Protein AF-A0A2G5V4D6-F1 (afdb_monomer_lite)

Secondary structure (DSSP, 8-state):
---SHHHHHHHHHS-HHHHHHHHHH-GGGHHHHTTSPEEEEEEEE-SSEEEETTEEEEEEEE--SSTT--EEEEEEEE-SS-------------HHHHHHHHHHHHHHTTT-SEEEEEEEEES-GGG----TT-EEEEEEEEE-SSPPPHHHHHHHHHHB-SSPPSEEEEESS-GGGGGSHHHHTSSEEEEE--S----GGG---SEEEEEEE-HHHHHHHHHHHHT-TT-TT-EEEEEE---SS-HHHHHHHHHHHHHHHHHHHHHTTTSS------S------TTT-TTTTTSPTT--HHHHHHHHHHHHHHHHHHHHHH-TT-HHHHHT-HHHHHHHHHHHHHHHTSTHHHHHHHH-HHHHHHHHHHHS---TT-HHHHHHHHHS-HHHHHHHHHTSSSTTHHHHHHHHHHHHHHHHHHHHHHTHHHHHHHHHHHHHHHHHHHHHHHH-HHHHHTTHHHHHHHHHHH-EEEEHHHHHHHHHHHHHHHHHHHHHHHHHHTTSS-HHHHHHHHHHHHHHHHHHHHTS--TTS-TTTHHHHHTT---SEEEETTEEEE-HHHHGGGGSGGGGGG-

Foldseek 3Di:
DPDDVVVLVVLLPDALVVNVVVCVVPVVCVVSNLAHEAEFAEWEDDLAWIDTHQKIWGWDFDDDPDPDDGDTDIDIDGDPDPDPPPDDDPDPDDPVSLVNRVVVCCVRNNPYQEYEYAEYEYADQPRDDDDQRAAYAYQEYEYDHDFDDPVSVVNNVSRYDPDQHCEYAGEPEDLVCLPPCNNQRHVEYEYEHHDDDDQLVSRPHQHYEYEAAAPVVVVVSLVSQLPDPPDWRHEYEYDYNDDDDDVPVVVVVLVVVLVVQVVSCVVSVNTRYHYPPPPDDPDDDPVPPPPVVPDRPPADSVRSLVVLVVVLVVLLVVVCVVCVVPPLSVCLDPVNLVLLLVLVLVCLVDPLVVVVLVQDLVLLLLLLVLQDDDDDPPPVVVVVLVPDRSVVSSVVLNPDPRRCPSVSVLSLLLSLLVSLLSLCVVLVVLVVLCVVCLVLVLVVVLVVCVVDVVCVVVVVSVVSNVLSVLAAEAESVLLSVLSVVLVVQLVVQLVVQCVSCPPVDPPSSSNSSSNSSSSSRSSVSQLPDDPLDDSVCSSVQSNLPDDWDCNDSRYTYHGSSVSVVSPDPVSVVSD

Radius of gyration: 33.27 Å; chains: 1; bounding box: 82×66×82 Å

Sequence (575 aa):
MVTTLSSICVLEYLSFERRQYIASQIPGFRKVVKSLPLHLDSLAISVDKIRIDQNEYYSTNRRSNNFYLCINELRKRLIQNPIIDGTVFLSAIFEKDRVELEKLMLDLIGNRSMIYTKELAFLDPWLYRFPEKLKIQAEIIEDRLFPLSLEDLDRIANILGPKPLKEFSTQLNNYQIFTHPIVRNSQKLVLWSGSEDFDHRRINHRNIHLKDYDRRILINHMNAWIANVNEVEKEFSGDIEVSGDNNLKLLEEEISIKEMMYLEKCKSGGKRVKANESIADFSVDPCDDFYAHVCPMGTTKQDFLSSIWETKRQIVRDYKFEHPENLLVKDFSVEKTRKVSEIVTQFLHSEESLTLCNFNKKIVSIFTRHLLEFNIGESDSLGNWKRSSCEQKMEMVRELPYPTQKFINSRMILSQAMDGSIANSLMKKLDKKLRQLFPKLKMGVLKELRRTPWAVENGALEMYEDALQKINFTTFSDIRKPIKHAQSVFIQAKNKCIDLIHGKYSMEIEDGICEVIAVGGAVRYINKPIESVYQGDLRDILTDQTAAFNSKDNHIYIGNDFTLLANTDYLSDLV

pLDDT: mean 71.86, std 18.58, range [25.89, 96.88]

Structure (mmCIF, N/CA/C/O backbone):
data_AF-A0A2G5V4D6-F1
#
_entry.id   AF-A0A2G5V4D6-F1
#
loop_
_atom_site.group_PDB
_atom_site.id
_atom_site.type_symbol
_atom_site.label_atom_id
_atom_site.label_alt_id
_atom_site.label_comp_id
_atom_site.label_asym_id
_atom_site.label_entity_id
_atom_site.label_seq_id
_atom_site.pdbx_PDB_ins_code
_atom_site.Cartn_x
_atom_site.Cartn_y
_atom_site.Cartn_z
_atom_site.occupancy
_atom_site.B_iso_or_equiv
_atom_site.auth_seq_id
_atom_site.auth_comp_id
_atom_site.auth_asym_id
_atom_site.auth_atom_id
_atom_site.pdbx_PDB_model_num
ATOM 1 N N . MET A 1 1 ? -8.614 -28.723 -12.033 1.00 25.89 1 MET A N 1
ATOM 2 C CA . MET A 1 1 ? -7.686 -28.528 -13.167 1.00 25.89 1 MET A CA 1
ATOM 3 C C . MET A 1 1 ? -7.433 -27.051 -13.496 1.00 25.89 1 MET A C 1
ATOM 5 O O . MET A 1 1 ? -6.916 -26.746 -14.555 1.00 25.89 1 MET A O 1
ATOM 9 N N . VAL A 1 2 ? -7.687 -26.121 -12.567 1.00 33.09 2 VAL A N 1
ATOM 10 C CA . VAL A 1 2 ? -6.758 -24.992 -12.364 1.00 33.09 2 VAL A CA 1
ATOM 11 C C . VAL A 1 2 ? -5.414 -25.630 -12.009 1.00 33.09 2 VAL A C 1
ATOM 13 O O . VAL A 1 2 ? -5.510 -26.602 -11.264 1.00 33.09 2 VAL A O 1
ATOM 16 N N . THR A 1 3 ? -4.249 -25.164 -12.496 1.00 37.47 3 THR A N 1
ATOM 17 C CA . THR A 1 3 ? -3.022 -25.011 -11.657 1.00 37.47 3 THR A CA 1
ATOM 18 C C . THR A 1 3 ? -1.654 -24.965 -12.356 1.00 37.47 3 THR A C 1
ATOM 20 O O . THR A 1 3 ? -0.706 -24.583 -11.683 1.00 37.47 3 THR A O 1
ATOM 23 N N . THR A 1 4 ? -1.453 -25.290 -13.639 1.00 32.69 4 THR A N 1
ATOM 24 C CA . THR A 1 4 ? -0.055 -25.364 -14.151 1.00 32.69 4 THR A CA 1
ATOM 25 C C . THR A 1 4 ? 0.457 -24.064 -14.783 1.00 32.69 4 THR A C 1
ATOM 27 O O . THR A 1 4 ? 1.540 -23.618 -14.421 1.00 32.69 4 THR A O 1
ATOM 30 N N . LEU A 1 5 ? -0.314 -23.404 -15.660 1.00 31.20 5 LEU A N 1
ATOM 31 C CA . LEU A 1 5 ? 0.139 -22.172 -16.334 1.00 31.20 5 LEU A CA 1
ATOM 32 C C . LEU A 1 5 ? 0.057 -20.919 -15.441 1.00 31.20 5 LEU A C 1
ATOM 34 O O . LEU A 1 5 ? 0.996 -20.130 -15.417 1.00 31.20 5 LEU A O 1
ATOM 38 N N . SER A 1 6 ? -1.020 -20.751 -14.657 1.00 44.47 6 SER A N 1
ATOM 39 C CA . SER A 1 6 ? -1.187 -19.546 -13.820 1.00 44.47 6 SER A CA 1
ATOM 40 C C . SER A 1 6 ? -0.155 -19.469 -12.695 1.00 44.47 6 SER A C 1
ATOM 42 O O . SER A 1 6 ? 0.369 -18.398 -12.405 1.00 44.47 6 SER A O 1
ATOM 44 N N . SER A 1 7 ? 0.202 -20.609 -12.098 1.00 39.97 7 SER A N 1
ATOM 45 C CA . SER A 1 7 ? 1.251 -20.667 -11.081 1.00 39.97 7 SER A CA 1
ATOM 46 C C . SER A 1 7 ? 2.642 -20.443 -11.674 1.00 39.97 7 SER A C 1
ATOM 48 O O . SER A 1 7 ? 3.473 -19.848 -11.001 1.00 39.97 7 SER A O 1
ATOM 50 N N . ILE A 1 8 ? 2.898 -20.854 -12.922 1.00 47.78 8 ILE A N 1
ATOM 51 C CA . ILE A 1 8 ? 4.167 -20.593 -13.617 1.00 47.78 8 ILE A CA 1
ATOM 52 C C . ILE A 1 8 ? 4.360 -19.093 -13.867 1.00 47.78 8 ILE A C 1
ATOM 54 O O . ILE A 1 8 ? 5.404 -18.565 -13.494 1.00 47.78 8 ILE A O 1
ATOM 58 N N . CYS A 1 9 ? 3.348 -18.398 -14.398 1.00 50.09 9 CYS A N 1
ATOM 59 C CA . CYS A 1 9 ? 3.426 -16.953 -14.623 1.00 50.09 9 CYS A CA 1
ATOM 60 C C . CYS A 1 9 ? 3.618 -16.190 -13.306 1.00 50.09 9 CYS A C 1
ATOM 62 O O . CYS A 1 9 ? 4.472 -15.318 -13.215 1.00 50.09 9 CYS A O 1
ATOM 64 N N . VAL A 1 10 ? 2.886 -16.555 -12.246 1.00 51.72 10 VAL A N 1
ATOM 65 C CA . VAL A 1 10 ? 3.074 -15.929 -10.926 1.00 51.72 10 VAL A CA 1
ATOM 66 C C . VAL A 1 10 ? 4.487 -16.185 -10.400 1.00 51.72 10 VAL A C 1
ATOM 68 O O . VAL A 1 10 ? 5.137 -15.258 -9.925 1.00 51.72 10 VAL A O 1
ATOM 71 N N . LEU A 1 11 ? 5.001 -17.414 -10.518 1.00 53.66 11 LEU A N 1
ATOM 72 C CA . LEU A 1 11 ? 6.368 -17.739 -10.113 1.00 53.66 11 LEU A CA 1
ATOM 73 C C . LEU A 1 11 ? 7.412 -16.963 -10.923 1.00 53.66 11 LEU A C 1
ATOM 75 O O . LEU A 1 11 ? 8.438 -16.628 -10.347 1.00 53.66 11 LEU A O 1
ATOM 79 N N . GLU A 1 12 ? 7.164 -16.655 -12.197 1.00 60.44 12 GLU A N 1
ATOM 80 C CA . GLU A 1 12 ? 8.059 -15.885 -13.075 1.00 60.44 12 GLU A CA 1
ATOM 81 C C . GLU A 1 12 ? 8.176 -14.398 -12.713 1.00 60.44 12 GLU A C 1
ATOM 83 O O . GLU A 1 12 ? 9.184 -13.780 -13.041 1.00 60.44 12 GLU A O 1
ATOM 88 N N . TYR A 1 13 ? 7.225 -13.829 -11.974 1.00 60.81 13 TYR A N 1
ATOM 89 C CA . TYR A 1 13 ? 7.287 -12.425 -11.538 1.00 60.81 13 TYR A CA 1
ATOM 90 C C . TYR A 1 13 ? 7.598 -12.255 -10.046 1.00 60.81 13 TYR A C 1
ATOM 92 O O . TYR A 1 13 ? 7.729 -11.137 -9.552 1.00 60.81 13 TYR A O 1
ATOM 100 N N . LEU A 1 14 ? 7.764 -13.350 -9.299 1.00 54.88 14 LEU A N 1
ATOM 101 C CA . LEU A 1 14 ? 8.252 -13.274 -7.922 1.00 54.88 14 LEU A CA 1
ATOM 102 C C . LEU A 1 14 ? 9.747 -12.953 -7.887 1.00 54.88 14 LEU A C 1
ATOM 104 O O . LEU A 1 14 ? 10.508 -13.410 -8.742 1.00 54.88 14 LEU A O 1
ATOM 108 N N . SER A 1 15 ? 10.187 -12.243 -6.846 1.00 69.25 15 SER A N 1
ATOM 109 C CA . SER A 1 15 ? 11.615 -12.012 -6.617 1.00 69.25 15 SER A CA 1
ATOM 110 C C . SER A 1 15 ? 12.381 -13.332 -6.512 1.00 69.25 15 SER A C 1
ATOM 112 O O . SER A 1 15 ? 11.830 -14.348 -6.061 1.00 69.25 15 SER A O 1
ATOM 114 N N . PHE A 1 16 ? 13.662 -13.312 -6.895 1.00 69.62 16 PHE A N 1
ATOM 115 C CA . PHE A 1 16 ? 14.546 -14.479 -6.819 1.00 69.62 16 PHE A CA 1
ATOM 116 C C . PHE A 1 16 ? 14.450 -15.176 -5.448 1.00 69.62 16 PHE A C 1
ATOM 118 O O . PHE A 1 16 ? 14.299 -16.397 -5.366 1.00 69.62 16 PHE A O 1
ATOM 125 N N . GLU A 1 17 ? 14.368 -14.388 -4.374 1.00 70.19 17 GLU A N 1
ATOM 126 C CA . GLU A 1 17 ? 14.336 -14.886 -2.995 1.00 70.19 17 GLU A CA 1
ATOM 127 C C . GLU A 1 17 ? 13.046 -15.589 -2.618 1.00 70.19 17 GLU A C 1
ATOM 129 O O . GLU A 1 17 ? 13.064 -16.649 -1.988 1.00 70.19 17 GLU A O 1
ATOM 134 N N . ARG A 1 18 ? 11.911 -15.038 -3.052 1.00 63.09 18 ARG A N 1
ATOM 135 C CA . ARG A 1 18 ? 10.614 -15.676 -2.833 1.00 63.09 18 ARG A CA 1
ATOM 136 C C . ARG A 1 18 ? 10.535 -16.999 -3.585 1.00 63.09 18 ARG A C 1
ATOM 138 O O . ARG A 1 18 ? 10.003 -17.966 -3.045 1.00 63.09 18 ARG A O 1
ATOM 145 N N . ARG A 1 19 ? 11.120 -17.086 -4.783 1.00 68.44 19 ARG A N 1
ATOM 146 C CA . ARG A 1 19 ? 11.168 -18.343 -5.544 1.00 68.44 19 ARG A CA 1
ATOM 147 C C . ARG A 1 19 ? 12.048 -19.396 -4.884 1.00 68.44 19 ARG A C 1
ATOM 149 O O . ARG A 1 19 ? 11.618 -20.543 -4.786 1.00 68.44 19 ARG A O 1
ATOM 156 N N . GLN A 1 20 ? 13.243 -19.025 -4.416 1.00 67.19 20 GLN A N 1
ATOM 157 C CA . GLN A 1 20 ? 14.130 -19.941 -3.687 1.00 67.19 20 GLN A CA 1
ATOM 158 C C . GLN A 1 20 ? 13.457 -20.457 -2.411 1.00 67.19 20 GLN A C 1
ATOM 160 O O . GLN A 1 20 ? 13.463 -21.660 -2.146 1.00 67.19 20 GLN A O 1
ATOM 165 N N . TYR A 1 21 ? 12.788 -19.570 -1.669 1.00 63.12 21 TYR A N 1
ATOM 166 C CA . TYR A 1 21 ? 12.007 -19.948 -0.496 1.00 63.12 21 TYR A CA 1
ATOM 167 C C . TYR A 1 21 ? 10.898 -20.949 -0.851 1.00 63.12 21 TYR A C 1
ATOM 169 O O . TYR A 1 21 ? 10.861 -22.037 -0.279 1.00 63.12 21 TYR A O 1
ATOM 177 N N . ILE A 1 22 ? 10.060 -20.662 -1.850 1.00 53.62 22 ILE A N 1
ATOM 178 C CA . ILE A 1 22 ? 8.985 -21.573 -2.285 1.00 53.62 22 ILE A CA 1
ATOM 179 C C . ILE A 1 22 ? 9.549 -22.930 -2.735 1.00 53.62 22 ILE A C 1
ATOM 181 O O . ILE A 1 22 ? 9.045 -23.975 -2.329 1.00 53.62 22 ILE A O 1
ATOM 185 N N . ALA A 1 23 ? 10.629 -22.936 -3.518 1.00 61.00 23 ALA A N 1
ATOM 186 C CA . ALA A 1 23 ? 11.286 -24.154 -3.990 1.00 61.00 23 ALA A CA 1
ATOM 187 C C . ALA A 1 23 ? 11.943 -24.967 -2.852 1.00 61.00 23 ALA A C 1
ATOM 189 O O . ALA A 1 23 ? 12.085 -26.192 -2.958 1.00 61.00 23 ALA A O 1
ATOM 190 N N . SER A 1 24 ? 12.337 -24.310 -1.755 1.00 56.88 24 SER A N 1
ATOM 191 C CA . SER A 1 24 ? 12.827 -24.976 -0.542 1.00 56.88 24 SER A CA 1
ATOM 192 C C . SER A 1 24 ? 11.700 -25.699 0.199 1.00 56.88 24 SER A C 1
ATOM 194 O O . SER A 1 24 ? 11.888 -26.853 0.582 1.00 56.88 24 SER A O 1
ATOM 196 N N . GLN A 1 25 ? 10.529 -25.059 0.319 1.00 54.50 25 GLN A N 1
ATOM 197 C CA . GLN A 1 25 ? 9.362 -25.582 1.034 1.00 54.50 25 GLN A CA 1
ATOM 198 C C . GLN A 1 25 ? 8.613 -26.645 0.225 1.00 54.50 25 GLN A C 1
ATOM 200 O O . GLN A 1 25 ? 8.051 -27.578 0.791 1.00 54.50 25 GLN A O 1
ATOM 205 N N . ILE A 1 26 ? 8.619 -26.523 -1.106 1.00 53.97 26 ILE A N 1
ATOM 206 C CA . ILE A 1 26 ? 7.892 -27.416 -2.008 1.00 53.97 26 ILE A CA 1
ATOM 207 C C . ILE A 1 26 ? 8.858 -27.961 -3.074 1.00 53.97 26 ILE A C 1
ATOM 209 O O . ILE A 1 26 ? 8.957 -27.411 -4.176 1.00 53.97 26 ILE A O 1
ATOM 213 N N . PRO A 1 27 ? 9.569 -29.072 -2.793 1.00 55.62 27 PRO A N 1
ATOM 214 C CA . PRO A 1 27 ? 10.596 -29.612 -3.687 1.00 55.62 27 PRO A CA 1
ATOM 215 C C . PRO A 1 27 ? 10.104 -29.929 -5.106 1.00 55.62 27 PRO A C 1
ATOM 217 O O . PRO A 1 27 ? 10.879 -29.821 -6.057 1.00 55.62 27 PRO A O 1
ATOM 220 N N . GLY A 1 28 ? 8.815 -30.259 -5.265 1.00 51.72 28 GLY A N 1
ATOM 221 C CA . GLY A 1 28 ? 8.182 -30.511 -6.565 1.00 51.72 28 GLY A CA 1
ATOM 222 C C . GLY A 1 28 ? 8.237 -29.321 -7.533 1.00 51.72 28 GLY A C 1
ATOM 223 O O . GLY A 1 28 ? 8.249 -29.524 -8.743 1.00 51.72 28 GLY A O 1
ATOM 224 N N . PHE A 1 29 ? 8.368 -28.090 -7.024 1.00 58.66 29 PHE A N 1
ATOM 225 C CA . PHE A 1 29 ? 8.483 -26.879 -7.842 1.00 58.66 29 PHE A CA 1
ATOM 226 C C . PHE A 1 29 ? 9.921 -26.544 -8.247 1.00 58.66 29 PHE A C 1
ATOM 228 O O . PHE A 1 29 ? 10.112 -25.701 -9.118 1.00 58.66 29 PHE A O 1
ATOM 235 N N . ARG A 1 30 ? 10.949 -27.204 -7.688 1.00 64.81 30 ARG A N 1
ATOM 236 C CA . ARG A 1 30 ? 12.363 -26.868 -7.961 1.00 64.81 30 ARG A CA 1
ATOM 237 C C . ARG A 1 30 ? 12.712 -26.922 -9.444 1.00 64.81 30 ARG A C 1
ATOM 239 O O . ARG A 1 30 ? 13.374 -26.016 -9.939 1.00 64.81 30 ARG A O 1
ATOM 246 N N . LYS A 1 31 ? 12.260 -27.963 -10.153 1.00 68.75 31 LYS A N 1
ATOM 247 C CA . LYS A 1 31 ? 12.523 -28.119 -11.594 1.00 68.75 31 LYS A CA 1
ATOM 248 C C . LYS A 1 31 ? 11.867 -27.008 -12.413 1.00 68.75 31 LYS A C 1
ATOM 250 O O . LYS A 1 31 ? 12.518 -26.462 -13.291 1.00 68.75 31 LYS A O 1
ATOM 255 N N . VAL A 1 32 ? 10.627 -26.652 -12.073 1.00 69.44 32 VAL A N 1
ATOM 256 C CA . VAL A 1 32 ? 9.870 -25.584 -12.739 1.00 69.44 32 VAL A CA 1
ATOM 257 C C . VAL A 1 32 ? 10.509 -24.225 -12.449 1.00 69.44 32 VAL A C 1
ATOM 259 O O . VAL A 1 32 ? 10.858 -23.500 -13.365 1.00 69.44 32 VAL A O 1
ATOM 262 N N . VAL A 1 33 ? 10.785 -23.897 -11.186 1.00 67.19 33 VAL A N 1
ATOM 263 C CA . VAL A 1 33 ? 11.435 -22.630 -10.804 1.00 67.19 33 VAL A CA 1
ATOM 264 C C . VAL A 1 33 ? 12.802 -22.455 -11.478 1.00 67.19 33 VAL A C 1
ATOM 266 O O . VAL A 1 33 ? 13.150 -21.338 -11.863 1.00 67.19 33 VAL A O 1
ATOM 269 N N . LYS A 1 34 ? 13.572 -23.541 -11.638 1.00 72.50 34 LYS A N 1
ATOM 270 C CA . LYS A 1 34 ? 14.873 -23.547 -12.329 1.00 72.50 34 LYS A CA 1
ATOM 271 C C . LYS A 1 34 ? 14.782 -23.561 -13.860 1.00 72.50 34 LYS A C 1
ATOM 273 O O . LYS A 1 34 ? 15.826 -23.484 -14.496 1.00 72.50 34 LYS A O 1
ATOM 278 N N . SER A 1 35 ? 13.593 -23.653 -14.453 1.00 73.38 35 SER A N 1
ATOM 279 C CA . SER A 1 35 ? 13.403 -23.503 -15.902 1.00 73.38 35 SER A CA 1
ATOM 280 C C . SER A 1 35 ? 12.841 -22.138 -16.301 1.00 73.38 35 SER A C 1
ATOM 282 O O . SER A 1 35 ? 12.929 -21.784 -17.471 1.00 73.38 35 SER A O 1
ATOM 284 N N . LEU A 1 36 ? 12.266 -21.378 -15.360 1.00 75.62 36 LEU A N 1
ATOM 285 C CA . LEU A 1 36 ? 11.661 -20.072 -15.643 1.00 75.62 36 LEU A CA 1
ATOM 286 C C . LEU A 1 36 ? 12.694 -18.945 -15.741 1.00 75.62 36 LEU A C 1
ATOM 288 O O . LEU A 1 36 ? 13.685 -18.994 -15.002 1.00 75.62 36 LEU A O 1
ATOM 292 N N . PRO A 1 37 ? 12.436 -17.915 -16.570 1.00 82.00 37 PRO A N 1
ATOM 293 C CA . PRO A 1 37 ? 13.264 -16.718 -16.632 1.00 82.00 37 PRO A CA 1
ATOM 294 C C . PRO A 1 37 ? 13.414 -16.023 -15.278 1.00 82.00 37 PRO A C 1
ATOM 296 O O . PRO A 1 37 ? 12.527 -16.096 -14.422 1.00 82.00 37 PRO A O 1
ATOM 299 N N . LEU A 1 38 ? 14.543 -15.345 -15.073 1.00 82.50 38 LEU A N 1
ATOM 300 C CA . LEU A 1 38 ? 14.746 -14.458 -13.924 1.00 82.50 38 LEU A CA 1
ATOM 301 C C . LEU A 1 38 ? 14.625 -13.004 -14.356 1.00 82.50 38 LEU A C 1
ATOM 303 O O . LEU A 1 38 ? 15.102 -12.650 -15.425 1.00 82.50 38 LEU A O 1
ATOM 307 N N . HIS A 1 39 ? 14.028 -12.188 -13.493 1.00 82.50 39 HIS A N 1
ATOM 308 C CA . HIS A 1 39 ? 13.997 -10.736 -13.614 1.00 82.50 39 HIS A CA 1
ATOM 309 C C . HIS A 1 39 ? 14.721 -10.173 -12.402 1.00 82.50 39 HIS A C 1
ATOM 311 O O . HIS A 1 39 ? 14.260 -10.369 -11.275 1.00 82.50 39 HIS A O 1
ATOM 317 N N . LEU A 1 40 ? 15.882 -9.583 -12.648 1.00 82.94 40 LEU A N 1
ATOM 318 C CA . LEU A 1 40 ? 16.816 -9.110 -11.638 1.00 82.94 40 LEU A CA 1
ATOM 319 C C . LEU A 1 40 ? 17.040 -7.610 -11.826 1.00 82.94 40 LEU A C 1
ATOM 321 O O . LEU A 1 40 ? 17.016 -7.105 -12.949 1.00 82.94 40 LEU A O 1
ATOM 325 N N . ASP A 1 41 ? 17.296 -6.907 -10.732 1.00 81.25 41 ASP A N 1
ATOM 326 C CA . ASP A 1 41 ? 17.813 -5.545 -10.807 1.00 81.25 41 ASP A CA 1
ATOM 327 C C . ASP A 1 41 ? 19.315 -5.585 -11.120 1.00 81.25 41 ASP A C 1
ATOM 329 O O . ASP A 1 41 ? 19.798 -4.831 -11.961 1.00 81.25 41 ASP A O 1
ATOM 333 N N . SER A 1 42 ? 20.058 -6.502 -10.493 1.00 84.38 42 SER A N 1
ATOM 334 C CA . SER A 1 42 ? 21.506 -6.613 -10.692 1.00 84.38 42 SER A CA 1
ATOM 335 C C . SER A 1 42 ? 21.981 -8.061 -10.632 1.00 84.38 42 SER A C 1
ATOM 337 O O . SER A 1 42 ? 21.604 -8.827 -9.740 1.00 84.38 42 SER A O 1
ATOM 339 N N . LEU A 1 43 ? 22.853 -8.426 -11.569 1.00 88.38 43 LEU A N 1
ATOM 340 C CA . LEU A 1 43 ? 23.607 -9.672 -11.562 1.00 88.38 43 LEU A CA 1
ATOM 341 C C . LEU A 1 43 ? 25.093 -9.330 -11.643 1.00 88.38 43 LEU A C 1
ATOM 343 O O . LEU A 1 43 ? 25.550 -8.845 -12.674 1.00 88.38 43 LEU A O 1
ATOM 347 N N . ALA A 1 44 ? 25.849 -9.616 -10.583 1.00 85.50 44 ALA A N 1
ATOM 348 C CA . ALA A 1 44 ? 27.302 -9.468 -10.599 1.00 85.50 44 ALA A CA 1
ATOM 349 C C . ALA A 1 44 ? 27.9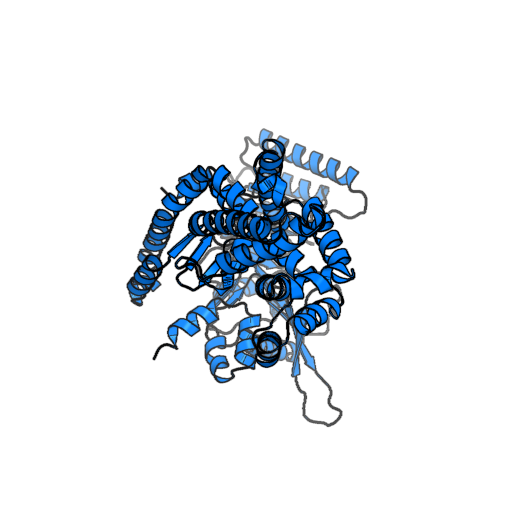91 -10.812 -10.387 1.00 85.50 44 ALA A C 1
ATOM 351 O O . ALA A 1 44 ? 27.567 -11.613 -9.550 1.00 85.50 44 ALA A O 1
ATOM 352 N N . ILE A 1 45 ? 29.067 -11.052 -11.127 1.00 79.88 45 ILE A N 1
ATOM 353 C CA . ILE A 1 45 ? 29.818 -12.306 -11.064 1.00 79.88 45 ILE A CA 1
ATOM 354 C C . ILE A 1 45 ? 31.285 -11.995 -10.737 1.00 79.88 45 ILE A C 1
ATOM 356 O O . ILE A 1 45 ? 31.877 -11.104 -11.345 1.00 79.88 45 ILE A O 1
ATOM 360 N N . SER A 1 46 ? 31.845 -12.708 -9.753 1.00 74.31 46 SER A N 1
ATOM 361 C CA . SER A 1 46 ? 33.252 -12.639 -9.311 1.00 74.31 46 SER A CA 1
ATOM 362 C C . SER A 1 46 ? 33.848 -14.054 -9.200 1.00 74.31 46 SER A C 1
ATOM 364 O O . SER A 1 46 ? 33.157 -15.024 -9.520 1.00 74.31 46 SER A O 1
ATOM 366 N N . VAL A 1 47 ? 35.128 -14.189 -8.837 1.00 68.44 47 VAL A N 1
ATOM 367 C CA . VAL A 1 47 ? 35.865 -15.470 -8.791 1.00 68.44 47 VAL A CA 1
ATOM 368 C C . VAL A 1 47 ? 35.131 -16.560 -8.000 1.00 68.44 47 VAL A C 1
ATOM 370 O O . VAL A 1 47 ? 35.022 -17.690 -8.468 1.00 68.44 47 VAL A O 1
ATOM 373 N N . ASP A 1 48 ? 34.623 -16.235 -6.812 1.00 66.88 48 ASP A N 1
ATOM 374 C CA . ASP A 1 48 ? 34.115 -17.203 -5.828 1.00 66.88 48 ASP A CA 1
ATOM 375 C C . ASP A 1 48 ? 32.656 -16.952 -5.407 1.00 66.88 48 ASP A C 1
ATOM 377 O O . ASP A 1 48 ? 32.094 -17.663 -4.562 1.00 66.88 48 ASP A O 1
ATOM 381 N N . LYS A 1 49 ? 32.025 -15.936 -6.001 1.00 75.81 49 LYS A N 1
ATOM 382 C CA . LYS A 1 49 ? 30.725 -15.429 -5.569 1.00 75.81 49 LYS A CA 1
ATOM 383 C C . LYS A 1 49 ? 29.885 -14.872 -6.711 1.00 75.81 49 LYS A C 1
ATOM 385 O O . LYS A 1 49 ? 30.390 -14.321 -7.689 1.00 75.81 49 LYS A O 1
ATOM 390 N N . ILE A 1 50 ? 28.572 -14.982 -6.541 1.00 80.56 50 ILE A N 1
ATOM 391 C CA . ILE A 1 50 ? 27.560 -14.387 -7.414 1.00 80.56 50 ILE A CA 1
ATOM 392 C C . ILE A 1 50 ? 26.708 -13.455 -6.565 1.00 80.56 50 ILE A C 1
ATOM 394 O O . ILE A 1 50 ? 26.175 -13.849 -5.525 1.00 80.56 50 ILE A O 1
ATOM 398 N N . ARG A 1 51 ? 26.540 -12.222 -7.026 1.00 82.56 51 ARG A N 1
ATOM 399 C CA . ARG A 1 51 ? 25.588 -11.274 -6.461 1.00 82.56 51 ARG A CA 1
ATOM 400 C C . ARG A 1 51 ? 24.319 -11.274 -7.299 1.00 82.56 51 ARG A C 1
ATOM 402 O O . ARG A 1 51 ? 24.377 -11.102 -8.512 1.00 82.56 51 ARG A O 1
ATOM 409 N N . ILE A 1 52 ? 23.187 -11.439 -6.627 1.00 81.38 52 ILE A N 1
ATOM 410 C CA . ILE A 1 52 ? 21.852 -11.300 -7.206 1.00 81.38 52 ILE A CA 1
ATOM 411 C C . ILE A 1 52 ? 21.131 -10.234 -6.387 1.00 81.38 52 ILE A C 1
ATOM 413 O O . ILE A 1 52 ? 20.936 -10.393 -5.178 1.00 81.38 52 ILE A O 1
ATOM 417 N N . ASP A 1 53 ? 20.785 -9.133 -7.041 1.00 82.31 53 ASP A N 1
ATOM 418 C CA . ASP A 1 53 ? 20.194 -7.938 -6.448 1.00 82.31 53 ASP A CA 1
ATOM 419 C C . ASP A 1 53 ? 21.024 -7.424 -5.247 1.00 82.31 53 ASP A C 1
ATOM 421 O O . ASP A 1 53 ? 22.152 -6.937 -5.393 1.00 82.31 53 ASP A O 1
ATOM 425 N N . GLN A 1 54 ? 20.480 -7.544 -4.033 1.00 77.88 54 GLN A N 1
ATOM 426 C CA . GLN A 1 54 ? 21.086 -7.081 -2.777 1.00 77.88 54 GLN A CA 1
ATOM 427 C C . GLN A 1 54 ? 21.846 -8.180 -2.017 1.00 77.88 54 GLN A C 1
ATOM 429 O O . GLN A 1 54 ? 22.395 -7.929 -0.941 1.00 77.88 54 GLN A O 1
ATOM 434 N N . ASN A 1 55 ? 21.843 -9.409 -2.540 1.00 73.12 55 ASN A N 1
ATOM 435 C CA . ASN A 1 55 ? 22.359 -10.580 -1.848 1.00 73.12 55 ASN A CA 1
ATOM 436 C C . ASN A 1 55 ? 23.599 -11.129 -2.540 1.00 73.12 55 ASN A C 1
ATOM 438 O O . ASN A 1 55 ? 23.625 -11.318 -3.755 1.00 73.12 55 ASN A O 1
ATOM 442 N N . GLU A 1 56 ? 24.609 -11.440 -1.737 1.00 78.88 56 GLU A N 1
ATOM 443 C CA . GLU A 1 56 ? 25.818 -12.107 -2.200 1.00 78.88 56 GLU A CA 1
ATOM 444 C C . GLU A 1 56 ? 25.786 -13.584 -1.797 1.00 78.88 56 GLU A C 1
ATOM 446 O O . GLU A 1 56 ? 25.508 -13.920 -0.638 1.00 78.88 56 GLU A O 1
ATOM 451 N N . TYR A 1 57 ? 26.065 -14.451 -2.768 1.00 76.06 57 TYR A N 1
ATOM 452 C CA . TYR A 1 57 ? 26.081 -15.900 -2.637 1.00 76.06 57 TYR A CA 1
ATOM 453 C C . TYR A 1 57 ? 27.485 -16.431 -2.886 1.00 76.06 57 TYR A C 1
ATOM 455 O O . TYR A 1 57 ? 28.091 -16.106 -3.903 1.00 76.06 57 TYR A O 1
ATOM 463 N N . TYR A 1 58 ? 27.981 -17.267 -1.979 1.00 75.25 58 TYR A N 1
ATOM 464 C CA . TYR A 1 58 ? 29.335 -17.814 -2.039 1.00 75.25 58 TYR A CA 1
ATOM 465 C C . TYR A 1 58 ? 29.389 -19.219 -1.431 1.00 75.25 58 TYR A C 1
ATOM 467 O O . TYR A 1 58 ? 28.551 -19.598 -0.601 1.00 75.25 58 TYR A O 1
ATOM 475 N N . SER A 1 59 ? 30.370 -20.007 -1.866 1.00 64.81 59 SER A N 1
ATOM 476 C CA . SER A 1 59 ? 30.643 -21.348 -1.343 1.00 64.81 59 SER A CA 1
ATOM 477 C C . SER A 1 59 ? 31.613 -21.253 -0.164 1.00 64.81 59 SER A C 1
ATOM 479 O O . SER A 1 59 ? 32.592 -20.516 -0.209 1.00 64.81 59 SER A O 1
ATOM 481 N N . THR A 1 60 ? 31.362 -22.000 0.915 1.00 59.56 60 THR A N 1
ATOM 482 C CA . THR A 1 60 ? 32.358 -22.189 1.984 1.00 59.56 60 THR A CA 1
ATOM 483 C C . THR A 1 60 ? 32.627 -23.666 2.218 1.00 59.56 60 THR A C 1
ATOM 485 O O . THR A 1 60 ? 31.703 -24.478 2.300 1.00 59.56 60 THR A O 1
ATOM 488 N N . ASN A 1 61 ? 33.906 -24.015 2.367 1.00 53.38 61 ASN A N 1
ATOM 489 C CA . ASN A 1 61 ? 34.333 -25.361 2.728 1.00 53.38 61 ASN A CA 1
ATOM 490 C C . ASN A 1 61 ? 34.334 -25.506 4.256 1.00 53.38 61 ASN A C 1
ATOM 492 O O . ASN A 1 61 ? 35.214 -24.979 4.940 1.00 53.38 61 ASN A O 1
ATOM 496 N N . ARG A 1 62 ? 33.374 -26.253 4.814 1.00 37.06 62 ARG A N 1
ATOM 497 C CA . ARG A 1 62 ? 33.417 -26.646 6.228 1.00 37.06 62 ARG A CA 1
ATOM 498 C C . ARG A 1 62 ? 34.278 -27.905 6.355 1.00 37.06 62 ARG A C 1
ATOM 500 O O . ARG A 1 62 ? 33.876 -28.980 5.916 1.00 37.06 62 ARG A O 1
ATOM 507 N N . ARG A 1 63 ? 35.472 -27.795 6.953 1.00 35.44 63 ARG A N 1
ATOM 508 C CA . ARG A 1 63 ? 36.250 -28.983 7.343 1.00 35.44 63 ARG A CA 1
ATOM 509 C C . ARG A 1 63 ? 35.528 -29.679 8.499 1.00 35.44 63 ARG A C 1
ATOM 511 O O . ARG A 1 63 ? 35.575 -29.217 9.634 1.00 35.44 63 ARG A O 1
ATOM 518 N N . SER A 1 64 ? 34.836 -30.772 8.196 1.00 32.97 64 SER A N 1
ATOM 519 C CA . SER A 1 64 ? 34.434 -31.763 9.195 1.00 32.97 64 SER A CA 1
ATOM 520 C C . SER A 1 64 ? 35.684 -32.513 9.663 1.00 32.97 64 SER A C 1
ATOM 522 O O . SER A 1 64 ? 36.497 -32.918 8.836 1.00 32.97 64 SER A O 1
ATOM 524 N N . ASN A 1 65 ? 35.841 -32.717 10.974 1.00 34.69 65 ASN A N 1
ATOM 525 C CA . ASN A 1 65 ? 36.974 -33.445 11.570 1.00 34.69 65 ASN A CA 1
ATOM 526 C C . ASN A 1 65 ? 37.028 -34.944 11.207 1.00 34.69 65 ASN A C 1
ATOM 528 O O . ASN A 1 65 ? 37.936 -35.637 11.651 1.00 34.69 65 ASN A O 1
ATOM 532 N N . ASN A 1 66 ? 36.100 -35.444 10.388 1.00 34.53 66 ASN A N 1
ATOM 533 C CA . ASN A 1 66 ? 36.140 -36.801 9.860 1.00 34.53 66 ASN A CA 1
ATOM 534 C C . ASN A 1 66 ? 36.414 -36.763 8.355 1.00 34.53 66 ASN A C 1
ATOM 536 O O . ASN A 1 66 ? 35.644 -36.204 7.572 1.00 34.53 66 ASN A O 1
ATOM 540 N N . PHE A 1 67 ? 37.546 -37.352 7.978 1.00 44.50 67 PHE A N 1
ATOM 541 C CA . PHE A 1 67 ? 38.018 -37.497 6.607 1.00 44.50 67 PHE A CA 1
ATOM 542 C C . PHE A 1 67 ? 36.916 -38.028 5.661 1.00 44.50 67 PHE A C 1
ATOM 544 O O . PHE A 1 67 ? 36.194 -38.962 6.002 1.00 44.50 67 PHE A O 1
ATOM 551 N N . TYR A 1 68 ? 36.873 -37.436 4.457 1.00 37.03 68 TYR A N 1
ATOM 552 C CA . TYR A 1 68 ? 36.124 -37.807 3.235 1.00 37.03 68 TYR A CA 1
ATOM 553 C C . TYR A 1 68 ? 34.762 -37.165 2.911 1.00 37.03 68 TYR A C 1
ATOM 555 O O . TYR A 1 68 ? 34.183 -37.523 1.890 1.00 37.03 68 TYR A O 1
ATOM 563 N N . LEU A 1 69 ? 34.291 -36.138 3.627 1.00 32.50 69 LEU A N 1
ATOM 564 C CA . LEU A 1 69 ? 33.139 -35.337 3.164 1.00 32.50 69 LEU A CA 1
ATOM 565 C C . LEU A 1 69 ? 33.411 -33.829 3.283 1.00 32.50 69 LEU A C 1
ATOM 567 O O . LEU A 1 69 ? 33.209 -33.230 4.337 1.00 32.50 69 LEU A O 1
ATOM 571 N N . CYS A 1 70 ? 33.853 -33.205 2.183 1.00 33.81 70 CYS A N 1
ATOM 572 C CA . CYS A 1 70 ? 33.711 -31.756 2.010 1.00 33.81 70 CYS A CA 1
ATOM 573 C C . CYS A 1 70 ? 32.238 -31.466 1.713 1.00 33.81 70 CYS A C 1
ATOM 575 O O . CYS A 1 70 ? 31.735 -31.805 0.642 1.00 33.81 70 CYS A O 1
ATOM 577 N N . ILE A 1 71 ? 31.534 -30.874 2.675 1.00 35.84 71 ILE A N 1
ATOM 578 C CA . ILE A 1 71 ? 30.195 -30.337 2.445 1.00 35.84 71 ILE A CA 1
ATOM 579 C C . ILE A 1 71 ? 30.388 -28.884 2.011 1.00 35.84 71 ILE A C 1
ATOM 581 O O . ILE A 1 71 ? 30.764 -28.042 2.827 1.00 35.84 71 ILE A O 1
ATOM 585 N N . ASN A 1 72 ? 30.161 -28.603 0.727 1.00 46.72 72 ASN A N 1
ATOM 586 C CA . ASN A 1 72 ? 30.084 -27.227 0.237 1.00 46.72 72 ASN A CA 1
ATOM 587 C C . ASN A 1 72 ? 28.776 -26.629 0.771 1.00 46.72 72 ASN A C 1
ATOM 589 O O . ASN A 1 72 ? 27.694 -27.076 0.386 1.00 46.72 72 ASN A O 1
ATOM 593 N N . GLU A 1 73 ? 28.866 -25.651 1.671 1.00 48.50 73 GLU A N 1
ATOM 594 C CA . GLU A 1 73 ? 27.702 -24.903 2.153 1.00 48.50 73 GLU A CA 1
ATOM 595 C C . GLU A 1 73 ? 27.546 -23.627 1.312 1.00 48.50 73 GLU A C 1
ATOM 597 O O . GLU A 1 73 ? 28.441 -22.776 1.310 1.00 48.50 73 GLU A O 1
ATOM 602 N N . LEU A 1 74 ? 26.402 -23.481 0.629 1.00 56.69 74 LEU A N 1
ATOM 603 C CA . LEU A 1 74 ? 25.982 -22.221 0.010 1.00 56.69 74 LEU A CA 1
ATOM 604 C C . LEU A 1 74 ? 25.614 -21.234 1.121 1.00 56.69 74 LEU A C 1
ATOM 606 O O . LEU A 1 74 ? 24.687 -21.488 1.895 1.00 56.69 74 LEU A O 1
ATOM 610 N N . ARG A 1 75 ? 26.318 -20.106 1.198 1.00 59.91 75 ARG A N 1
ATOM 611 C CA . ARG A 1 75 ? 26.026 -19.035 2.156 1.00 59.91 75 ARG A CA 1
ATOM 612 C C . ARG A 1 75 ? 25.459 -17.812 1.455 1.00 59.91 75 ARG A C 1
ATOM 614 O O . ARG A 1 75 ? 25.707 -17.585 0.276 1.00 59.91 75 ARG A O 1
ATOM 621 N N . LYS A 1 76 ? 24.669 -17.049 2.213 1.00 66.94 76 LYS A N 1
ATOM 622 C CA . LYS A 1 76 ? 23.991 -15.824 1.789 1.00 66.94 76 LYS A CA 1
ATOM 623 C C . LYS A 1 76 ? 24.280 -14.725 2.803 1.00 66.94 76 LYS A C 1
ATOM 625 O O . LYS A 1 76 ? 24.109 -14.956 4.002 1.00 66.94 76 LYS A O 1
ATOM 630 N N . ARG A 1 77 ? 24.645 -13.532 2.332 1.00 67.31 77 ARG A N 1
ATOM 631 C CA . ARG A 1 77 ? 24.713 -12.319 3.162 1.00 67.31 77 ARG A CA 1
ATOM 632 C C . ARG A 1 77 ? 24.014 -11.139 2.488 1.00 67.31 77 ARG A C 1
ATOM 634 O O . ARG A 1 77 ? 24.080 -11.000 1.268 1.00 67.31 77 ARG A O 1
ATOM 641 N N . LEU A 1 78 ? 23.349 -10.316 3.300 1.00 51.06 78 LEU A N 1
ATOM 642 C CA . LEU A 1 78 ? 22.801 -9.025 2.883 1.00 51.06 78 LEU A CA 1
ATOM 643 C C . LEU A 1 78 ? 23.943 -8.003 2.866 1.00 51.06 78 LEU A C 1
ATOM 645 O O . LEU A 1 78 ? 24.703 -7.921 3.834 1.00 51.06 78 LEU A O 1
ATOM 649 N N . ILE A 1 79 ? 24.069 -7.224 1.796 1.00 57.28 79 ILE A N 1
ATOM 650 C CA . ILE A 1 79 ? 25.091 -6.178 1.708 1.00 57.28 79 ILE A CA 1
ATOM 651 C C . ILE A 1 79 ? 24.617 -4.971 2.533 1.00 57.28 79 ILE A C 1
ATOM 653 O O . ILE A 1 79 ? 23.651 -4.316 2.159 1.00 57.28 79 ILE A O 1
ATOM 657 N N . GLN A 1 80 ? 25.271 -4.682 3.666 1.00 39.97 80 GLN A N 1
ATOM 658 C CA . GLN A 1 80 ? 24.947 -3.505 4.495 1.00 39.97 80 GLN A CA 1
ATOM 659 C C . GLN A 1 80 ? 25.666 -2.215 4.073 1.00 39.97 80 GLN A C 1
ATOM 661 O O . GLN A 1 80 ? 25.337 -1.168 4.603 1.00 39.97 80 GLN A O 1
ATOM 666 N N . ASN A 1 81 ? 26.595 -2.277 3.120 1.00 38.28 81 ASN A N 1
ATOM 667 C CA . ASN A 1 81 ? 27.201 -1.166 2.376 1.00 38.28 81 ASN A CA 1
ATOM 668 C C . ASN A 1 81 ? 28.016 -1.808 1.236 1.00 38.28 81 ASN A C 1
ATOM 670 O O . ASN A 1 81 ? 28.609 -2.864 1.483 1.00 38.28 81 ASN A O 1
ATOM 674 N N . PRO A 1 82 ? 28.062 -1.260 0.007 1.00 36.06 82 PRO A N 1
ATOM 675 C CA . PRO A 1 82 ? 28.914 -1.799 -1.048 1.00 36.06 82 PRO A CA 1
ATOM 676 C C . PRO A 1 82 ? 30.380 -1.535 -0.674 1.00 36.06 82 PRO A C 1
ATOM 678 O O . PRO A 1 82 ? 30.927 -0.477 -0.956 1.00 36.06 82 PRO A O 1
ATOM 681 N N . ILE A 1 83 ? 31.003 -2.474 0.035 1.00 34.53 83 ILE A N 1
ATOM 682 C CA . ILE A 1 83 ? 32.427 -2.409 0.358 1.00 34.53 83 ILE A CA 1
ATOM 683 C C . ILE A 1 83 ? 33.196 -2.741 -0.923 1.00 34.53 83 ILE A C 1
ATOM 685 O O . ILE A 1 83 ? 33.029 -3.824 -1.489 1.00 34.53 83 ILE A O 1
ATOM 689 N N . ILE A 1 84 ? 34.034 -1.799 -1.360 1.00 40.59 84 ILE A N 1
ATOM 690 C CA . ILE A 1 84 ? 35.192 -2.064 -2.215 1.00 40.59 84 ILE A CA 1
ATOM 691 C C . ILE A 1 84 ? 36.074 -3.021 -1.409 1.00 40.59 84 ILE A C 1
ATOM 693 O O . ILE A 1 84 ? 36.797 -2.590 -0.512 1.00 40.59 84 ILE A O 1
ATOM 697 N N . ASP A 1 85 ? 35.946 -4.326 -1.645 1.00 31.98 85 ASP A N 1
ATOM 698 C CA . ASP A 1 85 ? 36.785 -5.322 -0.976 1.00 31.98 85 ASP A CA 1
ATOM 699 C C . ASP A 1 85 ? 38.153 -5.325 -1.668 1.00 31.98 85 ASP A C 1
ATOM 701 O O . ASP A 1 85 ? 38.462 -6.130 -2.546 1.00 31.98 85 ASP A O 1
ATOM 705 N N . GLY A 1 86 ? 38.952 -4.314 -1.330 1.00 31.11 86 GLY A N 1
ATOM 706 C CA . GLY A 1 86 ? 40.348 -4.206 -1.706 1.00 31.11 86 GLY A CA 1
ATOM 707 C C . GLY A 1 86 ? 41.171 -5.211 -0.915 1.00 31.11 86 GLY A C 1
ATOM 708 O O . GLY A 1 86 ? 41.782 -4.853 0.085 1.00 31.11 86 GLY A O 1
ATOM 709 N N . THR A 1 87 ? 41.174 -6.477 -1.330 1.00 28.69 87 THR A N 1
ATOM 710 C CA . THR A 1 87 ? 42.288 -7.418 -1.109 1.00 28.69 87 THR A CA 1
ATOM 711 C C . THR A 1 87 ? 42.092 -8.684 -1.949 1.00 28.69 87 THR A C 1
ATOM 713 O O . THR A 1 87 ? 41.717 -9.741 -1.453 1.00 28.69 87 THR A O 1
ATOM 716 N N . VAL A 1 88 ? 42.394 -8.605 -3.249 1.00 29.55 88 VAL A N 1
ATOM 717 C CA . VAL A 1 88 ? 42.635 -9.810 -4.056 1.00 29.55 88 VAL A CA 1
ATOM 718 C C . VAL A 1 88 ? 44.091 -10.219 -3.841 1.00 29.55 88 VAL A C 1
ATOM 720 O O . VAL A 1 88 ? 45.013 -9.624 -4.398 1.00 29.55 88 VAL A O 1
ATOM 723 N N . PHE A 1 89 ? 44.321 -11.224 -2.993 1.00 27.23 89 PHE A N 1
ATOM 724 C CA . PHE A 1 89 ? 45.596 -11.936 -2.989 1.00 27.23 89 PHE A CA 1
ATOM 725 C C . PHE A 1 89 ? 45.676 -12.750 -4.287 1.00 27.23 89 PHE A C 1
ATOM 727 O O . PHE A 1 89 ? 44.911 -13.692 -4.480 1.00 27.23 89 PHE A O 1
ATOM 734 N N . LEU A 1 90 ? 46.607 -12.384 -5.172 1.00 32.91 90 LEU A N 1
ATOM 735 C CA . LEU A 1 90 ? 46.978 -13.155 -6.360 1.00 32.91 90 LEU A CA 1
ATOM 736 C C . LEU A 1 90 ? 47.612 -14.489 -5.930 1.00 32.91 90 LEU A C 1
ATOM 738 O O . LEU A 1 90 ? 48.834 -14.628 -5.896 1.00 32.91 90 LEU A O 1
ATOM 742 N N . SER A 1 91 ? 46.800 -15.489 -5.591 1.00 29.67 91 SER A N 1
ATOM 743 C CA . SER A 1 91 ? 47.230 -16.883 -5.680 1.00 29.67 91 SER A CA 1
ATOM 744 C C . SER A 1 91 ? 46.827 -17.420 -7.044 1.00 29.67 91 SER A C 1
ATOM 746 O O . SER A 1 91 ? 45.670 -17.284 -7.431 1.00 29.67 91 SER A O 1
ATOM 748 N N . ALA A 1 92 ? 47.792 -18.004 -7.758 1.00 36.06 92 ALA A N 1
ATOM 749 C CA . ALA A 1 92 ? 47.606 -18.719 -9.017 1.00 36.06 92 ALA A CA 1
ATOM 750 C C . ALA A 1 92 ? 46.245 -19.433 -9.061 1.00 36.06 92 ALA A C 1
ATOM 752 O O . ALA A 1 92 ? 45.960 -20.268 -8.209 1.00 36.06 92 ALA A O 1
ATOM 753 N N . ILE A 1 93 ? 45.410 -19.052 -10.027 1.00 41.12 93 ILE A N 1
ATOM 754 C CA . ILE A 1 93 ? 44.043 -19.542 -10.207 1.00 41.12 93 ILE A CA 1
ATOM 755 C C . ILE A 1 93 ? 44.070 -21.074 -10.260 1.00 41.12 93 ILE A C 1
ATOM 757 O O . ILE A 1 93 ? 44.607 -21.664 -11.200 1.00 41.12 93 ILE A O 1
ATOM 761 N N . PHE A 1 94 ? 43.496 -21.721 -9.247 1.00 50.69 94 PHE A N 1
ATOM 762 C CA . PHE A 1 94 ? 43.349 -23.167 -9.214 1.00 50.69 94 PHE A CA 1
ATOM 763 C C . PHE A 1 94 ? 42.040 -23.539 -9.912 1.00 50.69 94 PHE A C 1
ATOM 765 O O . PHE A 1 94 ? 40.985 -22.977 -9.636 1.00 50.69 94 PHE A O 1
ATOM 772 N N . GLU A 1 95 ? 42.090 -24.555 -10.770 1.00 54.59 95 GLU A N 1
ATOM 773 C CA . GLU A 1 95 ? 40.948 -25.220 -11.423 1.00 54.59 95 GLU A CA 1
ATOM 774 C C . GLU A 1 95 ? 39.761 -25.494 -10.472 1.00 54.59 95 GLU A C 1
ATOM 776 O O . GLU A 1 95 ? 38.604 -25.539 -10.885 1.00 54.59 95 GLU A O 1
ATOM 781 N N . LYS A 1 96 ? 40.050 -25.589 -9.170 1.00 60.50 96 LYS A N 1
ATOM 782 C CA . LYS A 1 96 ? 39.096 -25.702 -8.071 1.00 60.50 96 LYS A CA 1
ATOM 783 C C . LYS A 1 96 ? 38.102 -24.532 -7.966 1.00 60.50 96 LYS A C 1
ATOM 785 O O . LYS A 1 96 ? 36.913 -24.797 -7.811 1.00 60.50 96 LYS A O 1
ATOM 790 N N . ASP A 1 97 ? 38.548 -23.280 -8.063 1.00 61.44 97 ASP A N 1
ATOM 791 C CA . ASP A 1 97 ? 37.679 -22.106 -7.846 1.00 61.44 97 ASP A CA 1
ATOM 792 C C . ASP A 1 97 ? 36.656 -21.968 -8.984 1.00 61.44 97 ASP A C 1
ATOM 794 O O . ASP A 1 97 ? 35.473 -21.709 -8.765 1.00 61.44 97 ASP A O 1
ATOM 798 N N . ARG A 1 98 ? 37.083 -22.310 -10.204 1.00 65.06 98 ARG A N 1
ATOM 799 C CA . ARG A 1 98 ? 36.216 -22.414 -11.382 1.00 65.06 98 ARG A CA 1
ATOM 800 C C . ARG A 1 98 ? 35.124 -23.474 -11.218 1.00 65.06 98 ARG A C 1
ATOM 802 O O . ARG A 1 98 ? 33.972 -23.221 -11.559 1.00 65.06 98 ARG A O 1
ATOM 809 N N . VAL A 1 99 ? 35.467 -24.653 -10.697 1.00 70.56 99 VAL A N 1
ATOM 810 C CA . VAL A 1 99 ? 34.493 -25.733 -10.451 1.00 70.56 99 VAL A CA 1
ATOM 811 C C . VAL A 1 99 ? 33.478 -25.328 -9.376 1.00 70.56 99 VAL A C 1
ATOM 813 O O . VAL A 1 99 ? 32.293 -25.647 -9.494 1.00 70.56 99 VAL A O 1
ATOM 816 N N . GLU A 1 100 ? 33.910 -24.611 -8.334 1.00 69.81 100 GLU A N 1
ATOM 817 C CA . GLU A 1 100 ? 33.005 -24.102 -7.296 1.00 69.81 100 GLU A CA 1
ATOM 818 C C . GLU A 1 100 ? 32.033 -23.049 -7.850 1.00 69.81 100 GLU A C 1
ATOM 820 O O . GLU A 1 100 ? 30.837 -23.109 -7.560 1.00 69.81 100 GLU A O 1
ATOM 825 N N . LEU A 1 101 ? 32.510 -22.156 -8.713 1.00 71.50 101 LEU A N 1
ATOM 826 C CA . LEU A 1 101 ? 31.701 -21.154 -9.399 1.00 71.50 101 LEU A CA 1
ATOM 827 C C . LEU A 1 101 ? 30.710 -21.764 -10.405 1.00 71.50 101 LEU A C 1
ATOM 829 O O . LEU A 1 101 ? 29.539 -21.385 -10.414 1.00 71.50 101 LEU A O 1
ATOM 833 N N . GLU A 1 102 ? 31.124 -22.743 -11.215 1.00 74.81 102 GLU A N 1
ATOM 834 C CA . GLU A 1 102 ? 30.219 -23.479 -12.114 1.00 74.81 102 GLU A CA 1
ATOM 835 C C . GLU A 1 102 ? 29.104 -24.177 -11.320 1.00 74.81 102 GLU A C 1
ATOM 837 O O . GLU A 1 102 ? 27.929 -24.138 -11.699 1.00 74.81 102 GLU A O 1
ATOM 842 N N . LYS A 1 103 ? 29.444 -24.751 -10.161 1.00 75.00 103 LYS A N 1
ATOM 843 C CA . LYS A 1 103 ? 28.466 -25.337 -9.242 1.00 75.00 103 LYS A CA 1
ATOM 844 C C . LYS A 1 103 ? 27.526 -24.280 -8.655 1.00 75.00 103 LYS A C 1
ATOM 846 O O . LYS A 1 103 ? 26.319 -24.505 -8.629 1.00 75.00 103 LYS A O 1
ATOM 851 N N . LEU A 1 104 ? 28.045 -23.118 -8.253 1.00 75.94 104 LEU A N 1
ATOM 852 C CA . LEU A 1 104 ? 27.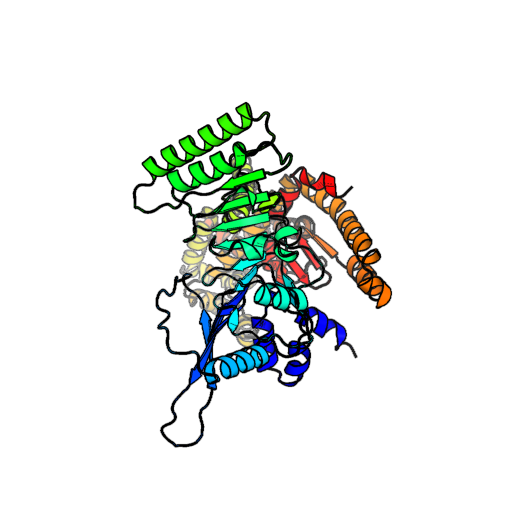258 -21.989 -7.745 1.00 75.94 104 LEU A CA 1
ATOM 853 C C . LEU A 1 104 ? 26.266 -21.473 -8.807 1.00 75.94 104 LEU A C 1
ATOM 855 O O . LEU A 1 104 ? 25.085 -21.276 -8.515 1.00 75.94 104 LEU A O 1
ATOM 859 N N . MET A 1 105 ? 26.717 -21.336 -10.058 1.00 76.69 105 MET A N 1
ATOM 860 C CA . MET A 1 105 ? 25.882 -20.986 -11.213 1.00 76.69 105 MET A CA 1
ATOM 861 C C . MET A 1 105 ? 24.774 -22.026 -11.431 1.00 76.69 105 MET A C 1
ATOM 863 O O . MET A 1 105 ? 23.606 -21.667 -11.579 1.00 76.69 105 MET A O 1
ATOM 867 N N . LEU A 1 106 ? 25.085 -23.324 -11.394 1.00 76.56 106 LEU A N 1
ATOM 868 C CA . LEU A 1 106 ? 24.083 -24.393 -11.521 1.00 76.56 106 LEU A CA 1
ATOM 869 C C . LEU A 1 106 ? 23.091 -24.428 -10.340 1.00 76.56 106 LEU A C 1
ATOM 871 O O . LEU A 1 106 ? 21.896 -24.718 -10.509 1.00 76.56 106 LEU A O 1
ATOM 875 N N . ASP A 1 107 ? 23.553 -24.113 -9.133 1.00 75.88 107 ASP A N 1
ATOM 876 C CA . ASP A 1 107 ? 22.722 -24.112 -7.935 1.00 75.88 107 ASP A CA 1
ATOM 877 C C . ASP A 1 107 ? 21.751 -22.925 -7.914 1.00 75.88 107 ASP A C 1
ATOM 879 O O . ASP A 1 107 ? 20.552 -23.133 -7.679 1.00 75.88 107 ASP A O 1
ATOM 883 N N . LEU A 1 108 ? 22.227 -21.720 -8.242 1.00 76.94 108 LEU A N 1
ATOM 884 C CA . LEU A 1 108 ? 21.448 -20.478 -8.220 1.00 76.94 108 LEU A CA 1
ATOM 885 C C . LEU A 1 108 ? 20.654 -20.255 -9.514 1.00 76.94 108 LEU A C 1
ATOM 887 O O . LEU A 1 108 ? 19.435 -20.048 -9.476 1.00 76.94 108 LEU A O 1
ATOM 891 N N . ILE A 1 109 ? 21.331 -20.333 -10.659 1.00 77.12 109 ILE A N 1
ATOM 892 C CA . ILE A 1 109 ? 20.805 -20.000 -11.990 1.00 77.12 109 ILE A CA 1
ATOM 893 C C . ILE A 1 109 ? 20.310 -21.250 -12.731 1.00 77.12 109 ILE A C 1
ATOM 895 O O . ILE A 1 109 ? 19.302 -21.171 -13.432 1.00 77.12 109 ILE A O 1
ATOM 899 N N . GLY A 1 110 ? 20.905 -22.420 -12.508 1.00 73.81 110 GLY A N 1
ATOM 900 C CA . GLY A 1 110 ? 20.442 -23.676 -13.108 1.00 73.81 110 GLY A CA 1
ATOM 901 C C . GLY A 1 110 ? 20.457 -23.664 -14.640 1.00 73.81 110 GLY A C 1
ATOM 902 O O . GLY A 1 110 ? 21.246 -22.962 -15.262 1.00 73.81 110 GLY A O 1
ATOM 903 N N . ASN A 1 111 ? 19.562 -24.441 -15.256 1.00 73.25 111 ASN A N 1
ATOM 904 C CA . ASN A 1 111 ? 19.489 -24.610 -16.716 1.00 73.25 111 ASN A CA 1
ATOM 905 C C . ASN A 1 111 ? 18.502 -23.634 -17.378 1.00 73.25 111 ASN A C 1
ATOM 907 O O . ASN A 1 111 ? 17.832 -23.992 -18.349 1.00 73.25 111 ASN A O 1
ATOM 911 N N . ARG A 1 112 ? 18.349 -22.430 -16.821 1.00 79.81 112 ARG A N 1
ATOM 912 C CA . ARG A 1 112 ? 17.435 -21.418 -17.363 1.00 79.81 112 ARG A CA 1
ATOM 913 C C . ARG A 1 112 ? 17.888 -20.985 -18.751 1.00 79.81 112 ARG A C 1
ATOM 915 O O . ARG A 1 112 ? 19.081 -20.870 -19.016 1.00 79.81 112 ARG A O 1
ATOM 922 N N . SER A 1 113 ? 16.921 -20.717 -19.622 1.00 79.50 113 SER A N 1
ATOM 923 C CA . SER A 1 113 ? 17.189 -20.216 -20.970 1.00 79.50 113 SER A CA 1
ATOM 924 C C . SER A 1 113 ? 17.334 -18.697 -21.029 1.00 79.50 113 SER A C 1
ATOM 926 O O . SER A 1 113 ? 17.914 -18.200 -21.986 1.00 79.50 113 SER A O 1
ATOM 928 N N . MET A 1 114 ? 16.809 -17.955 -20.045 1.00 85.25 114 MET A N 1
ATOM 929 C CA . MET A 1 114 ? 16.768 -16.491 -20.086 1.00 85.25 114 MET A CA 1
ATOM 930 C C . MET A 1 114 ? 16.944 -15.848 -18.703 1.00 85.25 114 MET A C 1
ATOM 932 O O . MET A 1 114 ? 16.349 -16.295 -17.720 1.00 85.25 114 MET A O 1
ATOM 936 N N . ILE A 1 115 ? 17.719 -14.768 -18.646 1.00 87.69 115 ILE A N 1
ATOM 937 C CA . ILE A 1 115 ? 17.790 -13.824 -17.526 1.00 87.69 115 ILE A CA 1
ATOM 938 C C . ILE A 1 115 ? 17.579 -12.420 -18.082 1.00 87.69 115 ILE A C 1
ATOM 940 O O . ILE A 1 115 ? 18.254 -12.015 -19.023 1.00 87.69 115 ILE A O 1
ATOM 944 N N . TYR A 1 116 ? 16.672 -11.676 -17.474 1.00 86.69 116 TYR A N 1
ATOM 945 C CA . TYR A 1 116 ? 16.511 -10.244 -17.654 1.00 86.69 116 TYR A CA 1
ATOM 946 C C . TYR A 1 116 ? 17.169 -9.553 -16.465 1.00 86.69 116 TYR A C 1
ATOM 948 O O . TYR A 1 116 ? 16.854 -9.874 -15.319 1.00 86.69 116 TYR A O 1
ATOM 956 N N . THR A 1 117 ? 18.092 -8.636 -16.730 1.00 86.56 117 THR A N 1
ATOM 957 C CA . THR A 1 117 ? 18.751 -7.851 -15.683 1.00 86.56 117 THR A CA 1
ATOM 958 C C . THR A 1 117 ? 18.893 -6.404 -16.124 1.00 86.56 117 THR A C 1
ATOM 960 O O . THR A 1 117 ? 19.113 -6.149 -17.309 1.00 86.56 117 THR A O 1
ATOM 963 N N . LYS A 1 118 ? 18.775 -5.446 -15.203 1.00 88.75 118 LYS A N 1
ATOM 964 C CA . LYS A 1 118 ? 19.119 -4.054 -15.529 1.00 88.75 118 LYS A CA 1
ATOM 965 C C . LYS A 1 118 ? 20.634 -3.926 -15.641 1.00 88.75 118 LYS A C 1
ATOM 967 O O . LYS A 1 118 ? 21.131 -3.524 -16.686 1.00 88.75 118 LYS A O 1
ATOM 972 N N . GLU A 1 119 ? 21.360 -4.382 -14.623 1.00 90.62 119 GLU A N 1
ATOM 973 C CA . GLU A 1 119 ? 22.826 -4.351 -14.569 1.00 90.62 119 GLU A CA 1
ATOM 974 C C . GLU A 1 119 ? 23.419 -5.765 -14.648 1.00 90.62 119 GLU A C 1
ATOM 976 O O . GLU A 1 119 ? 23.012 -6.669 -13.911 1.00 90.62 119 GLU A O 1
ATOM 981 N N . LEU A 1 120 ? 24.389 -5.960 -15.543 1.00 90.75 120 LEU A N 1
ATOM 982 C CA . LEU A 1 120 ? 25.258 -7.132 -15.595 1.00 90.75 120 LEU A CA 1
ATOM 983 C C . LEU A 1 120 ? 26.697 -6.690 -15.325 1.00 90.75 120 LEU A C 1
ATOM 985 O O . LEU A 1 120 ? 27.326 -6.074 -16.185 1.00 90.75 120 LEU A O 1
ATOM 989 N N . ALA A 1 121 ? 27.211 -7.018 -14.144 1.00 88.06 121 ALA A N 1
ATOM 990 C CA . ALA A 1 121 ? 28.534 -6.595 -13.714 1.00 88.06 121 ALA A CA 1
ATOM 991 C C . ALA A 1 121 ? 29.543 -7.752 -13.695 1.00 88.06 121 ALA A C 1
ATOM 993 O O . ALA A 1 121 ? 29.262 -8.844 -13.187 1.00 88.06 121 ALA A O 1
ATOM 994 N N . PHE A 1 122 ? 30.745 -7.489 -14.203 1.00 80.81 122 PHE A N 1
ATOM 995 C CA . PHE A 1 122 ? 31.866 -8.422 -14.167 1.00 80.81 122 PHE A CA 1
ATOM 996 C C . PHE A 1 122 ? 32.950 -7.881 -13.245 1.00 80.81 122 PHE A C 1
ATOM 998 O O . PHE A 1 122 ? 33.432 -6.762 -13.413 1.00 80.81 122 PHE A O 1
ATOM 1005 N N . LEU A 1 123 ? 33.312 -8.687 -12.250 1.00 68.62 123 LEU A N 1
ATOM 1006 C CA . LEU A 1 123 ? 34.449 -8.403 -11.386 1.00 68.62 123 LEU A CA 1
ATOM 1007 C C . LEU A 1 123 ? 35.693 -9.135 -11.898 1.00 68.62 123 LEU A C 1
ATOM 1009 O O . LEU A 1 123 ? 36.739 -8.512 -11.898 1.00 68.62 123 LEU A O 1
ATOM 1013 N N . ASP A 1 124 ? 35.577 -10.371 -12.420 1.00 66.19 124 ASP A N 1
ATOM 1014 C CA . ASP A 1 124 ? 36.722 -11.190 -12.875 1.00 66.19 124 ASP A CA 1
ATOM 1015 C C . ASP A 1 124 ? 36.430 -12.000 -14.168 1.00 66.19 124 ASP A C 1
ATOM 1017 O O . ASP A 1 124 ? 36.234 -13.218 -14.119 1.00 66.19 124 ASP A O 1
ATOM 1021 N N . PRO A 1 125 ? 36.392 -11.371 -15.359 1.00 59.34 125 PRO A N 1
ATOM 1022 C CA . PRO A 1 125 ? 35.760 -11.928 -16.568 1.00 59.34 125 PRO A CA 1
ATOM 1023 C C . PRO A 1 125 ? 36.318 -13.262 -17.100 1.00 59.34 125 PRO A C 1
ATOM 1025 O O . PRO A 1 125 ? 35.631 -13.987 -17.823 1.00 59.34 125 PRO A O 1
ATOM 1028 N N . TRP A 1 126 ? 37.536 -13.634 -16.710 1.00 57.16 126 TRP A N 1
ATOM 1029 C CA . TRP A 1 126 ? 38.337 -14.663 -17.376 1.00 57.16 126 TRP A CA 1
ATOM 1030 C C . TRP A 1 126 ? 37.932 -16.094 -16.965 1.00 57.16 126 TRP A C 1
ATOM 1032 O O . TRP A 1 126 ? 38.381 -17.074 -17.567 1.00 57.16 126 TRP A O 1
ATOM 1042 N N . LEU A 1 127 ? 37.072 -16.236 -15.946 1.00 58.41 127 LEU A N 1
ATOM 1043 C CA . LEU A 1 127 ? 36.733 -17.514 -15.303 1.00 58.41 127 LEU A CA 1
ATOM 1044 C C . LEU A 1 127 ? 35.355 -18.078 -15.670 1.00 58.41 127 LEU A C 1
ATOM 1046 O O . LEU A 1 127 ? 35.043 -19.216 -15.309 1.00 58.41 127 LEU A O 1
ATOM 1050 N N . TYR A 1 128 ? 34.529 -17.330 -16.401 1.00 63.50 128 TYR A N 1
ATOM 1051 C CA . TYR A 1 128 ? 33.121 -17.685 -16.578 1.00 63.50 128 TYR A CA 1
ATOM 1052 C C . TYR A 1 128 ? 32.876 -18.561 -17.809 1.00 63.50 128 TYR A C 1
ATOM 1054 O O . TYR A 1 128 ? 33.124 -18.164 -18.948 1.00 63.50 128 TYR A O 1
ATOM 1062 N N . ARG A 1 129 ? 32.299 -19.750 -17.591 1.00 66.75 129 ARG A N 1
ATOM 1063 C CA . ARG A 1 129 ? 31.563 -20.492 -18.624 1.00 66.75 129 ARG A CA 1
ATOM 1064 C C . ARG A 1 129 ? 30.081 -20.437 -18.309 1.00 66.75 129 ARG A C 1
ATOM 1066 O O . ARG A 1 129 ? 29.597 -21.110 -17.402 1.00 66.75 129 ARG A O 1
ATOM 1073 N N . PHE A 1 130 ? 29.359 -19.629 -19.072 1.00 70.19 130 PHE A N 1
ATOM 1074 C CA . PHE A 1 130 ? 27.908 -19.640 -19.015 1.00 70.19 130 PHE A CA 1
ATOM 1075 C C . PHE A 1 130 ? 27.360 -20.938 -19.624 1.00 70.19 130 PHE A C 1
ATOM 1077 O O . PHE A 1 130 ? 27.962 -21.481 -20.555 1.00 70.19 130 PHE A O 1
ATOM 1084 N N . PRO A 1 131 ? 26.215 -21.440 -19.133 1.00 71.75 131 PRO A N 1
ATOM 1085 C CA . PRO A 1 131 ? 25.525 -22.550 -19.778 1.00 71.75 131 PRO A CA 1
ATOM 1086 C C . PRO A 1 131 ? 25.238 -22.227 -21.252 1.00 71.75 131 PRO A C 1
ATOM 1088 O O . PRO A 1 131 ? 24.718 -21.156 -21.549 1.00 71.75 131 PRO A O 1
ATOM 1091 N N . GLU A 1 132 ? 25.504 -23.161 -22.172 1.00 70.38 132 GLU A N 1
ATOM 1092 C CA . GLU A 1 132 ? 25.415 -22.932 -23.632 1.00 70.38 132 GLU A CA 1
ATOM 1093 C C . GLU A 1 132 ? 24.052 -22.409 -24.120 1.00 70.38 132 GLU A C 1
ATOM 1095 O O . GLU A 1 132 ? 23.955 -21.777 -25.169 1.00 70.38 132 GLU A O 1
ATOM 1100 N N . LYS A 1 133 ? 22.979 -22.683 -23.371 1.00 77.69 133 LYS A N 1
ATOM 1101 C CA . LYS A 1 133 ? 21.603 -22.289 -23.715 1.00 77.69 133 LYS A CA 1
ATOM 1102 C C . LYS A 1 133 ? 21.124 -21.031 -22.995 1.00 77.69 133 LYS A C 1
ATOM 1104 O O . LYS A 1 133 ? 19.984 -20.623 -23.210 1.00 77.69 133 LYS A O 1
ATOM 1109 N N . LEU A 1 134 ? 21.945 -20.454 -22.122 1.00 83.62 134 LEU A N 1
ATOM 1110 C CA . LEU A 1 134 ? 21.575 -19.274 -21.359 1.00 83.62 134 LEU A CA 1
ATOM 1111 C C . LEU A 1 134 ? 21.675 -18.030 -22.241 1.00 83.62 134 LEU A C 1
ATOM 1113 O O . LEU A 1 134 ? 22.713 -17.762 -22.845 1.00 83.62 134 LEU A O 1
ATOM 1117 N N . LYS A 1 135 ? 20.600 -17.246 -22.262 1.00 88.69 135 LYS A N 1
ATOM 1118 C CA . LYS A 1 135 ? 20.590 -15.885 -22.785 1.00 88.69 135 LYS A CA 1
ATOM 1119 C C . LYS A 1 135 ? 20.407 -14.881 -21.656 1.00 88.69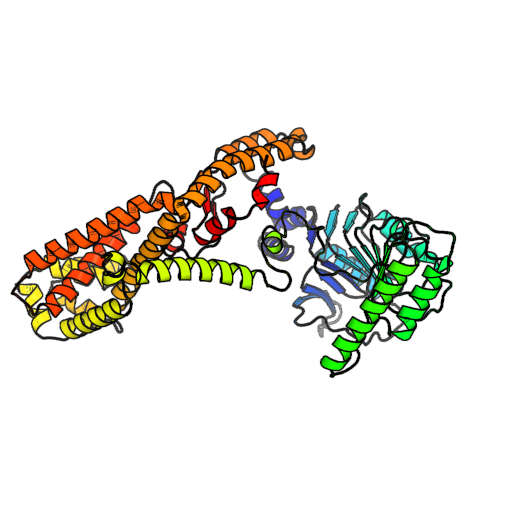 135 LYS A C 1
ATOM 1121 O O . LYS A 1 135 ? 19.646 -15.127 -20.723 1.00 88.69 135 LYS A O 1
ATOM 1126 N N . ILE A 1 136 ? 21.106 -13.755 -21.736 1.00 89.25 136 ILE A N 1
ATOM 1127 C CA . ILE A 1 136 ? 20.996 -12.651 -20.786 1.00 89.25 136 ILE A CA 1
ATOM 1128 C C . ILE A 1 136 ? 20.621 -11.391 -21.552 1.00 89.25 136 ILE A C 1
ATOM 1130 O O . ILE A 1 136 ? 21.378 -10.908 -22.388 1.00 89.25 136 ILE A O 1
ATOM 1134 N N . GLN A 1 137 ? 19.452 -10.841 -21.261 1.00 90.75 137 GLN A N 1
ATOM 1135 C CA . GLN A 1 137 ? 19.069 -9.522 -21.724 1.00 90.75 137 GLN A CA 1
ATOM 1136 C C . GLN A 1 137 ? 19.396 -8.511 -20.626 1.00 90.75 137 GLN A C 1
ATOM 1138 O O . GLN A 1 137 ? 18.641 -8.367 -19.665 1.00 90.75 137 GLN A O 1
ATOM 1143 N N . ALA A 1 138 ? 20.545 -7.856 -20.781 1.00 91.25 138 ALA A N 1
ATOM 1144 C CA . ALA A 1 138 ? 21.015 -6.787 -19.910 1.00 91.25 138 ALA A CA 1
ATOM 1145 C C . ALA A 1 138 ? 20.704 -5.415 -20.522 1.00 91.25 138 ALA A C 1
ATOM 1147 O O . ALA A 1 138 ? 20.736 -5.266 -21.746 1.00 91.25 138 ALA A O 1
ATOM 1148 N N . GLU A 1 139 ? 20.425 -4.416 -19.689 1.00 91.75 139 GLU A N 1
ATOM 1149 C CA . GLU A 1 139 ? 20.374 -3.020 -20.142 1.00 91.75 139 GLU A CA 1
ATOM 1150 C C . GLU A 1 139 ? 21.747 -2.351 -20.054 1.00 91.75 139 GLU A C 1
ATOM 1152 O O . GLU A 1 139 ? 22.118 -1.581 -20.942 1.00 91.75 139 GLU A O 1
ATOM 1157 N N . ILE A 1 140 ? 22.493 -2.679 -19.002 1.00 91.94 140 ILE A N 1
ATOM 1158 C CA . ILE A 1 140 ? 23.794 -2.118 -18.660 1.00 91.94 140 ILE A CA 1
ATOM 1159 C C . ILE A 1 140 ? 24.795 -3.259 -18.504 1.00 91.94 140 ILE A C 1
ATOM 1161 O O . ILE A 1 140 ? 24.510 -4.249 -17.825 1.00 91.94 140 ILE A O 1
ATOM 1165 N N . ILE A 1 141 ? 25.974 -3.108 -19.106 1.00 91.31 141 ILE A N 1
ATOM 1166 C CA . ILE A 1 141 ? 27.154 -3.900 -18.744 1.00 91.31 141 ILE A CA 1
ATOM 1167 C C . ILE A 1 141 ? 28.125 -3.005 -17.998 1.00 91.31 141 ILE A C 1
ATOM 1169 O O . ILE A 1 141 ? 28.457 -1.927 -18.488 1.00 91.31 141 ILE A O 1
ATOM 1173 N N . GLU A 1 142 ? 28.593 -3.476 -16.847 1.00 88.38 142 GLU A N 1
ATOM 1174 C CA . GLU A 1 142 ? 29.573 -2.768 -16.035 1.00 88.38 142 GLU A CA 1
ATOM 1175 C C . GLU A 1 142 ? 30.805 -3.634 -15.750 1.00 88.38 142 GLU A C 1
ATOM 1177 O O . GLU A 1 142 ? 30.722 -4.717 -15.170 1.00 88.38 142 GLU A O 1
ATOM 1182 N N . ASP A 1 143 ? 31.964 -3.136 -16.156 1.00 83.00 143 ASP A N 1
ATOM 1183 C CA . ASP A 1 143 ? 33.276 -3.719 -15.908 1.00 83.00 143 ASP A CA 1
ATOM 1184 C C . ASP A 1 143 ? 34.016 -2.872 -14.861 1.00 83.00 143 ASP A C 1
ATOM 1186 O O . ASP A 1 143 ? 34.428 -1.740 -15.135 1.00 83.00 143 ASP A O 1
ATOM 1190 N N . ARG A 1 144 ? 34.112 -3.394 -13.629 1.00 64.38 144 ARG A N 1
ATOM 1191 C CA . ARG A 1 144 ? 34.514 -2.608 -12.446 1.00 64.38 144 ARG A CA 1
ATOM 1192 C C . ARG A 1 144 ? 35.978 -2.747 -12.033 1.00 64.38 144 ARG A C 1
ATOM 1194 O O . ARG A 1 144 ? 36.483 -1.828 -11.393 1.00 64.38 144 ARG A O 1
ATOM 1201 N N . LEU A 1 145 ? 36.639 -3.874 -12.311 1.00 63.75 145 LEU A N 1
ATOM 1202 C CA . LEU A 1 145 ? 37.944 -4.195 -11.700 1.00 63.75 145 LEU A CA 1
ATOM 1203 C C . LEU A 1 145 ? 39.007 -4.662 -12.694 1.00 63.75 145 LEU A C 1
ATOM 1205 O O . LEU A 1 145 ? 40.142 -4.192 -12.618 1.00 63.75 145 LEU A O 1
ATOM 1209 N N . PHE A 1 146 ? 38.664 -5.571 -13.607 1.00 67.62 146 PHE A N 1
ATOM 1210 C CA . PHE A 1 146 ? 39.617 -6.148 -14.553 1.00 67.62 146 PHE A CA 1
ATOM 1211 C C . PHE A 1 146 ? 39.113 -5.964 -15.981 1.00 67.62 146 PHE A C 1
ATOM 1213 O O . PHE A 1 146 ? 38.115 -6.591 -16.332 1.00 67.62 146 PHE A O 1
ATOM 1220 N N . PRO A 1 147 ? 39.824 -5.178 -16.815 1.00 69.75 147 PRO A N 1
ATOM 1221 C CA . PRO A 1 147 ? 39.342 -4.816 -18.135 1.00 69.75 147 PRO A CA 1
ATOM 1222 C C . PRO A 1 147 ? 39.051 -6.053 -18.981 1.00 69.75 147 PRO A C 1
ATOM 1224 O O . PRO A 1 147 ? 39.903 -6.935 -19.140 1.00 69.75 147 PRO A O 1
ATOM 1227 N N . LEU A 1 148 ? 37.852 -6.085 -19.555 1.00 80.44 148 LEU A N 1
ATOM 1228 C CA . LEU A 1 148 ? 37.436 -7.095 -20.518 1.00 80.44 148 LEU A CA 1
ATOM 1229 C C . LEU A 1 148 ? 38.424 -7.165 -21.693 1.00 80.44 148 LEU A C 1
ATOM 1231 O O . LEU A 1 148 ? 38.940 -6.152 -22.177 1.00 80.44 148 LEU A O 1
ATOM 1235 N N . SER A 1 149 ? 38.687 -8.376 -22.179 1.00 83.00 149 SER A N 1
ATOM 1236 C CA . SER A 1 149 ? 39.383 -8.601 -23.447 1.00 83.00 149 SER A CA 1
ATOM 1237 C C . SER A 1 149 ? 38.391 -8.695 -24.615 1.00 83.00 149 SER A C 1
ATOM 1239 O O . SER A 1 149 ? 37.181 -8.834 -24.422 1.00 83.00 149 SER A O 1
ATOM 1241 N N . LEU A 1 150 ? 38.890 -8.654 -25.858 1.00 84.06 150 LEU A N 1
ATOM 1242 C CA . LEU A 1 150 ? 38.056 -8.935 -27.036 1.00 84.06 150 LEU A CA 1
ATOM 1243 C C . LEU A 1 150 ? 37.451 -10.346 -26.981 1.00 84.06 150 LEU A C 1
ATOM 1245 O O . LEU A 1 150 ? 36.287 -10.519 -27.322 1.00 84.06 150 LEU A O 1
ATOM 1249 N N . GLU A 1 151 ? 38.211 -11.328 -26.488 1.00 84.50 151 GLU A N 1
ATOM 1250 C CA . GLU A 1 151 ? 37.723 -12.700 -26.332 1.00 84.50 151 GLU A CA 1
ATOM 1251 C C . GLU A 1 151 ? 36.584 -12.782 -25.303 1.00 84.50 151 GLU A C 1
ATOM 1253 O O . GLU A 1 151 ? 35.609 -13.508 -25.507 1.00 84.50 151 GLU A O 1
ATOM 1258 N N . ASP A 1 152 ? 36.662 -12.010 -24.215 1.00 83.25 152 ASP A N 1
ATOM 1259 C CA . ASP A 1 152 ? 35.579 -11.937 -23.230 1.00 83.25 152 ASP A CA 1
ATOM 1260 C C . ASP A 1 152 ? 34.321 -11.318 -23.839 1.00 83.25 152 ASP A C 1
ATOM 1262 O O . ASP A 1 152 ? 33.217 -11.818 -23.622 1.00 83.25 152 ASP A O 1
ATOM 1266 N N . LEU A 1 153 ? 34.473 -10.276 -24.658 1.00 87.00 153 LEU A N 1
ATOM 1267 C CA . LEU A 1 153 ? 33.352 -9.660 -25.361 1.00 87.00 153 LEU A CA 1
ATOM 1268 C C . LEU A 1 153 ? 32.720 -10.581 -26.406 1.00 87.00 153 LEU A C 1
ATOM 1270 O O . LEU A 1 153 ? 31.493 -10.594 -26.502 1.00 87.00 153 LEU A O 1
ATOM 1274 N N . ASP A 1 154 ? 33.501 -11.392 -27.120 1.00 87.12 154 ASP A N 1
ATOM 1275 C CA . ASP A 1 154 ? 32.973 -12.424 -28.020 1.00 87.12 154 ASP A CA 1
ATOM 1276 C C . ASP A 1 154 ? 32.157 -13.467 -27.236 1.00 87.12 154 ASP A C 1
ATOM 1278 O O . ASP A 1 154 ? 31.057 -13.865 -27.636 1.00 87.12 154 ASP A O 1
ATOM 1282 N N . ARG A 1 155 ? 32.654 -13.891 -26.067 1.00 83.19 155 ARG A N 1
ATOM 1283 C CA . ARG A 1 155 ? 31.932 -14.814 -25.175 1.00 83.19 155 ARG A CA 1
ATOM 1284 C C . ARG A 1 155 ? 30.638 -14.194 -24.649 1.00 83.19 155 ARG A C 1
ATOM 1286 O O . ARG A 1 155 ? 29.603 -14.861 -24.651 1.00 83.19 155 ARG A O 1
ATOM 1293 N N . ILE A 1 156 ? 30.677 -12.928 -24.240 1.00 86.31 156 ILE A N 1
ATOM 1294 C CA . ILE A 1 156 ? 29.506 -12.179 -23.775 1.00 86.31 156 ILE A CA 1
ATOM 1295 C C . ILE A 1 156 ? 28.503 -11.986 -24.926 1.00 86.31 156 ILE A C 1
ATOM 1297 O O . ILE A 1 156 ? 27.307 -12.193 -24.731 1.00 86.31 156 ILE A O 1
ATOM 1301 N N . ALA A 1 157 ? 28.959 -11.691 -26.147 1.00 86.56 157 ALA A N 1
ATOM 1302 C CA . ALA A 1 157 ? 28.102 -11.553 -27.330 1.00 86.56 157 ALA A CA 1
ATOM 1303 C C . ALA A 1 157 ? 27.261 -12.808 -27.578 1.00 86.56 157 ALA A C 1
ATOM 1305 O O . ALA A 1 157 ? 26.082 -12.719 -27.921 1.00 86.56 157 ALA A O 1
ATOM 1306 N N . ASN A 1 158 ? 27.852 -13.982 -27.349 1.00 85.69 158 ASN A N 1
ATOM 1307 C CA . ASN A 1 158 ? 27.179 -15.260 -27.546 1.00 85.69 158 ASN A CA 1
ATOM 1308 C C . ASN A 1 158 ? 26.031 -15.502 -26.561 1.00 85.69 158 ASN A C 1
ATOM 1310 O O . ASN A 1 158 ? 25.107 -16.253 -26.888 1.00 85.69 158 ASN A O 1
ATOM 1314 N N . ILE A 1 159 ? 26.044 -14.871 -25.386 1.00 85.25 159 ILE A N 1
ATOM 1315 C CA . ILE A 1 159 ? 24.979 -15.008 -24.384 1.00 85.25 159 ILE A CA 1
ATOM 1316 C C . ILE A 1 159 ? 24.038 -13.807 -24.343 1.00 85.25 159 ILE A C 1
ATOM 1318 O O . ILE A 1 159 ? 22.922 -13.942 -23.848 1.00 85.25 159 ILE A O 1
ATOM 1322 N N . LEU A 1 160 ? 24.433 -12.650 -24.869 1.00 86.62 160 LEU A N 1
ATOM 1323 C CA . LEU A 1 160 ? 23.590 -11.464 -24.838 1.00 86.62 160 LEU A CA 1
ATOM 1324 C C . LEU A 1 160 ? 22.318 -11.634 -25.678 1.00 86.62 160 LEU A C 1
ATOM 1326 O O . LEU A 1 160 ? 22.286 -12.292 -26.723 1.00 86.62 160 LEU A O 1
ATOM 1330 N N . GLY A 1 161 ? 21.243 -11.027 -25.182 1.00 81.56 161 GLY A N 1
ATOM 1331 C CA . GLY A 1 161 ? 20.000 -10.856 -25.915 1.00 81.56 161 GLY A CA 1
ATOM 1332 C C . GLY A 1 161 ? 20.173 -9.932 -27.130 1.00 81.56 161 GLY A C 1
ATOM 1333 O O . GLY A 1 161 ? 21.153 -9.201 -27.234 1.00 81.56 161 GLY A O 1
ATOM 1334 N N . PRO A 1 162 ? 19.203 -9.922 -28.057 1.00 74.00 162 PRO A N 1
ATOM 1335 C CA . PRO A 1 162 ? 19.326 -9.222 -29.339 1.00 74.00 162 PRO A CA 1
ATOM 1336 C C . PRO A 1 162 ? 19.210 -7.691 -29.245 1.00 74.00 162 PRO A C 1
ATOM 1338 O O . PRO A 1 162 ? 19.378 -7.009 -30.254 1.00 74.00 162 PRO A O 1
ATOM 1341 N N . LYS A 1 163 ? 18.863 -7.136 -28.076 1.00 77.50 163 LYS A N 1
ATOM 1342 C CA . LYS A 1 163 ? 18.695 -5.688 -27.907 1.00 77.50 163 LYS A CA 1
ATOM 1343 C C . LYS A 1 163 ? 20.050 -5.012 -27.659 1.00 77.50 163 LYS A C 1
ATOM 1345 O O . LYS A 1 163 ? 20.842 -5.552 -26.890 1.00 77.50 163 LYS A O 1
ATOM 1350 N N . PRO A 1 164 ? 20.306 -3.835 -28.258 1.00 78.88 164 PRO A N 1
ATOM 1351 C CA . PRO A 1 164 ? 21.489 -3.047 -27.933 1.00 78.88 164 PRO A CA 1
ATOM 1352 C C . PRO A 1 164 ? 21.441 -2.582 -26.473 1.00 78.88 164 PRO A C 1
ATOM 1354 O O . PRO A 1 164 ? 20.361 -2.329 -25.932 1.00 78.88 164 PRO A O 1
ATOM 1357 N N . LEU A 1 165 ? 22.615 -2.459 -25.854 1.00 90.06 165 LEU A N 1
ATOM 1358 C CA . LEU A 1 165 ? 22.752 -1.985 -24.478 1.00 90.06 165 LEU A CA 1
ATOM 1359 C C . LEU A 1 165 ? 22.368 -0.508 -24.380 1.00 90.06 165 LEU A C 1
ATOM 1361 O O . LEU A 1 165 ? 22.747 0.293 -25.239 1.00 90.06 165 LEU A O 1
ATOM 1365 N N . LYS A 1 166 ? 21.676 -0.136 -23.302 1.00 92.88 166 LYS A N 1
ATOM 1366 C CA . LYS A 1 166 ? 21.511 1.273 -22.931 1.00 92.88 166 LYS A CA 1
ATOM 1367 C C . LYS A 1 166 ? 22.862 1.861 -22.531 1.00 92.88 166 LYS A C 1
ATOM 1369 O O . LYS A 1 166 ? 23.205 2.959 -22.957 1.00 92.88 166 LYS A O 1
ATOM 1374 N N . GLU A 1 167 ? 23.666 1.103 -21.791 1.00 93.00 167 GLU A N 1
ATOM 1375 C CA . GLU A 1 167 ? 24.976 1.558 -21.332 1.00 93.00 167 GLU A CA 1
ATOM 1376 C C . GLU A 1 167 ? 26.016 0.432 -21.351 1.00 93.00 167 GLU A C 1
ATOM 1378 O O . GLU A 1 167 ? 25.744 -0.708 -20.974 1.00 93.00 167 GLU A O 1
ATOM 1383 N N . PHE A 1 168 ? 27.226 0.765 -21.794 1.00 91.94 168 PHE A N 1
ATOM 1384 C CA . PHE A 1 168 ? 28.420 -0.043 -21.581 1.00 91.94 168 PHE A CA 1
ATOM 1385 C C . PHE A 1 168 ? 29.403 0.778 -20.753 1.00 91.94 168 PHE A C 1
ATOM 1387 O O . PHE A 1 168 ? 29.727 1.902 -21.129 1.00 91.94 168 PHE A O 1
ATOM 1394 N N . SER A 1 169 ? 29.855 0.233 -19.633 1.00 90.31 169 SER A N 1
ATOM 1395 C CA . SER A 1 169 ? 30.616 0.949 -18.617 1.00 90.31 169 SER A CA 1
ATOM 1396 C C . SER A 1 169 ? 31.902 0.186 -18.307 1.00 90.31 169 SER A C 1
ATOM 1398 O O . SER A 1 169 ? 31.839 -0.995 -17.982 1.00 90.31 169 SER A O 1
ATOM 1400 N N . THR A 1 170 ? 33.068 0.815 -18.474 1.00 87.44 170 THR A N 1
ATOM 1401 C CA . THR A 1 170 ? 34.379 0.148 -18.338 1.00 87.44 170 THR A CA 1
ATOM 1402 C C . THR A 1 170 ? 35.482 1.113 -17.930 1.00 87.44 170 THR A C 1
ATOM 1404 O O . THR A 1 170 ? 35.439 2.297 -18.264 1.00 87.44 170 THR A O 1
ATOM 1407 N N . GLN A 1 171 ? 36.519 0.611 -17.263 1.00 81.38 171 GLN A N 1
ATOM 1408 C CA . GLN A 1 171 ? 37.745 1.379 -17.053 1.00 81.38 171 GLN A CA 1
ATOM 1409 C C . GLN A 1 171 ? 38.502 1.611 -18.361 1.00 81.38 171 GLN A C 1
ATOM 1411 O O . GLN A 1 171 ? 38.488 0.788 -19.284 1.00 81.38 171 GLN A O 1
ATOM 1416 N N . LEU A 1 172 ? 39.219 2.728 -18.416 1.00 77.44 172 LEU A N 1
ATOM 1417 C CA . LEU A 1 172 ? 40.005 3.132 -19.572 1.00 77.44 172 LEU A CA 1
ATOM 1418 C C . LEU A 1 172 ? 41.401 2.493 -19.572 1.00 77.44 172 LEU A C 1
ATOM 1420 O O . LEU A 1 172 ? 42.411 3.167 -19.401 1.00 77.44 172 LEU A O 1
ATOM 1424 N N . ASN A 1 173 ? 41.431 1.167 -19.727 1.00 72.88 173 ASN A N 1
ATOM 1425 C CA . ASN A 1 173 ? 42.651 0.353 -19.637 1.00 72.88 173 ASN A CA 1
ATOM 1426 C C . ASN A 1 173 ? 42.943 -0.497 -20.885 1.00 72.88 173 ASN A C 1
ATOM 1428 O O . ASN A 1 173 ? 44.003 -1.105 -20.958 1.00 72.88 173 ASN A O 1
ATOM 1432 N N . ASN A 1 174 ? 41.999 -0.634 -21.824 1.00 74.31 174 ASN A N 1
ATOM 1433 C CA . ASN A 1 174 ? 42.173 -1.504 -22.990 1.00 74.31 174 ASN A CA 1
ATOM 1434 C C . ASN A 1 174 ? 41.443 -0.946 -24.214 1.00 74.31 174 ASN A C 1
ATOM 1436 O O . ASN A 1 174 ? 40.247 -1.154 -24.389 1.00 74.31 174 ASN A O 1
ATOM 1440 N N . TYR A 1 175 ? 42.155 -0.263 -25.108 1.00 75.81 175 TYR A N 1
ATOM 1441 C CA . TYR A 1 175 ? 41.514 0.402 -26.247 1.00 75.81 175 TYR A CA 1
ATOM 1442 C C . TYR A 1 175 ? 40.935 -0.547 -27.311 1.00 75.81 175 TYR A C 1
ATOM 1444 O O . TYR A 1 175 ? 40.105 -0.124 -28.120 1.00 75.81 175 TYR A O 1
ATOM 1452 N N . GLN A 1 176 ? 41.372 -1.810 -27.360 1.00 81.62 176 GLN A N 1
ATOM 1453 C CA . GLN A 1 176 ? 40.959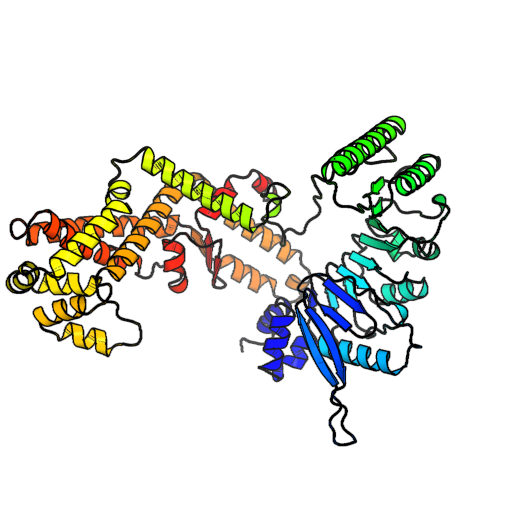 -2.740 -28.417 1.00 81.62 176 GLN A CA 1
ATOM 1454 C C . GLN A 1 176 ? 39.456 -3.038 -28.349 1.00 81.62 176 GLN A C 1
ATOM 1456 O O . GLN A 1 176 ? 38.798 -3.157 -29.387 1.00 81.62 176 GLN A O 1
ATOM 1461 N N . ILE A 1 177 ? 38.889 -3.063 -27.139 1.00 85.50 177 ILE A N 1
ATOM 1462 C CA . ILE A 1 177 ? 37.483 -3.408 -26.909 1.00 85.50 177 ILE A CA 1
ATOM 1463 C C . ILE A 1 177 ? 36.500 -2.378 -27.464 1.00 85.50 177 ILE A C 1
ATOM 1465 O O . ILE A 1 177 ? 35.381 -2.735 -27.820 1.00 85.50 177 ILE A O 1
ATOM 1469 N N . PHE A 1 178 ? 36.909 -1.115 -27.616 1.00 85.31 178 PHE A N 1
ATOM 1470 C CA . PHE A 1 178 ? 36.031 -0.055 -28.128 1.00 85.31 178 PHE A CA 1
ATOM 1471 C C . PHE A 1 178 ? 35.647 -0.249 -29.599 1.00 85.31 178 PHE A C 1
ATOM 1473 O O . PHE A 1 178 ? 34.694 0.361 -30.080 1.00 85.31 178 PHE A O 1
ATOM 1480 N N . THR A 1 179 ? 36.369 -1.109 -30.324 1.00 85.50 179 THR A N 1
ATOM 1481 C CA . THR A 1 179 ? 36.020 -1.493 -31.699 1.00 85.50 179 THR A CA 1
ATOM 1482 C C . THR A 1 179 ? 34.975 -2.607 -31.760 1.00 85.50 179 THR A C 1
ATOM 1484 O O . THR A 1 179 ? 34.380 -2.832 -32.816 1.00 85.50 179 THR A O 1
ATOM 1487 N N . HIS A 1 180 ? 34.725 -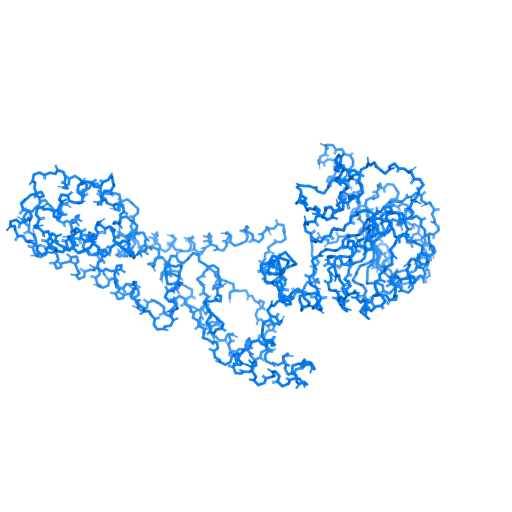3.289 -30.641 1.00 89.88 180 HIS A N 1
ATOM 1488 C CA . HIS A 1 180 ? 33.820 -4.423 -30.589 1.00 89.88 180 HIS A CA 1
ATOM 1489 C C . HIS A 1 180 ? 32.358 -3.977 -30.787 1.00 89.88 180 HIS A C 1
ATOM 1491 O O . HIS A 1 180 ? 31.942 -2.974 -30.196 1.00 89.88 180 HIS A O 1
ATOM 1497 N N . PRO A 1 181 ? 31.533 -4.719 -31.556 1.00 88.94 181 PRO A N 1
ATOM 1498 C CA . PRO A 1 181 ? 30.151 -4.331 -31.839 1.00 88.94 181 PRO A CA 1
ATOM 1499 C C . PRO A 1 181 ? 29.286 -4.069 -30.602 1.00 88.94 181 PRO A C 1
ATOM 1501 O O . PRO A 1 181 ? 28.485 -3.144 -30.631 1.00 88.94 181 PRO A O 1
ATOM 1504 N N . ILE A 1 182 ? 29.450 -4.830 -29.511 1.00 89.75 182 ILE A N 1
ATOM 1505 C CA . ILE A 1 182 ? 28.699 -4.599 -28.256 1.00 89.75 182 ILE A CA 1
ATOM 1506 C C . ILE A 1 182 ? 28.935 -3.185 -27.722 1.00 89.75 182 ILE A C 1
ATOM 1508 O O . ILE A 1 182 ? 27.989 -2.509 -27.332 1.00 89.75 182 ILE A O 1
ATOM 1512 N N . VAL A 1 183 ? 30.197 -2.756 -27.715 1.00 89.25 183 VAL A N 1
ATOM 1513 C CA . VAL A 1 183 ? 30.610 -1.468 -27.158 1.00 89.25 183 VAL A CA 1
ATOM 1514 C C . VAL A 1 183 ? 30.256 -0.347 -28.123 1.00 89.25 183 VAL A C 1
ATOM 1516 O O . VAL A 1 183 ? 29.719 0.672 -27.722 1.00 89.25 183 VAL A O 1
ATOM 1519 N N . ARG A 1 184 ? 30.500 -0.544 -29.422 1.00 86.50 184 ARG A N 1
ATOM 1520 C CA . ARG A 1 184 ? 30.206 0.462 -30.450 1.00 86.50 184 ARG A CA 1
ATOM 1521 C C . ARG A 1 184 ? 28.708 0.732 -30.617 1.00 86.50 184 ARG A C 1
ATOM 1523 O O . ARG A 1 184 ? 28.331 1.842 -30.982 1.00 86.50 184 ARG A O 1
ATOM 1530 N N . ASN A 1 185 ? 27.882 -0.290 -30.415 1.00 87.69 185 ASN A N 1
ATOM 1531 C CA . ASN A 1 185 ? 26.437 -0.211 -30.607 1.00 87.69 185 ASN A CA 1
ATOM 1532 C C . ASN A 1 185 ? 25.675 0.078 -29.305 1.00 87.69 185 ASN A C 1
ATOM 1534 O O . ASN A 1 185 ? 24.441 0.089 -29.344 1.00 87.69 185 ASN A O 1
ATOM 1538 N N . SER A 1 186 ? 26.354 0.272 -28.166 1.00 90.75 186 SER A N 1
ATOM 1539 C CA . SER A 1 186 ? 25.664 0.734 -26.964 1.00 90.75 186 SER A CA 1
ATOM 1540 C C . SER A 1 186 ? 25.142 2.156 -27.182 1.00 90.75 186 SER A C 1
ATOM 1542 O O . SER A 1 186 ? 25.631 2.920 -28.015 1.00 90.75 186 SER A O 1
ATOM 1544 N N . GLN A 1 187 ? 24.078 2.522 -26.475 1.00 90.50 187 GLN A N 1
ATOM 1545 C CA . GLN A 1 187 ? 23.532 3.875 -26.588 1.00 90.50 187 GLN A CA 1
ATOM 1546 C C . GLN A 1 187 ? 24.422 4.889 -25.866 1.00 90.50 187 GLN A C 1
ATOM 1548 O O . GLN A 1 187 ? 24.505 6.043 -26.287 1.00 90.50 187 GLN A O 1
ATOM 1553 N N . LYS A 1 188 ? 25.115 4.453 -24.811 1.00 90.25 188 LYS A N 1
ATOM 1554 C CA . LYS A 1 188 ? 26.038 5.243 -23.999 1.00 90.25 188 LYS A CA 1
ATOM 1555 C C . LYS A 1 188 ? 27.277 4.416 -23.658 1.00 90.25 188 LYS A C 1
ATOM 1557 O O . LYS A 1 188 ? 27.169 3.229 -23.343 1.00 90.25 188 LYS A O 1
ATOM 1562 N N . LEU A 1 189 ? 28.444 5.051 -23.722 1.00 89.38 189 LEU A N 1
ATOM 1563 C CA . LEU A 1 189 ? 29.718 4.500 -23.270 1.00 89.38 189 LEU A CA 1
ATOM 1564 C C . LEU A 1 189 ? 30.185 5.300 -22.055 1.00 89.38 189 LEU A C 1
ATOM 1566 O O . LEU A 1 189 ? 30.480 6.488 -22.184 1.00 89.38 189 LEU A O 1
ATOM 1570 N N . VAL A 1 190 ? 30.240 4.660 -20.892 1.00 88.75 190 VAL A N 1
ATOM 1571 C CA . VAL A 1 190 ? 30.811 5.224 -19.667 1.00 88.75 190 VAL A CA 1
ATOM 1572 C C . VAL A 1 190 ? 32.244 4.725 -19.521 1.00 88.75 190 VAL A C 1
ATOM 1574 O O . VAL A 1 190 ? 32.502 3.523 -19.531 1.00 88.75 190 VAL A O 1
ATOM 1577 N N . LEU A 1 191 ? 33.183 5.655 -19.405 1.00 85.19 191 LEU A N 1
ATOM 1578 C CA . LEU A 1 191 ? 34.597 5.377 -19.204 1.00 85.19 191 LEU A CA 1
ATOM 1579 C C . LEU A 1 191 ? 34.983 5.835 -17.808 1.00 85.19 191 LEU A C 1
ATOM 1581 O O . LEU A 1 191 ? 34.803 7.006 -17.492 1.00 85.19 191 LEU A O 1
ATOM 1585 N N . TRP A 1 192 ? 35.509 4.930 -16.996 1.00 82.69 192 TRP A N 1
ATOM 1586 C CA . TRP A 1 192 ? 36.058 5.255 -15.682 1.00 82.69 192 TRP A CA 1
ATOM 1587 C C . TRP A 1 192 ? 37.548 5.549 -15.789 1.00 82.69 192 TRP A C 1
ATOM 1589 O O . TRP A 1 192 ? 38.224 4.993 -16.667 1.00 82.69 192 TRP A O 1
ATOM 1599 N N . SER A 1 193 ? 38.058 6.364 -14.863 1.00 75.50 193 SER A N 1
ATOM 1600 C CA . SER A 1 193 ? 39.494 6.608 -14.731 1.00 75.50 193 SER A CA 1
ATOM 1601 C C . SER A 1 193 ? 40.282 5.298 -14.710 1.00 75.50 193 SER A C 1
ATOM 1603 O O . SER A 1 193 ? 39.944 4.338 -14.016 1.00 75.50 193 SER A O 1
ATOM 1605 N N . GLY A 1 194 ? 41.299 5.249 -15.565 1.00 73.56 194 GLY A N 1
ATOM 1606 C CA . GLY A 1 194 ? 42.129 4.084 -15.823 1.00 73.56 194 GLY A CA 1
ATOM 1607 C C . GLY A 1 194 ? 43.608 4.453 -15.812 1.00 73.56 194 GLY A C 1
ATOM 1608 O O . GLY A 1 194 ? 43.997 5.579 -15.510 1.00 73.56 194 GLY A O 1
ATOM 1609 N N . SER A 1 195 ? 44.441 3.479 -16.142 1.00 66.69 195 SER A N 1
ATOM 1610 C CA . SER A 1 195 ? 45.902 3.554 -16.085 1.00 66.69 195 SER A CA 1
ATOM 1611 C C . SER A 1 195 ? 46.565 3.905 -17.422 1.00 66.69 195 SER A C 1
ATOM 1613 O O . SER A 1 195 ? 47.764 4.188 -17.438 1.00 66.69 195 SER A O 1
ATOM 1615 N N . GLU A 1 196 ? 45.821 3.910 -18.534 1.00 63.47 196 GLU A N 1
ATOM 1616 C CA . GLU A 1 196 ? 46.368 4.181 -19.868 1.00 63.47 196 GLU A CA 1
ATOM 1617 C C . GLU A 1 196 ? 46.146 5.631 -20.333 1.00 63.47 196 GLU A C 1
ATOM 1619 O O . GLU A 1 196 ? 45.029 6.149 -20.330 1.00 63.47 196 GLU A O 1
ATOM 1624 N N . ASP A 1 197 ? 47.219 6.258 -20.828 1.00 62.06 197 ASP A N 1
ATOM 1625 C CA . ASP A 1 197 ? 47.150 7.446 -21.686 1.00 62.06 197 ASP A CA 1
ATOM 1626 C C . ASP A 1 197 ? 47.053 6.972 -23.146 1.00 62.06 197 ASP A C 1
ATOM 1628 O O . ASP A 1 197 ? 47.951 6.295 -23.654 1.00 62.06 197 ASP A O 1
ATOM 1632 N N . PHE A 1 198 ? 45.940 7.254 -23.820 1.00 62.66 198 PHE A N 1
ATOM 1633 C CA . PHE A 1 198 ? 45.648 6.729 -25.155 1.00 62.66 198 PHE A CA 1
ATOM 1634 C C . PHE A 1 198 ? 45.186 7.839 -26.096 1.00 62.66 198 PHE A C 1
ATOM 1636 O O . PHE A 1 198 ? 44.684 8.888 -25.698 1.00 62.66 198 PHE A O 1
ATOM 1643 N N . ASP A 1 199 ? 45.326 7.564 -27.391 1.00 66.25 199 ASP A N 1
ATOM 1644 C CA . ASP A 1 199 ? 44.845 8.446 -28.442 1.00 66.25 199 ASP A CA 1
ATOM 1645 C C . ASP A 1 199 ? 43.310 8.439 -28.500 1.00 66.25 199 ASP A C 1
ATOM 1647 O O . ASP A 1 199 ? 42.689 7.505 -29.021 1.00 66.25 199 ASP A O 1
ATOM 1651 N N . HIS A 1 200 ? 42.712 9.523 -28.009 1.00 64.00 200 HIS A N 1
ATOM 1652 C CA . HIS A 1 200 ? 41.276 9.822 -27.973 1.00 64.00 200 HIS A CA 1
ATOM 1653 C C . HIS A 1 200 ? 40.584 9.581 -29.322 1.00 64.00 200 HIS A C 1
ATOM 1655 O O . HIS A 1 200 ? 39.422 9.174 -29.378 1.00 64.00 200 HIS A O 1
ATOM 1661 N N . ARG A 1 201 ? 41.312 9.737 -30.435 1.00 63.47 201 ARG A N 1
ATOM 1662 C CA . ARG A 1 201 ? 40.810 9.522 -31.804 1.00 63.47 201 ARG A CA 1
ATOM 1663 C C . ARG A 1 201 ? 40.425 8.069 -32.095 1.00 63.47 201 ARG A C 1
ATOM 1665 O O . ARG A 1 201 ? 39.728 7.816 -33.073 1.00 63.47 201 ARG A O 1
ATOM 1672 N N . ARG A 1 202 ? 40.872 7.109 -31.280 1.00 68.81 202 ARG A N 1
ATOM 1673 C CA . ARG A 1 202 ? 40.598 5.675 -31.470 1.00 68.81 202 ARG A CA 1
ATOM 1674 C C . ARG A 1 202 ? 39.242 5.234 -30.917 1.00 68.81 202 ARG A C 1
ATOM 1676 O O . ARG A 1 202 ? 38.767 4.168 -31.300 1.00 68.81 202 ARG A O 1
ATOM 1683 N N . ILE A 1 203 ? 38.603 6.042 -30.067 1.00 77.12 203 ILE A N 1
ATOM 1684 C CA . ILE A 1 203 ? 37.276 5.737 -29.517 1.00 77.12 203 ILE A CA 1
ATOM 1685 C C . ILE A 1 203 ? 36.205 6.356 -30.418 1.00 77.12 203 ILE A C 1
ATOM 1687 O O . ILE A 1 203 ? 35.940 7.563 -30.400 1.00 77.12 203 ILE A O 1
ATOM 1691 N N . ASN A 1 204 ? 35.580 5.505 -31.232 1.00 76.44 204 ASN A N 1
ATOM 1692 C CA . ASN A 1 204 ? 34.493 5.893 -32.124 1.00 76.44 204 ASN A CA 1
ATOM 1693 C C . ASN A 1 204 ? 33.128 5.503 -31.543 1.00 76.44 204 ASN A C 1
ATOM 1695 O O . ASN A 1 204 ? 32.510 4.533 -31.981 1.00 76.44 204 ASN A O 1
ATOM 1699 N N . HIS A 1 205 ? 32.684 6.273 -30.550 1.00 81.50 205 HIS A N 1
ATOM 1700 C CA . HIS A 1 205 ? 31.370 6.140 -29.930 1.00 81.50 205 HIS A CA 1
ATOM 1701 C C . HIS A 1 205 ? 30.633 7.483 -29.950 1.00 81.50 205 HIS A C 1
ATOM 1703 O O . HIS A 1 205 ? 31.265 8.536 -29.836 1.00 81.50 205 HIS A O 1
ATOM 1709 N N . ARG A 1 206 ? 29.306 7.449 -30.122 1.00 76.56 206 ARG A N 1
ATOM 1710 C CA . ARG A 1 206 ? 28.488 8.662 -30.278 1.00 76.56 206 ARG A CA 1
ATOM 1711 C C . ARG A 1 206 ? 28.300 9.412 -28.962 1.00 76.56 206 ARG A C 1
ATOM 1713 O O . ARG A 1 206 ? 28.439 10.624 -28.943 1.00 76.56 206 ARG A O 1
ATOM 1720 N N . ASN A 1 207 ? 28.031 8.688 -27.878 1.00 82.94 207 ASN A N 1
ATOM 1721 C CA . ASN A 1 207 ? 27.731 9.264 -26.567 1.00 82.94 207 ASN A CA 1
ATOM 1722 C C . ASN A 1 207 ? 28.743 8.747 -25.543 1.00 82.94 207 ASN A C 1
ATOM 1724 O O . ASN A 1 207 ? 28.680 7.575 -25.168 1.00 82.94 207 ASN A O 1
ATOM 1728 N N . ILE A 1 208 ? 29.702 9.581 -25.147 1.00 81.56 208 ILE A N 1
ATOM 1729 C CA . ILE A 1 208 ? 30.778 9.209 -24.220 1.00 81.56 208 ILE A CA 1
ATOM 1730 C C . ILE A 1 208 ? 30.604 9.987 -22.917 1.00 81.56 208 ILE A C 1
ATOM 1732 O O . ILE A 1 208 ? 30.427 11.206 -22.915 1.00 81.56 208 ILE A O 1
ATOM 1736 N N . HIS A 1 209 ? 30.671 9.275 -21.801 1.00 83.25 209 HIS A N 1
ATOM 1737 C CA . HIS A 1 209 ? 30.615 9.841 -20.466 1.00 83.25 209 HIS A CA 1
ATOM 1738 C C . HIS A 1 209 ? 31.871 9.443 -19.686 1.00 83.25 209 HIS A C 1
ATOM 1740 O O . HIS A 1 209 ? 32.180 8.260 -19.590 1.00 83.25 209 HIS A O 1
ATOM 1746 N N . LEU A 1 210 ? 32.607 10.420 -19.166 1.00 78.06 210 LEU A N 1
ATOM 1747 C CA . LEU A 1 210 ? 33.830 10.205 -18.390 1.00 78.06 210 LEU A CA 1
ATOM 1748 C C . LEU A 1 210 ? 33.497 10.258 -16.898 1.00 78.06 210 LEU A C 1
ATOM 1750 O O . LEU A 1 210 ? 33.013 11.279 -16.432 1.00 78.06 210 LEU A O 1
ATOM 1754 N N . LYS A 1 211 ? 33.755 9.191 -16.151 1.00 79.06 211 LYS A N 1
ATOM 1755 C CA . LYS A 1 211 ? 33.384 9.059 -14.742 1.00 79.06 211 LYS A CA 1
ATOM 1756 C C . LYS A 1 211 ? 34.617 8.939 -13.849 1.00 79.06 211 LYS A C 1
ATOM 1758 O O . LYS A 1 211 ? 35.575 8.259 -14.212 1.00 79.06 211 LYS A O 1
ATOM 1763 N N . ASP A 1 212 ? 34.569 9.591 -12.691 1.00 72.31 212 ASP A N 1
ATOM 1764 C CA . ASP A 1 212 ? 35.613 9.569 -11.659 1.00 72.31 212 ASP A CA 1
ATOM 1765 C C . ASP A 1 212 ? 37.008 9.968 -12.174 1.00 72.31 212 ASP A C 1
ATOM 1767 O O . ASP A 1 212 ? 37.998 9.304 -11.889 1.00 72.31 212 ASP A O 1
ATOM 1771 N N . TYR A 1 213 ? 37.106 11.061 -12.940 1.00 71.56 213 TYR A N 1
ATOM 1772 C CA . TYR A 1 213 ? 38.398 11.623 -13.358 1.00 71.56 213 TYR A CA 1
ATOM 1773 C C . TYR A 1 213 ? 38.811 12.821 -12.502 1.00 71.56 213 TYR A C 1
ATOM 1775 O O . TYR A 1 213 ? 37.989 13.684 -12.190 1.00 71.56 213 TYR A O 1
ATOM 1783 N N . ASP A 1 214 ? 40.114 12.959 -12.236 1.00 70.38 214 ASP A N 1
ATOM 1784 C CA . ASP A 1 214 ? 40.673 14.240 -11.797 1.00 70.38 214 ASP A CA 1
ATOM 1785 C C . ASP A 1 214 ? 40.380 15.334 -12.837 1.00 70.38 214 ASP A C 1
ATOM 1787 O O . ASP A 1 214 ? 40.462 15.122 -14.053 1.00 70.38 214 ASP A O 1
ATOM 1791 N N . ARG A 1 215 ? 40.104 16.546 -12.348 1.00 66.50 215 ARG A N 1
ATOM 1792 C CA . ARG A 1 215 ? 39.764 17.722 -13.157 1.00 66.50 215 ARG A CA 1
ATOM 1793 C C . ARG A 1 215 ? 40.725 17.951 -14.320 1.00 66.50 215 ARG A C 1
ATOM 1795 O O . ARG A 1 215 ? 40.291 18.257 -15.433 1.00 66.50 215 ARG A O 1
ATOM 1802 N N . ARG A 1 216 ? 42.035 17.890 -14.070 1.00 67.81 216 ARG A N 1
ATOM 1803 C CA . ARG A 1 216 ? 43.043 18.194 -15.092 1.00 67.81 216 ARG A CA 1
ATOM 1804 C C . ARG A 1 216 ? 43.018 17.138 -16.187 1.00 67.81 216 ARG A C 1
ATOM 1806 O O . ARG A 1 216 ? 43.124 17.478 -17.364 1.00 67.81 216 ARG A O 1
ATOM 1813 N N . ILE A 1 217 ? 42.864 15.878 -15.795 1.00 70.56 217 ILE A N 1
ATOM 1814 C CA . ILE A 1 217 ? 42.810 14.739 -16.708 1.00 70.56 217 ILE A CA 1
ATOM 1815 C C . ILE A 1 217 ? 41.527 14.815 -17.548 1.00 70.56 217 ILE A C 1
ATOM 1817 O O . ILE A 1 217 ? 41.607 14.785 -18.777 1.00 70.56 217 ILE A O 1
ATOM 1821 N N . LEU A 1 218 ? 40.372 15.060 -16.918 1.00 71.56 218 LEU A N 1
ATOM 1822 C CA . LEU A 1 218 ? 39.079 15.257 -17.584 1.00 71.56 218 LEU A CA 1
ATOM 1823 C C . LEU A 1 218 ? 39.150 16.341 -18.675 1.00 71.56 218 LEU A C 1
ATOM 1825 O O . LEU A 1 218 ? 38.798 16.094 -19.829 1.00 71.56 218 LEU A O 1
ATOM 1829 N N . ILE A 1 219 ? 39.670 17.528 -18.338 1.00 68.62 219 ILE A N 1
ATOM 1830 C CA . ILE A 1 219 ? 39.796 18.655 -19.278 1.00 68.62 219 ILE A CA 1
ATOM 1831 C C . ILE A 1 219 ? 40.741 18.315 -20.439 1.00 68.62 219 ILE A C 1
ATOM 1833 O O . ILE A 1 219 ? 40.460 18.670 -21.585 1.00 68.62 219 ILE A O 1
ATOM 1837 N N . ASN A 1 220 ? 41.845 17.611 -20.174 1.00 71.75 220 ASN A N 1
ATOM 1838 C CA . ASN A 1 220 ? 42.773 17.187 -21.222 1.00 71.75 220 ASN A CA 1
ATOM 1839 C C . ASN A 1 220 ? 42.105 16.226 -22.213 1.00 71.75 220 ASN A C 1
ATOM 1841 O O . ASN A 1 220 ? 42.228 16.427 -23.423 1.00 71.75 220 ASN A O 1
ATOM 1845 N N . HIS A 1 221 ? 41.357 15.235 -21.715 1.00 72.75 221 HIS A N 1
ATOM 1846 C CA . HIS A 1 221 ? 40.600 14.315 -22.565 1.00 72.75 221 HIS A CA 1
ATOM 1847 C C . HIS A 1 221 ? 39.571 15.061 -23.422 1.00 72.75 221 HIS A C 1
ATOM 1849 O O . HIS A 1 221 ? 39.504 14.862 -24.636 1.00 72.75 221 HIS A O 1
ATOM 1855 N N . MET A 1 222 ? 38.812 15.977 -22.818 1.00 69.38 222 MET A N 1
ATOM 1856 C CA . MET A 1 222 ? 37.815 16.771 -23.533 1.00 69.38 222 MET A CA 1
ATOM 1857 C C . MET A 1 222 ? 38.438 17.642 -24.630 1.00 69.38 222 MET A C 1
ATOM 1859 O O . MET A 1 222 ? 37.970 17.619 -25.768 1.00 69.38 222 MET A O 1
ATOM 1863 N N . ASN A 1 223 ? 39.519 18.365 -24.331 1.00 68.38 223 ASN A N 1
ATOM 1864 C CA . ASN A 1 223 ? 40.199 19.223 -25.305 1.00 68.38 223 ASN A CA 1
ATOM 1865 C C . ASN A 1 223 ? 40.750 18.429 -26.496 1.00 68.38 223 ASN A C 1
ATOM 1867 O O . ASN A 1 223 ? 40.630 18.876 -27.640 1.00 68.38 223 ASN A O 1
ATOM 1871 N N . ALA A 1 224 ? 41.306 17.240 -26.245 1.00 69.50 224 ALA A N 1
ATOM 1872 C CA . ALA A 1 224 ? 41.787 16.351 -27.298 1.00 69.50 224 ALA A CA 1
ATOM 1873 C C . ALA A 1 224 ? 40.652 15.901 -28.239 1.00 69.50 224 ALA A C 1
ATOM 1875 O O . ALA A 1 224 ? 40.827 15.897 -29.460 1.00 69.50 224 ALA A O 1
ATOM 1876 N N . TRP A 1 225 ? 39.468 15.592 -27.698 1.00 69.25 225 TRP A N 1
ATOM 1877 C CA . TRP A 1 225 ? 38.295 15.226 -28.498 1.00 69.25 225 TRP A CA 1
ATOM 1878 C C . TRP A 1 225 ? 37.670 16.409 -29.251 1.00 69.25 225 TRP A C 1
ATOM 1880 O O . TRP A 1 225 ? 37.281 16.253 -30.408 1.00 69.25 225 TRP A O 1
ATOM 1890 N N . ILE A 1 226 ? 37.629 17.604 -28.654 1.00 64.12 226 ILE A N 1
ATOM 1891 C CA . ILE A 1 226 ? 37.096 18.827 -29.288 1.00 64.12 226 ILE A CA 1
ATOM 1892 C C . ILE A 1 226 ? 37.949 19.260 -30.487 1.00 64.12 226 ILE A C 1
ATOM 1894 O O . ILE A 1 226 ? 37.405 19.673 -31.520 1.00 64.12 226 ILE A O 1
ATOM 1898 N N . ALA A 1 227 ? 39.276 19.162 -30.356 1.00 63.62 227 ALA A N 1
ATOM 1899 C CA . ALA A 1 227 ? 40.240 19.549 -31.384 1.00 63.62 227 ALA A CA 1
ATOM 1900 C C . ALA A 1 227 ? 40.201 18.642 -32.630 1.00 63.62 227 ALA A C 1
ATOM 1902 O O . ALA A 1 227 ? 40.742 19.005 -33.676 1.00 63.62 227 ALA A O 1
ATOM 1903 N N . ASN A 1 228 ? 39.541 17.483 -32.556 1.00 63.38 228 ASN A N 1
ATOM 1904 C CA . ASN A 1 228 ? 39.392 16.579 -33.688 1.00 63.38 228 ASN A CA 1
ATOM 1905 C C . ASN A 1 228 ? 38.293 17.081 -34.649 1.00 63.38 228 ASN A C 1
ATOM 1907 O O . ASN A 1 228 ? 37.111 17.156 -34.318 1.00 63.38 228 ASN A O 1
ATOM 1911 N N . VAL A 1 229 ? 38.687 17.476 -35.863 1.00 52.69 229 VAL A N 1
ATOM 1912 C CA . VAL A 1 229 ? 37.824 18.190 -36.824 1.00 52.69 229 VAL A CA 1
ATOM 1913 C C . VAL A 1 229 ? 36.858 17.257 -37.578 1.00 52.69 229 VAL A C 1
ATOM 1915 O O . VAL A 1 229 ? 35.842 17.734 -38.082 1.00 52.69 229 VAL A O 1
ATOM 1918 N N . ASN A 1 230 ? 37.117 15.943 -37.607 1.00 52.59 230 ASN A N 1
ATOM 1919 C CA . ASN A 1 230 ? 36.513 15.016 -38.576 1.00 52.59 230 ASN A CA 1
ATOM 1920 C C . ASN A 1 230 ? 35.245 14.264 -38.130 1.00 52.59 230 ASN A C 1
ATOM 1922 O O . ASN A 1 230 ? 34.707 13.499 -38.925 1.00 52.59 230 ASN A O 1
ATOM 1926 N N . GLU A 1 231 ? 34.728 14.460 -36.918 1.00 55.34 231 GLU A N 1
ATOM 1927 C CA . GLU A 1 231 ? 33.579 13.680 -36.427 1.00 55.34 231 GLU A CA 1
ATOM 1928 C C . GLU A 1 231 ? 32.487 14.607 -35.888 1.00 55.34 231 GLU A C 1
ATOM 1930 O O . GLU A 1 231 ? 32.475 15.024 -34.732 1.00 55.34 231 GLU A O 1
ATOM 1935 N N . VAL A 1 232 ? 31.572 14.980 -36.780 1.00 46.00 232 VAL A N 1
ATOM 1936 C CA . VAL A 1 232 ? 30.307 15.627 -36.425 1.00 46.00 232 VAL A CA 1
ATOM 1937 C C . VAL A 1 232 ? 29.435 14.568 -35.728 1.00 46.00 232 VAL A C 1
ATOM 1939 O O . VAL A 1 232 ? 29.413 13.434 -36.192 1.00 46.00 232 VAL A O 1
ATOM 1942 N N . GLU A 1 233 ? 28.722 14.941 -34.654 1.00 54.16 233 GLU A N 1
ATOM 1943 C CA . GLU A 1 233 ? 27.726 14.130 -33.904 1.00 54.16 233 GLU A CA 1
ATOM 1944 C C . GLU A 1 233 ? 28.173 13.368 -32.636 1.00 54.16 233 GLU A C 1
ATOM 1946 O O . GLU A 1 233 ? 27.410 12.526 -32.159 1.00 54.16 233 GLU A O 1
ATOM 1951 N N . LYS A 1 234 ? 29.339 13.658 -32.042 1.00 58.88 234 LYS A N 1
ATOM 1952 C CA . LYS A 1 234 ? 29.711 13.088 -30.729 1.00 58.88 234 LYS A CA 1
ATOM 1953 C C . LYS A 1 234 ? 29.263 13.981 -29.559 1.00 58.88 234 LYS A C 1
ATOM 1955 O O . LYS A 1 234 ? 29.594 15.166 -29.531 1.00 58.88 234 LYS A O 1
ATOM 1960 N N . GLU A 1 235 ? 28.547 13.409 -28.591 1.00 62.69 235 GLU A N 1
ATOM 1961 C CA . GLU A 1 235 ? 28.162 14.046 -27.325 1.00 62.69 235 GLU A CA 1
ATOM 1962 C C . GLU A 1 235 ? 29.058 13.555 -26.178 1.00 62.69 235 GLU A C 1
ATOM 1964 O O . GLU A 1 235 ? 29.179 12.353 -25.931 1.00 62.69 235 GLU A O 1
ATOM 1969 N N . PHE A 1 236 ? 29.682 14.504 -25.470 1.00 63.84 236 PHE A N 1
ATOM 1970 C CA . PHE A 1 236 ? 30.592 14.249 -24.349 1.00 63.84 236 PHE A CA 1
ATOM 1971 C C . PHE A 1 236 ? 30.070 14.878 -23.058 1.00 63.84 236 PHE A C 1
ATOM 1973 O O . PHE A 1 236 ? 29.654 16.040 -23.068 1.00 63.84 236 PHE A O 1
ATOM 1980 N N . SER A 1 237 ? 30.156 14.126 -21.961 1.00 65.81 237 SER A N 1
ATOM 1981 C CA . SER A 1 237 ? 29.837 14.555 -20.590 1.00 65.81 237 SER A CA 1
ATOM 1982 C C . SER A 1 237 ? 30.803 13.908 -19.587 1.00 65.81 237 SER A C 1
ATOM 1984 O O . SER A 1 237 ? 31.519 12.976 -19.955 1.00 65.81 237 SER A O 1
ATOM 1986 N N . GLY A 1 238 ? 30.849 14.372 -18.337 1.00 62.22 238 GLY A N 1
ATOM 1987 C CA . GLY A 1 238 ? 31.638 13.685 -17.316 1.00 62.22 238 GLY A CA 1
ATOM 1988 C C . GLY A 1 238 ? 31.485 14.212 -15.892 1.00 62.22 238 GLY A C 1
ATOM 1989 O O . GLY A 1 238 ? 30.969 15.314 -15.694 1.00 62.22 238 GLY A O 1
ATOM 1990 N N . ASP A 1 239 ? 31.965 13.398 -14.955 1.00 67.19 239 ASP A N 1
ATOM 1991 C CA . ASP A 1 239 ? 31.954 13.578 -13.504 1.00 67.19 239 ASP A CA 1
ATOM 1992 C C . ASP A 1 239 ? 33.400 13.705 -12.973 1.00 67.19 239 ASP A C 1
ATOM 1994 O O . ASP A 1 239 ? 34.355 13.244 -13.608 1.00 67.19 239 ASP A O 1
ATOM 1998 N N . ILE A 1 240 ? 33.576 14.341 -11.810 1.00 60.88 240 ILE A N 1
ATOM 1999 C CA . ILE A 1 240 ? 34.891 14.605 -11.198 1.00 60.88 240 ILE A CA 1
ATOM 2000 C C . ILE A 1 240 ? 35.081 13.699 -9.980 1.00 60.88 240 ILE A C 1
ATOM 2002 O O . ILE A 1 240 ? 34.187 13.611 -9.140 1.00 60.88 240 ILE A O 1
ATOM 2006 N N . GLU A 1 241 ? 36.254 13.075 -9.853 1.00 59.41 241 GLU A N 1
ATOM 2007 C CA . GLU A 1 241 ? 36.625 12.325 -8.648 1.00 59.41 241 GLU A CA 1
ATOM 2008 C C . GLU A 1 241 ? 36.835 13.285 -7.464 1.00 59.41 241 GLU A C 1
ATOM 2010 O O . GLU A 1 241 ? 37.670 14.191 -7.513 1.00 59.41 241 GLU A O 1
ATOM 2015 N N . VAL A 1 242 ? 36.073 13.095 -6.384 1.00 54.62 242 VAL A N 1
ATOM 2016 C CA . VAL A 1 242 ? 36.123 13.946 -5.189 1.00 54.62 242 VAL A CA 1
ATOM 2017 C C . VAL A 1 242 ? 36.867 13.223 -4.069 1.00 54.62 242 VAL A C 1
ATOM 2019 O O . VAL A 1 242 ? 36.291 12.415 -3.342 1.00 54.62 242 VAL A O 1
ATOM 2022 N N . SER A 1 243 ? 38.151 13.535 -3.884 1.00 48.28 243 SER A N 1
ATOM 2023 C CA . SER A 1 243 ? 38.926 13.063 -2.731 1.00 48.28 243 SER A CA 1
ATOM 2024 C C . SER A 1 243 ? 39.059 14.167 -1.663 1.00 48.28 243 SER A C 1
ATOM 2026 O O . SER A 1 243 ? 39.922 15.038 -1.787 1.00 48.28 243 SER A O 1
ATOM 2028 N N . GLY A 1 244 ? 38.237 14.140 -0.600 1.00 52.53 244 GLY A N 1
ATOM 2029 C CA . GLY A 1 244 ? 38.449 14.930 0.634 1.00 52.53 244 GLY A CA 1
ATOM 2030 C C . GLY A 1 244 ? 37.234 15.684 1.219 1.00 52.53 244 GLY A C 1
ATOM 2031 O O . GLY A 1 244 ? 36.282 16.010 0.522 1.00 52.53 244 GLY A O 1
ATOM 2032 N N . ASP A 1 245 ? 37.311 16.008 2.519 1.00 45.00 245 ASP A N 1
ATOM 2033 C CA . ASP A 1 245 ? 36.221 16.473 3.414 1.00 45.00 245 ASP A CA 1
ATOM 2034 C C . ASP A 1 245 ? 35.719 17.938 3.244 1.00 45.00 245 ASP A C 1
ATOM 2036 O O . ASP A 1 245 ? 35.150 18.504 4.177 1.00 45.00 245 ASP A O 1
ATOM 2040 N N . ASN A 1 246 ? 35.894 18.610 2.096 1.00 52.44 246 ASN A N 1
ATOM 2041 C CA . ASN A 1 246 ? 35.572 20.052 1.972 1.00 52.44 246 ASN A CA 1
ATOM 2042 C C . ASN A 1 246 ? 34.499 20.397 0.917 1.00 52.44 246 ASN A C 1
ATOM 2044 O O . ASN A 1 246 ? 34.785 20.995 -0.118 1.00 52.44 246 ASN A O 1
ATOM 2048 N N . ASN A 1 247 ? 33.233 20.105 1.238 1.00 52.81 247 ASN A N 1
ATOM 2049 C CA . ASN A 1 247 ? 32.046 20.243 0.369 1.00 52.81 247 ASN A CA 1
ATOM 2050 C C . ASN A 1 247 ? 31.842 21.606 -0.335 1.00 52.81 247 ASN A C 1
ATOM 2052 O O . ASN A 1 247 ? 31.251 21.645 -1.410 1.00 52.81 247 ASN A O 1
ATOM 2056 N N . LEU A 1 248 ? 32.298 22.730 0.232 1.00 49.81 248 LEU A N 1
ATOM 2057 C CA . LEU A 1 248 ? 32.011 24.067 -0.325 1.00 49.81 248 LEU A CA 1
ATOM 2058 C C . LEU A 1 248 ? 32.928 24.449 -1.496 1.00 49.81 248 LEU A C 1
ATOM 2060 O O . LEU A 1 248 ? 32.465 24.975 -2.503 1.00 49.81 248 LEU A O 1
ATOM 2064 N N . LYS A 1 249 ? 34.221 24.131 -1.385 1.00 52.91 249 LYS A N 1
ATOM 2065 C CA . LYS A 1 249 ? 35.211 24.378 -2.445 1.00 52.91 249 LYS A CA 1
ATOM 2066 C C . LYS A 1 249 ? 34.968 23.466 -3.657 1.00 52.91 249 LYS A C 1
ATOM 2068 O O . LYS A 1 249 ? 35.225 23.846 -4.791 1.00 52.91 249 LYS A O 1
ATOM 2073 N N . LEU A 1 250 ? 34.394 22.293 -3.394 1.00 53.25 250 LEU A N 1
ATOM 2074 C CA . LEU A 1 250 ? 34.008 21.290 -4.383 1.00 53.25 250 LEU A CA 1
ATOM 2075 C C . LEU A 1 250 ? 32.832 21.746 -5.259 1.00 53.25 250 LEU A C 1
ATOM 2077 O O . LEU A 1 250 ? 32.871 21.563 -6.473 1.00 53.25 250 LEU A O 1
ATOM 2081 N N . LEU A 1 251 ? 31.830 22.408 -4.669 1.00 55.22 251 LEU A N 1
ATOM 2082 C CA . LEU A 1 251 ? 30.706 22.973 -5.420 1.00 55.22 251 LEU A CA 1
ATOM 2083 C C . LEU A 1 251 ? 31.165 24.102 -6.359 1.00 55.22 251 LEU A C 1
ATOM 2085 O O . LEU A 1 251 ? 30.730 24.176 -7.506 1.00 55.22 251 LEU A O 1
ATOM 2089 N N . GLU A 1 252 ? 32.073 24.963 -5.894 1.00 56.62 252 GLU A N 1
ATOM 2090 C CA . GLU A 1 252 ? 32.650 26.044 -6.706 1.00 56.62 252 GLU A CA 1
ATOM 2091 C C . GLU A 1 252 ? 33.485 25.503 -7.882 1.00 56.62 252 GLU A C 1
ATOM 2093 O O . GLU A 1 252 ? 33.426 26.036 -8.994 1.00 56.62 252 GLU A O 1
ATOM 2098 N N . GLU A 1 253 ? 34.228 24.415 -7.666 1.00 54.34 253 GLU A N 1
ATOM 2099 C CA . GLU A 1 253 ? 35.030 23.756 -8.700 1.00 54.34 253 GLU A CA 1
ATOM 2100 C C . GLU A 1 253 ? 34.162 23.044 -9.752 1.00 54.34 253 GLU A C 1
ATOM 2102 O O . GLU A 1 253 ? 34.418 23.190 -10.952 1.00 54.34 253 GLU A O 1
ATOM 2107 N N . GLU A 1 254 ? 33.096 22.353 -9.334 1.00 53.31 254 GLU A N 1
ATOM 2108 C CA . GLU A 1 254 ? 32.114 21.735 -10.234 1.00 53.31 254 GLU A CA 1
ATOM 2109 C C . GLU A 1 254 ? 31.392 22.789 -11.093 1.00 53.31 254 GLU A C 1
ATOM 2111 O O . GLU A 1 254 ? 31.272 22.626 -12.312 1.00 53.31 254 GLU A O 1
ATOM 2116 N N . ILE A 1 255 ? 30.967 23.905 -10.483 1.00 57.19 255 ILE A N 1
ATOM 2117 C CA . ILE A 1 255 ? 30.346 25.039 -11.187 1.00 57.19 255 ILE A CA 1
ATOM 2118 C C . ILE A 1 255 ? 31.304 25.602 -12.243 1.00 57.19 255 ILE A C 1
ATOM 2120 O O . ILE A 1 255 ? 30.908 25.777 -13.396 1.00 57.19 255 ILE A O 1
ATOM 2124 N N . SER A 1 256 ? 32.573 25.823 -11.887 1.00 56.75 256 SER A N 1
ATOM 2125 C CA . SER A 1 256 ? 33.585 26.350 -12.811 1.00 56.75 256 SER A CA 1
ATOM 2126 C C . SER A 1 256 ? 33.819 25.429 -14.015 1.00 56.75 256 SER A C 1
ATOM 2128 O O . SER A 1 256 ? 33.994 25.895 -15.142 1.00 56.75 256 SER A O 1
ATOM 2130 N N . ILE A 1 257 ? 33.801 24.110 -13.813 1.00 54.00 257 ILE A N 1
ATOM 2131 C CA . ILE A 1 257 ? 33.983 23.137 -14.897 1.00 54.00 257 ILE A CA 1
ATOM 2132 C C . ILE A 1 257 ? 32.754 23.094 -15.799 1.00 54.00 257 ILE A C 1
ATOM 2134 O O . ILE A 1 257 ? 32.909 23.161 -17.018 1.00 54.00 257 ILE A O 1
ATOM 2138 N N . LYS A 1 258 ? 31.541 23.085 -15.234 1.00 57.91 258 LYS A N 1
ATOM 2139 C CA . LYS A 1 258 ? 30.296 23.180 -16.015 1.00 57.91 258 LYS A CA 1
ATOM 2140 C C . LYS A 1 258 ? 30.235 24.468 -16.840 1.00 57.91 258 LYS A C 1
ATOM 2142 O O . LYS A 1 258 ? 29.822 24.429 -17.999 1.00 57.91 258 LYS A O 1
ATOM 2147 N N . GLU A 1 259 ? 30.703 25.585 -16.288 1.00 56.75 259 GLU A N 1
ATOM 2148 C CA . GLU A 1 259 ? 30.806 26.861 -16.999 1.00 56.75 259 GLU A CA 1
ATOM 2149 C C . GLU A 1 259 ? 31.807 26.786 -18.163 1.00 56.75 259 GLU A C 1
ATOM 2151 O O . GLU A 1 259 ? 31.479 27.176 -19.285 1.00 56.75 259 GLU A O 1
ATOM 2156 N N . MET A 1 260 ? 32.988 26.189 -17.961 1.00 57.38 260 MET A N 1
ATOM 2157 C CA . MET A 1 260 ? 33.941 25.941 -19.053 1.00 57.38 260 MET A CA 1
ATOM 2158 C C . MET A 1 260 ? 33.353 25.031 -20.145 1.00 57.38 260 MET A C 1
ATOM 2160 O O . MET A 1 260 ? 33.491 25.333 -21.331 1.00 57.38 260 MET A O 1
ATOM 2164 N N . MET A 1 261 ? 32.649 23.957 -19.768 1.00 53.94 261 MET A N 1
ATOM 2165 C CA . MET A 1 261 ? 31.976 23.051 -20.711 1.00 53.94 261 MET A CA 1
ATOM 2166 C C . MET A 1 261 ? 30.908 23.781 -21.534 1.00 53.94 261 MET A C 1
ATOM 2168 O O . MET A 1 261 ? 30.784 23.559 -22.740 1.00 53.94 261 MET A O 1
ATOM 2172 N N . TYR A 1 262 ? 30.149 24.674 -20.897 1.00 56.25 262 TYR A N 1
ATOM 2173 C CA . TYR A 1 262 ? 29.156 25.512 -21.560 1.00 56.25 262 TYR A CA 1
ATOM 2174 C C . TYR A 1 262 ? 29.801 26.514 -22.528 1.00 56.25 262 TYR A C 1
ATOM 2176 O O . TYR A 1 262 ? 29.325 26.686 -23.653 1.00 56.25 262 TYR A O 1
ATOM 2184 N N . LEU A 1 263 ? 30.917 27.135 -22.146 1.00 55.75 263 LEU A N 1
ATOM 2185 C CA . LEU A 1 263 ? 31.644 28.067 -23.009 1.00 55.75 263 LEU A CA 1
ATOM 2186 C C . LEU A 1 263 ? 32.246 27.363 -24.235 1.00 55.75 263 LEU A C 1
ATOM 2188 O O . LEU A 1 263 ? 32.153 27.888 -25.345 1.00 55.75 263 LEU A O 1
ATOM 2192 N N . GLU A 1 264 ? 32.791 26.155 -24.083 1.00 53.41 264 GLU A N 1
ATOM 2193 C CA . GLU A 1 264 ? 33.290 25.355 -25.213 1.00 53.41 264 GLU A CA 1
ATOM 2194 C C . GLU A 1 264 ? 32.160 24.817 -26.111 1.00 53.41 264 GLU A C 1
ATOM 2196 O O . GLU A 1 264 ? 32.281 24.811 -27.344 1.00 53.41 264 GLU A O 1
ATOM 2201 N N . LYS A 1 265 ? 31.002 24.461 -25.534 1.00 53.69 265 LYS A N 1
ATOM 2202 C CA . LYS A 1 265 ? 29.769 24.188 -26.297 1.00 53.69 265 LYS A CA 1
ATOM 2203 C C . LYS A 1 265 ? 29.388 25.386 -27.167 1.00 53.69 265 LYS A C 1
ATOM 2205 O O . LYS A 1 265 ? 29.088 25.214 -28.349 1.00 53.69 265 LYS A O 1
ATOM 2210 N N . CYS A 1 266 ? 29.438 26.596 -26.612 1.00 53.03 266 CYS A N 1
ATOM 2211 C CA . CYS A 1 266 ? 29.141 27.827 -27.344 1.00 53.03 266 CYS A CA 1
ATOM 2212 C C . CYS A 1 266 ? 30.149 28.083 -28.479 1.00 53.03 266 CYS A C 1
ATOM 2214 O O . CYS A 1 266 ? 29.737 28.377 -29.600 1.00 53.03 266 CYS A O 1
ATOM 2216 N N . LYS A 1 267 ? 31.456 27.908 -28.231 1.00 54.91 267 LYS A N 1
ATOM 2217 C CA . LYS A 1 267 ? 32.515 28.100 -29.245 1.00 54.91 267 LYS A CA 1
ATOM 2218 C C . LYS A 1 267 ? 32.440 27.099 -30.400 1.00 54.91 267 LYS A C 1
ATOM 2220 O O . LYS A 1 267 ? 32.733 27.454 -31.538 1.00 54.91 267 LYS A O 1
ATOM 2225 N N . SER A 1 268 ? 32.028 25.862 -30.126 1.00 52.47 268 SER A N 1
ATOM 2226 C CA . SER A 1 268 ? 31.904 24.790 -31.127 1.00 52.47 268 SER A CA 1
ATOM 2227 C C . SER A 1 268 ? 30.558 24.773 -31.873 1.00 52.47 268 SER A C 1
ATOM 2229 O O . SER A 1 268 ? 30.291 23.849 -32.647 1.00 52.47 268 SER A O 1
ATOM 2231 N N . GLY A 1 269 ? 29.692 25.775 -31.659 1.00 53.16 269 GLY A N 1
ATOM 2232 C CA . GLY A 1 269 ? 28.376 25.865 -32.301 1.00 53.16 269 GLY A CA 1
ATOM 2233 C C . GLY A 1 269 ? 27.374 24.812 -31.813 1.00 53.16 269 GLY A C 1
ATOM 2234 O O . GLY A 1 269 ? 26.494 24.410 -32.571 1.00 53.16 269 GLY A O 1
ATOM 2235 N N . GLY A 1 270 ? 27.530 24.327 -30.576 1.00 50.03 270 GLY A N 1
ATOM 2236 C CA . GLY A 1 270 ? 26.615 23.386 -29.923 1.00 50.03 270 GLY A CA 1
ATOM 2237 C C . GLY A 1 270 ? 26.775 21.915 -30.317 1.00 50.03 270 GLY A C 1
ATOM 2238 O O . GLY A 1 270 ? 25.994 21.092 -29.855 1.00 50.03 270 GLY A O 1
ATOM 2239 N N . LYS A 1 271 ? 27.764 21.569 -31.155 1.00 49.16 271 LYS A N 1
ATOM 2240 C CA . LYS A 1 271 ? 27.857 20.252 -31.815 1.00 49.16 271 LYS A CA 1
ATOM 2241 C C . LYS A 1 271 ? 28.765 19.213 -31.136 1.00 49.16 271 LYS A C 1
ATOM 2243 O O . LYS A 1 271 ? 28.874 18.120 -31.684 1.00 49.16 271 LYS A O 1
ATOM 2248 N N . ARG A 1 272 ? 29.485 19.545 -30.050 1.00 54.97 272 ARG A N 1
ATOM 2249 C CA . ARG A 1 272 ? 30.625 18.713 -29.582 1.00 54.97 272 ARG A CA 1
ATOM 2250 C C . ARG A 1 272 ? 30.779 18.497 -28.075 1.00 54.97 272 ARG A C 1
ATOM 2252 O O . ARG A 1 272 ? 31.504 17.596 -27.688 1.00 54.97 272 ARG A O 1
ATOM 2259 N N . VAL A 1 273 ? 30.166 19.301 -27.210 1.00 50.47 273 VAL A N 1
ATOM 2260 C CA . VAL A 1 273 ? 30.318 19.170 -25.748 1.00 50.47 273 VAL A CA 1
ATOM 2261 C C . VAL A 1 273 ? 29.004 19.550 -25.100 1.00 50.47 273 VAL A C 1
ATOM 2263 O O . VAL A 1 273 ? 28.465 20.613 -25.408 1.00 50.47 273 VAL A O 1
ATOM 2266 N N . LYS A 1 274 ? 28.481 18.718 -24.199 1.00 45.22 274 LYS A N 1
ATOM 2267 C CA . LYS A 1 274 ? 27.333 19.089 -23.376 1.00 45.22 274 LYS A CA 1
ATOM 2268 C C . LYS A 1 274 ? 27.788 19.063 -21.920 1.00 45.22 274 LYS A C 1
ATOM 2270 O O . LYS A 1 274 ? 28.165 18.020 -21.401 1.00 45.22 274 LYS A O 1
ATOM 2275 N N . ALA A 1 275 ? 27.778 20.227 -21.265 1.00 40.59 275 ALA A N 1
ATOM 2276 C CA . ALA A 1 275 ? 27.781 20.258 -19.806 1.00 40.59 275 ALA A CA 1
ATOM 2277 C C . ALA A 1 275 ? 26.620 19.382 -19.334 1.00 40.59 275 ALA A C 1
ATOM 2279 O O . ALA A 1 275 ? 25.540 19.459 -19.929 1.00 40.59 275 ALA A O 1
ATOM 2280 N N . ASN A 1 276 ? 26.847 18.527 -18.338 1.00 38.09 276 ASN A N 1
ATOM 2281 C CA . ASN A 1 276 ? 25.784 17.674 -17.837 1.00 38.09 276 ASN A CA 1
ATOM 2282 C C . ASN A 1 276 ? 24.661 18.577 -17.299 1.00 38.09 276 ASN A C 1
ATOM 2284 O O . ASN A 1 276 ? 24.786 19.181 -16.235 1.00 38.09 276 ASN A O 1
ATOM 2288 N N . GLU A 1 277 ? 23.576 18.700 -18.062 1.00 38.06 277 GLU A N 1
ATOM 2289 C CA . GLU A 1 277 ? 22.294 19.239 -17.607 1.00 38.06 277 GLU A CA 1
ATOM 2290 C C . GLU A 1 277 ? 21.571 18.146 -16.805 1.00 38.06 277 GLU A C 1
ATOM 2292 O O . GLU A 1 277 ? 20.375 17.950 -16.966 1.00 38.06 277 GLU A O 1
ATOM 2297 N N . SER A 1 278 ? 22.277 17.399 -15.948 1.00 33.62 278 SER A N 1
ATOM 2298 C CA . SER A 1 278 ? 21.680 16.388 -15.070 1.00 33.62 278 SER A CA 1
ATOM 2299 C C . SER A 1 278 ? 20.997 17.048 -13.873 1.00 33.62 278 SER A C 1
ATOM 2301 O O . SER A 1 278 ? 21.343 16.831 -12.715 1.00 33.62 278 SER A O 1
ATOM 2303 N N . ILE A 1 279 ? 20.016 17.882 -14.190 1.00 30.25 279 ILE A N 1
ATOM 2304 C CA . ILE A 1 279 ? 18.653 17.669 -13.732 1.00 30.25 279 ILE A CA 1
ATOM 2305 C C . ILE A 1 279 ? 17.922 17.119 -14.970 1.00 30.25 279 ILE A C 1
ATOM 2307 O O . ILE A 1 279 ? 17.620 17.903 -15.865 1.00 30.25 279 ILE A O 1
ATOM 2311 N N . ALA A 1 280 ? 17.646 15.809 -15.052 1.00 26.38 280 ALA A N 1
ATOM 2312 C CA . ALA A 1 280 ? 16.688 15.300 -16.046 1.00 26.38 280 ALA A CA 1
ATOM 2313 C C . ALA A 1 280 ? 17.120 14.127 -16.954 1.00 26.38 280 ALA A C 1
ATOM 2315 O O . ALA A 1 280 ? 17.284 14.374 -18.145 1.00 26.38 280 ALA A O 1
ATOM 2316 N N . ASP A 1 281 ? 17.261 12.879 -16.483 1.00 26.31 281 ASP A N 1
ATOM 2317 C CA . ASP A 1 281 ? 17.225 11.711 -17.391 1.00 26.31 281 ASP A CA 1
ATOM 2318 C C . ASP A 1 281 ? 15.761 11.258 -17.563 1.00 26.31 281 ASP A C 1
ATOM 2320 O O . ASP A 1 281 ? 15.094 10.915 -16.588 1.00 26.31 281 ASP A O 1
ATOM 2324 N N . PHE A 1 282 ? 15.248 11.320 -18.795 1.00 28.83 282 PHE A N 1
ATOM 2325 C CA . PHE A 1 282 ? 13.869 10.974 -19.175 1.00 28.83 282 PHE A CA 1
ATOM 2326 C C . PHE A 1 282 ? 13.818 9.700 -20.032 1.00 28.83 282 PHE A C 1
ATOM 2328 O O . PHE A 1 282 ? 13.141 9.637 -21.058 1.00 28.83 282 PHE A O 1
ATOM 2335 N N . SER A 1 283 ? 14.533 8.663 -19.611 1.00 27.48 283 SER A N 1
ATOM 2336 C CA . SER A 1 283 ? 14.467 7.330 -20.208 1.00 27.48 283 SER A CA 1
ATOM 2337 C C . SER A 1 283 ? 14.174 6.301 -19.116 1.00 27.48 283 SER A C 1
ATOM 2339 O O . SER A 1 283 ? 15.074 5.583 -18.678 1.00 27.48 283 SER A O 1
ATOM 2341 N N . VAL A 1 284 ? 12.923 6.207 -18.654 1.00 29.05 284 VAL A N 1
ATOM 2342 C CA . VAL A 1 284 ? 12.571 5.198 -17.645 1.00 29.05 284 VAL A CA 1
ATOM 2343 C C . VAL A 1 284 ? 11.251 4.503 -17.957 1.00 29.05 284 VAL A C 1
ATOM 2345 O O . VAL A 1 284 ? 10.281 5.089 -18.428 1.00 29.05 284 VAL A O 1
ATOM 2348 N N . ASP A 1 285 ? 11.310 3.197 -17.730 1.00 30.59 285 ASP A N 1
ATOM 2349 C CA . ASP A 1 285 ? 10.273 2.187 -17.828 1.00 30.59 285 ASP A CA 1
ATOM 2350 C C . ASP A 1 285 ? 8.962 2.625 -17.134 1.00 30.59 285 ASP A C 1
ATOM 2352 O O . ASP A 1 285 ? 8.978 2.964 -15.945 1.00 30.59 285 ASP A O 1
ATOM 2356 N N . PRO A 1 286 ? 7.806 2.589 -17.828 1.00 31.78 286 PRO A N 1
ATOM 2357 C CA . PRO A 1 286 ? 6.524 3.019 -17.271 1.00 31.78 286 PRO A CA 1
ATOM 2358 C C . PRO A 1 286 ? 6.040 2.170 -16.082 1.00 31.78 286 PRO A C 1
ATOM 2360 O O . PRO A 1 286 ? 5.083 2.564 -15.412 1.00 31.78 286 PRO A O 1
ATOM 2363 N N . CYS A 1 287 ? 6.667 1.020 -15.802 1.00 29.53 287 CYS A N 1
ATOM 2364 C CA . CYS A 1 287 ? 6.328 0.188 -14.647 1.00 29.53 287 CYS A CA 1
ATOM 2365 C C . CYS A 1 287 ? 7.158 0.500 -13.393 1.00 29.53 287 CYS A C 1
ATOM 2367 O O . CYS A 1 287 ? 6.660 0.282 -12.286 1.00 29.53 287 CYS A O 1
ATOM 2369 N N . ASP A 1 288 ? 8.373 1.036 -13.543 1.00 30.98 288 ASP A N 1
ATOM 2370 C CA . ASP A 1 288 ? 9.223 1.383 -12.400 1.00 30.98 288 ASP A CA 1
ATOM 2371 C C . ASP A 1 288 ? 8.888 2.766 -11.829 1.00 30.98 288 ASP A C 1
ATOM 2373 O O . ASP A 1 288 ? 9.066 2.980 -10.628 1.00 30.98 288 ASP A O 1
ATOM 2377 N N . ASP A 1 289 ? 8.331 3.678 -12.642 1.00 38.22 289 ASP A N 1
ATOM 2378 C CA . ASP A 1 289 ? 8.352 5.095 -12.278 1.00 38.22 289 ASP A CA 1
ATOM 2379 C C . ASP A 1 289 ? 7.098 5.931 -12.539 1.00 38.22 289 ASP A C 1
ATOM 2381 O O . ASP A 1 289 ? 7.161 7.143 -12.755 1.00 38.22 289 ASP A O 1
ATOM 2385 N N . PHE A 1 290 ? 5.912 5.347 -12.338 1.00 35.72 290 PHE A N 1
ATOM 2386 C CA . PHE A 1 290 ? 4.710 6.170 -12.129 1.00 35.72 290 PHE A CA 1
ATOM 2387 C C . PHE A 1 290 ? 4.917 7.237 -11.032 1.00 35.72 290 PHE A C 1
ATOM 2389 O O . PHE A 1 290 ? 4.217 8.241 -11.035 1.00 35.72 290 PHE A O 1
ATOM 2396 N N . TYR A 1 291 ? 5.873 7.048 -10.110 1.00 35.28 291 TYR A N 1
ATOM 2397 C CA . TYR A 1 291 ? 6.185 8.009 -9.056 1.00 35.28 291 TYR A CA 1
ATOM 2398 C C . TYR A 1 291 ? 7.276 9.027 -9.440 1.00 35.28 291 TYR A C 1
ATOM 2400 O O . TYR A 1 291 ? 7.039 10.202 -9.175 1.00 35.28 291 TYR A O 1
ATOM 2408 N N . ALA A 1 292 ? 8.398 8.699 -10.105 1.00 34.62 292 ALA A N 1
ATOM 2409 C CA . ALA A 1 292 ? 9.372 9.748 -10.470 1.00 34.62 292 ALA A CA 1
ATOM 2410 C C . ALA A 1 292 ? 8.873 10.739 -11.524 1.00 34.62 292 ALA A C 1
ATOM 2412 O O . ALA A 1 292 ? 9.355 11.866 -11.550 1.00 34.62 292 ALA A O 1
ATOM 2413 N N . HIS A 1 293 ? 7.872 10.392 -12.338 1.00 35.81 293 HIS A N 1
ATOM 2414 C CA . HIS A 1 293 ? 7.247 11.371 -13.238 1.00 35.81 293 HIS A CA 1
ATOM 2415 C C . HIS A 1 293 ? 6.471 12.476 -12.503 1.00 35.81 293 HIS A C 1
ATOM 2417 O O . HIS A 1 293 ? 6.161 13.516 -13.084 1.00 35.81 293 HIS A O 1
ATOM 2423 N N . VAL A 1 294 ? 6.160 12.264 -11.222 1.00 36.31 294 VAL A N 1
ATOM 2424 C CA . VAL A 1 294 ? 5.388 13.195 -10.391 1.00 36.31 294 VAL A CA 1
ATOM 2425 C C . VAL A 1 294 ? 6.206 13.754 -9.220 1.00 36.31 294 VAL A C 1
ATOM 2427 O O . VAL A 1 294 ? 5.827 14.777 -8.648 1.00 36.31 294 VAL A O 1
ATOM 2430 N N . CYS A 1 295 ? 7.332 13.120 -8.876 1.00 34.56 295 CYS A N 1
ATOM 2431 C CA . CYS A 1 295 ? 8.271 13.580 -7.856 1.00 34.56 295 CYS A CA 1
ATOM 2432 C C . CYS A 1 295 ? 9.251 14.626 -8.418 1.00 34.56 295 CYS A C 1
ATOM 2434 O O . CYS A 1 295 ? 9.875 14.386 -9.450 1.00 34.56 295 CYS A O 1
ATOM 2436 N N . PRO A 1 296 ? 9.508 15.737 -7.708 1.00 34.66 296 PRO A N 1
ATOM 2437 C CA . PRO A 1 296 ? 10.678 16.571 -7.972 1.00 34.66 296 PRO A CA 1
ATOM 2438 C C . PRO A 1 296 ? 11.970 15.752 -7.812 1.00 34.66 296 PRO A C 1
ATOM 2440 O O . PRO A 1 296 ? 12.085 14.954 -6.873 1.00 34.66 296 PRO A O 1
ATOM 2443 N N . MET A 1 297 ? 12.955 15.965 -8.692 1.00 33.66 297 MET A N 1
ATOM 2444 C CA . MET A 1 297 ? 14.273 15.324 -8.583 1.00 33.66 297 MET A CA 1
ATOM 2445 C C . MET A 1 297 ? 14.883 15.532 -7.187 1.00 33.66 297 MET A C 1
ATOM 2447 O O . MET A 1 297 ? 14.913 16.652 -6.685 1.00 33.66 297 MET A O 1
ATOM 2451 N N . GLY A 1 298 ? 15.366 14.446 -6.573 1.00 41.12 298 GLY A N 1
ATOM 2452 C CA . GLY A 1 298 ? 15.965 14.447 -5.229 1.00 41.12 298 GLY A CA 1
ATOM 2453 C C . GLY A 1 298 ? 15.016 14.070 -4.082 1.00 41.12 298 GLY A C 1
ATOM 2454 O O . GLY A 1 298 ? 15.455 13.984 -2.940 1.00 41.12 298 GLY A O 1
ATOM 2455 N N . THR A 1 299 ? 13.740 13.805 -4.369 1.00 40.47 299 THR A N 1
ATOM 2456 C CA . THR A 1 299 ? 12.737 13.394 -3.370 1.00 40.47 299 THR A CA 1
ATOM 2457 C C . THR A 1 299 ? 12.593 11.872 -3.395 1.00 40.47 299 THR A C 1
ATOM 2459 O O . THR A 1 299 ? 12.316 11.309 -4.456 1.00 40.47 299 THR A O 1
ATOM 2462 N N . THR A 1 300 ? 12.772 11.164 -2.271 1.00 51.91 300 THR A N 1
ATOM 2463 C CA . THR A 1 300 ? 12.558 9.705 -2.277 1.00 51.91 300 THR A CA 1
ATOM 2464 C C . THR A 1 300 ? 11.074 9.386 -2.513 1.00 51.91 300 THR A C 1
ATOM 2466 O O . THR A 1 300 ? 10.191 10.184 -2.192 1.00 51.91 300 THR A O 1
ATOM 2469 N N . LYS A 1 301 ? 10.754 8.188 -3.029 1.00 52.78 301 LYS A N 1
ATOM 2470 C CA . LYS A 1 301 ? 9.359 7.701 -3.144 1.00 52.78 301 LYS A CA 1
ATOM 2471 C C . LYS A 1 301 ? 8.588 7.855 -1.828 1.00 52.78 301 LYS A C 1
ATOM 2473 O O . LYS A 1 301 ? 7.393 8.142 -1.830 1.00 52.78 301 LYS A O 1
ATOM 2478 N N . GLN A 1 302 ? 9.276 7.649 -0.709 1.00 58.41 302 GLN A N 1
ATOM 2479 C CA . GLN A 1 302 ? 8.698 7.752 0.621 1.00 58.41 302 GLN A CA 1
ATOM 2480 C C . GLN A 1 302 ? 8.389 9.210 0.987 1.00 58.41 302 GLN A C 1
ATOM 2482 O O . GLN A 1 302 ? 7.304 9.477 1.498 1.00 58.41 302 GLN A O 1
ATOM 2487 N N . ASP A 1 303 ? 9.264 10.148 0.628 1.00 56.50 303 ASP A N 1
ATOM 2488 C CA . ASP A 1 303 ? 9.061 11.586 0.845 1.00 56.50 303 ASP A CA 1
ATOM 2489 C C . ASP A 1 303 ? 7.930 12.148 -0.025 1.00 56.50 303 ASP A C 1
ATOM 2491 O O . ASP A 1 303 ? 7.126 12.958 0.437 1.00 56.50 303 ASP A O 1
ATOM 2495 N N . PHE A 1 304 ? 7.796 11.681 -1.269 1.00 57.41 304 PHE A N 1
ATOM 2496 C CA . PHE A 1 304 ? 6.700 12.087 -2.151 1.00 57.41 304 PHE A CA 1
ATOM 2497 C C . PHE A 1 304 ? 5.342 11.569 -1.678 1.00 57.41 304 PHE A C 1
ATOM 2499 O O . PHE A 1 304 ? 4.377 12.328 -1.588 1.00 57.41 304 PHE A O 1
ATOM 2506 N N . LEU A 1 305 ? 5.262 10.283 -1.322 1.00 61.66 305 LEU A N 1
ATOM 2507 C CA . LEU A 1 305 ? 4.048 9.721 -0.732 1.00 61.66 305 LEU A CA 1
ATOM 2508 C C . LEU A 1 305 ? 3.713 10.406 0.600 1.00 61.66 305 LEU A C 1
ATOM 2510 O O . LEU A 1 305 ? 2.539 10.679 0.855 1.00 61.66 305 LEU A O 1
ATOM 2514 N N . SER A 1 306 ? 4.726 10.755 1.407 1.00 66.00 306 SER A N 1
ATOM 2515 C CA . SER A 1 306 ? 4.538 11.576 2.610 1.00 66.00 306 SER A CA 1
ATOM 2516 C C . SER A 1 306 ? 3.980 12.954 2.262 1.00 66.00 306 SER A C 1
ATOM 2518 O O . SER A 1 306 ? 3.026 13.394 2.892 1.00 66.00 306 SER A O 1
ATOM 2520 N N . SER A 1 307 ? 4.490 13.597 1.211 1.00 63.75 307 SER A N 1
ATOM 2521 C CA . SER A 1 307 ? 4.041 14.918 0.757 1.00 63.75 307 SER A CA 1
ATOM 2522 C C . SER A 1 307 ? 2.593 14.907 0.257 1.00 63.75 307 SER A C 1
ATOM 2524 O O . SER A 1 307 ? 1.819 15.810 0.576 1.00 63.75 307 SER A O 1
ATOM 2526 N N . ILE A 1 308 ? 2.175 13.872 -0.481 1.00 67.44 308 ILE A N 1
ATOM 2527 C CA . ILE A 1 308 ? 0.770 13.693 -0.891 1.00 67.44 308 ILE A CA 1
ATOM 2528 C C . ILE A 1 308 ? -0.117 13.507 0.336 1.00 67.44 308 ILE A C 1
ATOM 2530 O O . ILE A 1 308 ? -1.155 14.161 0.465 1.00 67.44 308 ILE A O 1
ATOM 2534 N N . TRP A 1 309 ? 0.303 12.634 1.249 1.00 71.56 309 TRP A N 1
ATOM 2535 C CA . TRP A 1 309 ? -0.432 12.364 2.475 1.00 71.56 309 TRP A CA 1
ATOM 2536 C C . TRP A 1 309 ? -0.551 13.614 3.360 1.00 71.56 309 TRP A C 1
ATOM 2538 O O . TRP A 1 309 ? -1.610 13.897 3.926 1.00 71.56 309 TRP A O 1
ATOM 2548 N N . GLU A 1 310 ? 0.513 14.407 3.463 1.00 75.31 310 GLU A N 1
ATOM 2549 C CA . GLU A 1 310 ? 0.531 15.705 4.135 1.00 75.31 310 GLU A CA 1
ATOM 2550 C C . GLU A 1 310 ? -0.377 16.715 3.448 1.00 75.31 310 GLU A C 1
ATOM 2552 O O . GLU A 1 310 ? -1.163 17.364 4.134 1.00 75.31 310 GLU A O 1
ATOM 2557 N N . THR A 1 311 ? -0.361 16.780 2.117 1.00 74.56 311 THR A N 1
ATOM 2558 C CA . THR A 1 311 ? -1.241 17.655 1.333 1.00 74.56 311 THR A CA 1
ATOM 2559 C C . THR A 1 311 ? -2.708 17.318 1.582 1.00 74.56 311 THR A C 1
ATOM 2561 O O . THR A 1 311 ? -3.499 18.207 1.898 1.00 74.56 311 THR A O 1
ATOM 2564 N N . LYS A 1 312 ? -3.089 16.032 1.533 1.00 82.38 312 LYS A N 1
ATOM 2565 C CA . LYS A 1 312 ? -4.446 15.599 1.898 1.00 82.38 312 LYS A CA 1
ATOM 2566 C C . LYS A 1 312 ? -4.790 16.025 3.324 1.00 82.38 312 LYS A C 1
ATOM 2568 O O . LYS A 1 312 ? -5.860 16.591 3.554 1.00 82.38 312 LYS A O 1
ATOM 2573 N N . ARG A 1 313 ? -3.906 15.746 4.292 1.00 82.88 313 ARG A N 1
ATOM 2574 C CA . ARG A 1 313 ? -4.130 16.121 5.697 1.00 82.88 313 ARG A CA 1
ATOM 2575 C C . ARG A 1 313 ? -4.293 17.629 5.852 1.00 82.88 313 ARG A C 1
ATOM 2577 O O . ARG A 1 313 ? -5.146 18.046 6.631 1.00 82.88 313 ARG A O 1
ATOM 2584 N N . GLN A 1 314 ? -3.528 18.426 5.114 1.00 81.25 314 GLN A N 1
ATOM 2585 C CA . GLN A 1 314 ? -3.613 19.878 5.152 1.00 81.25 314 GLN A CA 1
ATOM 2586 C C . GLN A 1 314 ? -4.941 20.377 4.579 1.00 81.25 314 GLN A C 1
ATOM 2588 O O . GLN A 1 314 ? -5.636 21.109 5.269 1.00 81.25 314 GLN A O 1
ATOM 2593 N N . ILE A 1 315 ? -5.379 19.868 3.423 1.00 83.19 315 ILE A N 1
ATOM 2594 C CA . ILE A 1 315 ? -6.690 20.196 2.832 1.00 83.19 315 ILE A CA 1
ATOM 2595 C C . ILE A 1 315 ? -7.837 19.928 3.821 1.00 83.19 315 ILE A C 1
ATOM 2597 O O . ILE A 1 315 ? -8.762 20.729 3.956 1.00 83.19 315 ILE A O 1
ATOM 2601 N N . VAL A 1 316 ? -7.787 18.799 4.538 1.00 86.94 316 VAL A N 1
ATOM 2602 C CA . VAL A 1 316 ? -8.793 18.480 5.563 1.00 86.94 316 VAL A CA 1
ATOM 2603 C C . VAL A 1 316 ? -8.687 19.426 6.761 1.00 86.94 316 VAL A C 1
ATOM 2605 O O . VAL A 1 316 ? -9.716 19.855 7.280 1.00 86.94 316 VAL A O 1
ATOM 2608 N N . ARG A 1 317 ? -7.473 19.759 7.218 1.00 86.56 317 ARG A N 1
ATOM 2609 C CA . ARG A 1 317 ? -7.259 20.714 8.319 1.00 86.56 317 ARG A CA 1
ATOM 2610 C C . ARG A 1 317 ? -7.778 22.105 7.974 1.00 86.56 317 ARG A C 1
ATOM 2612 O O . ARG A 1 317 ? -8.484 22.675 8.799 1.00 86.56 317 ARG A O 1
ATOM 2619 N N . ASP A 1 318 ? -7.486 22.602 6.779 1.00 87.94 318 ASP A N 1
ATOM 2620 C CA . ASP A 1 318 ? -7.931 23.914 6.309 1.00 87.94 318 ASP A CA 1
ATOM 2621 C C . ASP A 1 318 ? -9.460 23.962 6.259 1.00 87.94 318 ASP A C 1
ATOM 2623 O O . ASP A 1 318 ? -10.075 24.846 6.849 1.00 87.94 318 ASP A O 1
ATOM 2627 N N . TYR A 1 319 ? -10.097 22.922 5.707 1.00 89.19 319 TYR A N 1
ATOM 2628 C CA . TYR A 1 319 ? -11.556 22.805 5.725 1.00 89.19 319 TYR A CA 1
ATOM 2629 C C . TYR A 1 319 ? -12.133 22.831 7.147 1.00 89.19 319 TYR A C 1
ATOM 2631 O O . TYR A 1 319 ? -13.121 23.517 7.404 1.00 89.19 319 TYR A O 1
ATOM 2639 N N . LYS A 1 320 ? -11.525 22.087 8.081 1.00 87.19 320 LYS A N 1
ATOM 2640 C CA . LYS A 1 320 ? -11.940 22.053 9.492 1.00 87.19 320 LYS A CA 1
ATOM 2641 C C . LYS A 1 320 ? -11.778 23.409 10.180 1.00 87.19 320 LYS A C 1
ATOM 2643 O O . LYS A 1 320 ? -12.596 23.749 11.029 1.00 87.19 320 LYS A O 1
ATOM 2648 N N . PHE A 1 321 ? -10.730 24.150 9.834 1.00 86.81 321 PHE A N 1
ATOM 2649 C CA . PHE A 1 321 ? -10.470 25.486 10.356 1.00 86.81 321 PHE A CA 1
ATOM 2650 C C . PHE A 1 321 ? -11.483 26.510 9.830 1.00 86.81 321 PHE A C 1
ATOM 2652 O O . PHE A 1 321 ? -11.964 27.336 10.598 1.00 86.81 321 PHE A O 1
ATOM 2659 N N . GLU A 1 322 ? -11.842 26.421 8.549 1.00 88.50 322 GLU A N 1
ATOM 2660 C CA . GLU A 1 322 ? -12.823 27.303 7.906 1.00 88.50 322 GLU A CA 1
ATOM 2661 C C . GLU A 1 322 ? -14.277 26.992 8.294 1.00 88.50 322 GLU A C 1
ATOM 2663 O O . GLU A 1 322 ? -15.120 27.883 8.232 1.00 88.50 322 GLU A O 1
ATOM 2668 N N . HIS A 1 323 ? -14.571 25.751 8.703 1.00 87.06 323 HIS A N 1
ATOM 2669 C CA . HIS A 1 323 ? -15.927 25.280 9.023 1.00 87.06 323 HIS A CA 1
ATOM 2670 C C . HIS A 1 323 ? -16.020 24.670 10.438 1.00 87.06 323 HIS A C 1
ATOM 2672 O O . HIS A 1 323 ? -16.401 23.499 10.588 1.00 87.06 323 HIS A O 1
ATOM 2678 N N . PRO A 1 324 ? -15.664 25.407 11.508 1.00 81.75 324 PRO A N 1
ATOM 2679 C CA . PRO A 1 324 ? -15.691 24.893 12.880 1.00 81.75 324 PRO A CA 1
ATOM 2680 C C . PRO A 1 324 ? -17.110 24.552 13.369 1.00 81.75 324 PRO A C 1
ATOM 2682 O O . PRO A 1 324 ? -17.279 23.769 14.307 1.00 81.75 324 PRO A O 1
ATOM 2685 N N . GLU A 1 325 ? -18.140 25.126 12.743 1.00 79.44 325 GLU A N 1
ATOM 2686 C CA . GLU A 1 325 ? -19.555 24.837 12.980 1.00 79.44 325 GLU A CA 1
ATOM 2687 C C . GLU A 1 325 ? -19.998 23.488 12.413 1.00 79.44 325 GLU A C 1
ATOM 2689 O O . GLU A 1 325 ? -21.042 22.965 12.815 1.00 79.44 325 GLU A O 1
ATOM 2694 N N . ASN A 1 326 ? -19.219 22.903 11.499 1.00 79.12 326 ASN A N 1
ATOM 2695 C CA . ASN A 1 326 ? -19.520 21.590 10.965 1.00 79.12 326 ASN A CA 1
ATOM 2696 C C . ASN A 1 326 ? -19.505 20.573 12.113 1.00 79.12 326 ASN A C 1
ATOM 2698 O O . ASN A 1 326 ? -18.477 20.314 12.743 1.00 79.12 326 ASN A O 1
ATOM 2702 N N . LEU A 1 327 ? -20.676 19.983 12.368 1.00 68.44 327 LEU A N 1
ATOM 2703 C CA . LEU A 1 327 ? -20.911 19.043 13.461 1.00 68.44 327 LEU A CA 1
ATOM 2704 C C . LEU A 1 327 ? -19.848 17.933 13.509 1.00 68.44 327 LEU A C 1
ATOM 2706 O O . LEU A 1 327 ? -19.391 17.564 14.585 1.00 68.44 327 LEU A O 1
ATOM 2710 N N . LEU A 1 328 ? -19.393 17.460 12.345 1.00 67.12 328 LEU A N 1
ATOM 2711 C CA . LEU A 1 328 ? -18.381 16.406 12.221 1.00 67.12 328 LEU A CA 1
ATOM 2712 C C . LEU A 1 328 ? -17.015 16.846 12.752 1.00 67.12 328 LEU A C 1
ATOM 2714 O O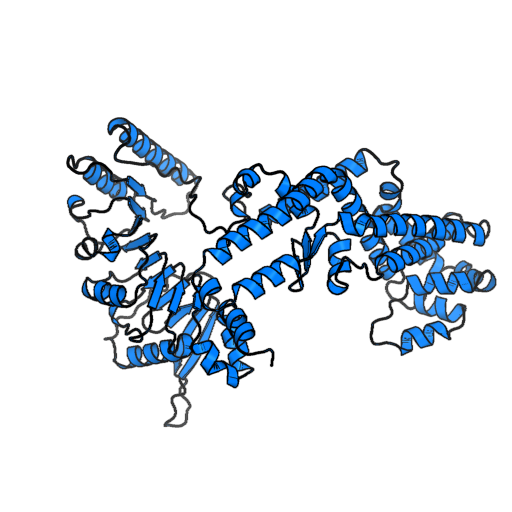 . LEU A 1 328 ? -16.298 16.061 13.368 1.00 67.12 328 LEU A O 1
ATOM 2718 N N . VAL A 1 329 ? -16.669 18.110 12.529 1.00 71.44 329 VAL A N 1
ATOM 2719 C CA . VAL A 1 329 ? -15.389 18.701 12.922 1.00 71.44 329 VAL A CA 1
ATOM 2720 C C . VAL A 1 329 ? -15.352 18.924 14.427 1.00 71.44 329 VAL A C 1
ATOM 2722 O O . VAL A 1 329 ? -14.400 18.520 15.097 1.00 71.44 329 VAL A O 1
ATOM 2725 N N . LYS A 1 330 ? -16.420 19.510 14.972 1.00 76.12 330 LYS A N 1
ATOM 2726 C CA . LYS A 1 330 ? -16.540 19.794 16.403 1.00 76.12 330 LYS A CA 1
ATOM 2727 C C . LYS A 1 330 ? -16.662 18.519 17.235 1.00 76.12 330 LYS A C 1
ATOM 2729 O O . LYS A 1 330 ? -16.027 18.411 18.289 1.00 76.12 330 LYS A O 1
ATOM 2734 N N . ASP A 1 331 ? -17.460 17.552 16.778 1.00 78.31 331 ASP A N 1
ATOM 2735 C CA . ASP A 1 331 ? -17.714 16.345 17.556 1.00 78.31 331 ASP A CA 1
ATOM 2736 C C . ASP A 1 331 ? -16.503 15.411 17.584 1.00 78.31 331 ASP A C 1
ATOM 2738 O O . ASP A 1 331 ? -16.181 14.901 18.649 1.00 78.31 331 ASP A O 1
ATOM 2742 N N . PHE A 1 332 ? -15.740 15.240 16.505 1.00 82.88 332 PHE A N 1
ATOM 2743 C CA . PHE A 1 332 ? -14.683 14.215 16.442 1.00 82.88 332 PHE A CA 1
ATOM 2744 C C . PHE A 1 332 ? -13.259 14.735 16.707 1.00 82.88 332 PHE A C 1
ATOM 2746 O O . PHE A 1 332 ? -12.281 14.183 16.196 1.00 82.88 332 PHE A O 1
ATOM 2753 N N . SER A 1 333 ? -13.126 15.770 17.542 1.00 82.50 333 SER A N 1
ATOM 2754 C CA . SER A 1 333 ? -11.826 16.315 17.953 1.00 82.50 333 SER A CA 1
ATOM 2755 C C . SER A 1 333 ? -11.099 15.444 18.992 1.00 82.50 333 SER A C 1
ATOM 2757 O O . SER A 1 333 ? -11.715 14.738 19.800 1.00 82.50 333 SER A O 1
ATOM 2759 N N . VAL A 1 334 ? -9.762 15.523 19.001 1.00 83.62 334 VAL A N 1
ATOM 2760 C CA . VAL A 1 334 ? -8.901 14.835 19.987 1.00 83.62 334 VAL A CA 1
ATOM 2761 C C . VAL A 1 334 ? -9.235 15.291 21.408 1.00 83.62 334 VAL A C 1
ATOM 2763 O O . VAL A 1 334 ? -9.401 14.467 22.302 1.00 83.62 334 VAL A O 1
ATOM 2766 N N . GLU A 1 335 ? -9.427 16.595 21.602 1.00 86.81 335 GLU A N 1
ATOM 2767 C CA . GLU A 1 335 ? -9.732 17.166 22.913 1.00 86.81 335 GLU A CA 1
ATOM 2768 C C . GLU A 1 335 ? -11.089 16.694 23.454 1.00 86.81 335 GLU A C 1
ATOM 2770 O O . GLU A 1 335 ? -11.194 16.315 24.620 1.00 86.81 335 GLU A O 1
ATOM 2775 N N . LYS A 1 336 ? -12.128 16.630 22.607 1.00 89.38 336 LYS A N 1
ATOM 2776 C CA . LYS A 1 336 ? -13.423 16.067 23.017 1.00 89.38 336 LYS A CA 1
ATOM 2777 C C . LYS A 1 336 ? -13.316 14.573 23.324 1.00 89.38 336 LYS A C 1
ATOM 2779 O O . LYS A 1 336 ? -13.916 14.107 24.285 1.00 89.38 336 LYS A O 1
ATOM 2784 N N . THR A 1 337 ? -12.520 13.833 22.552 1.00 91.25 337 THR A N 1
ATOM 2785 C CA . THR A 1 337 ? -12.259 12.405 22.799 1.00 91.25 337 THR A CA 1
ATOM 2786 C C . THR A 1 337 ? -11.634 12.177 24.173 1.00 91.25 337 THR A C 1
ATOM 2788 O O . THR A 1 337 ? -12.115 11.332 24.927 1.00 91.25 337 THR A O 1
ATOM 2791 N N . ARG A 1 338 ? -10.606 12.964 24.514 1.00 92.12 338 ARG A N 1
ATOM 2792 C CA . ARG A 1 338 ? -9.932 12.921 25.816 1.00 92.12 338 ARG A CA 1
ATOM 2793 C C . ARG A 1 338 ? -10.906 13.235 26.953 1.00 92.12 338 ARG A C 1
ATOM 2795 O O . ARG A 1 338 ? -11.047 12.424 27.861 1.00 92.12 338 ARG A O 1
ATOM 2802 N N . LYS A 1 339 ? -11.644 14.346 26.848 1.00 94.50 339 LYS A N 1
ATOM 2803 C CA . LYS A 1 339 ? -12.644 14.764 27.846 1.00 94.50 339 LYS A CA 1
ATOM 2804 C C . LYS A 1 339 ? -13.712 13.703 28.094 1.00 94.50 339 LYS A C 1
ATOM 2806 O O . LYS A 1 339 ? -13.964 13.344 29.236 1.00 94.50 339 LYS A O 1
ATOM 2811 N N . VAL A 1 340 ? -14.310 13.160 27.033 1.00 95.00 340 VAL A N 1
ATOM 2812 C CA . VAL A 1 340 ? -15.329 12.108 27.165 1.00 95.00 340 VAL A CA 1
ATOM 2813 C C . VAL A 1 340 ? -14.734 10.843 27.789 1.00 95.00 340 VAL A C 1
ATOM 2815 O O . VAL A 1 340 ? -15.366 10.232 28.643 1.00 95.00 340 VAL A O 1
ATOM 2818 N N . SER A 1 341 ? -13.510 10.458 27.413 1.00 95.38 341 SER A N 1
ATOM 2819 C CA . SER A 1 341 ? -12.819 9.315 28.022 1.00 95.38 341 SER A CA 1
ATOM 2820 C C . SER A 1 341 ? -12.565 9.511 29.522 1.00 95.38 341 SER A C 1
ATOM 2822 O O . SER A 1 341 ? -12.709 8.566 30.299 1.00 95.38 341 SER A O 1
ATOM 2824 N N . GLU A 1 342 ? -12.198 10.720 29.943 1.00 95.94 342 GLU A N 1
ATOM 2825 C CA . GLU A 1 342 ? -12.003 11.061 31.357 1.00 95.94 342 GLU A CA 1
ATOM 2826 C C . GLU A 1 342 ? -13.320 10.989 32.128 1.00 95.94 342 GLU A C 1
ATOM 2828 O O . GLU A 1 342 ? -13.382 10.304 33.147 1.00 95.94 342 GLU A O 1
ATOM 2833 N N . ILE A 1 343 ? -14.387 11.591 31.593 1.00 96.69 343 ILE A N 1
ATOM 2834 C CA . ILE A 1 343 ? -15.733 11.539 32.180 1.00 96.69 343 ILE A CA 1
ATOM 2835 C C . ILE A 1 343 ? -16.206 10.091 32.329 1.00 96.69 343 ILE A C 1
ATOM 2837 O O . ILE A 1 343 ? -16.686 9.698 33.387 1.00 96.69 343 ILE A O 1
ATOM 2841 N N . VAL A 1 344 ? -16.051 9.272 31.285 1.00 96.81 344 VAL A N 1
ATOM 2842 C CA . VAL A 1 344 ? -16.466 7.863 31.312 1.00 96.81 344 VAL A CA 1
ATOM 2843 C C . VAL A 1 344 ? -15.659 7.073 32.339 1.00 96.81 344 VAL A C 1
ATOM 2845 O O . VAL A 1 344 ? -16.234 6.280 33.080 1.00 96.81 344 VAL A O 1
ATOM 2848 N N . THR A 1 345 ? -14.346 7.298 32.416 1.00 95.38 345 THR A N 1
ATOM 2849 C CA . THR A 1 345 ? -13.492 6.658 33.426 1.00 95.38 345 THR A CA 1
ATOM 2850 C C . THR A 1 345 ? -13.914 7.058 34.839 1.00 95.38 345 THR A C 1
ATOM 2852 O O . THR A 1 345 ? -14.044 6.187 35.693 1.00 95.38 345 THR A O 1
ATOM 2855 N N . GLN A 1 346 ? -14.173 8.342 35.091 1.00 94.62 346 GLN A N 1
ATOM 2856 C CA . GLN A 1 346 ? -14.635 8.825 36.396 1.00 94.62 346 GLN A CA 1
ATOM 2857 C C . GLN A 1 346 ? -15.999 8.238 36.761 1.00 94.62 346 GLN A C 1
ATOM 2859 O O . GLN A 1 346 ? -16.152 7.700 37.853 1.00 94.62 346 GLN A O 1
ATOM 2864 N N . PHE A 1 347 ? -16.949 8.253 35.823 1.00 95.50 347 PHE A N 1
ATOM 2865 C CA . PHE A 1 347 ? -18.266 7.648 35.999 1.00 95.50 347 PHE A CA 1
ATOM 2866 C C . PHE A 1 347 ? -18.158 6.166 36.365 1.00 95.50 347 PHE A C 1
ATOM 2868 O O . PHE A 1 347 ? -18.775 5.729 37.327 1.00 95.50 347 PHE A O 1
ATOM 2875 N N . LEU A 1 348 ? -17.342 5.384 35.650 1.00 94.38 348 LEU A N 1
ATOM 2876 C CA . LEU A 1 348 ? -17.166 3.955 35.934 1.00 94.38 348 LEU A CA 1
ATOM 2877 C C . LEU A 1 348 ? -16.715 3.677 37.377 1.00 94.38 348 LEU A C 1
ATOM 2879 O O . LEU A 1 348 ? -17.099 2.645 37.922 1.00 94.38 348 LEU A O 1
ATOM 2883 N N . HIS A 1 349 ? -15.947 4.583 37.985 1.00 90.75 349 HIS A N 1
ATOM 2884 C CA . HIS A 1 349 ? -15.446 4.460 39.358 1.00 90.75 349 HIS A CA 1
ATOM 2885 C C . HIS A 1 349 ? -16.304 5.199 40.396 1.00 90.75 349 HIS A C 1
ATOM 2887 O O . HIS A 1 349 ? -15.966 5.186 41.578 1.00 90.75 349 HIS A O 1
ATOM 2893 N N . SER A 1 350 ? -17.402 5.836 39.984 1.00 91.25 350 SER A N 1
ATOM 2894 C CA . SER A 1 350 ? -18.294 6.560 40.886 1.00 91.25 350 SER A CA 1
ATOM 2895 C C . SER A 1 350 ? -19.469 5.702 41.353 1.00 91.25 350 SER A C 1
ATOM 2897 O O . SER A 1 350 ? -19.862 4.728 40.698 1.00 91.25 350 SER A O 1
ATOM 2899 N N . GLU A 1 351 ? -20.082 6.085 42.475 1.00 86.62 351 GLU A N 1
ATOM 2900 C CA . GLU A 1 351 ? -21.298 5.436 42.980 1.00 86.62 351 GLU A CA 1
ATOM 2901 C C . GLU A 1 351 ? -22.478 5.584 42.002 1.00 86.62 351 GLU A C 1
ATOM 2903 O O . GLU A 1 351 ? -23.340 4.703 41.924 1.00 86.62 351 GLU A O 1
ATOM 2908 N N . GLU A 1 352 ? -22.494 6.642 41.180 1.00 86.56 352 GLU A N 1
ATOM 2909 C CA . GLU A 1 352 ? -23.552 6.870 40.191 1.00 86.56 352 GLU A CA 1
ATOM 2910 C C . GLU A 1 352 ? -23.614 5.755 39.143 1.00 86.56 352 GLU A C 1
ATOM 2912 O O . GLU A 1 352 ? -24.704 5.425 38.666 1.00 86.56 352 GLU A O 1
ATOM 2917 N N . SER A 1 353 ? -22.494 5.101 38.824 1.00 87.75 353 SER A N 1
ATOM 2918 C CA . SER A 1 353 ? -22.492 3.977 37.881 1.00 87.75 353 SER A CA 1
ATOM 2919 C C . SER A 1 353 ? -23.290 2.762 38.355 1.00 87.75 353 SER A C 1
ATOM 2921 O O . SER A 1 353 ? -23.854 2.043 37.527 1.00 87.75 353 SER A O 1
ATOM 2923 N N . LEU A 1 354 ? -23.421 2.562 39.671 1.00 82.50 354 LEU A N 1
ATOM 2924 C CA . LEU A 1 354 ? -24.248 1.498 40.251 1.00 82.50 354 LEU A CA 1
ATOM 2925 C C . LEU A 1 354 ? -25.744 1.784 40.061 1.00 82.50 354 LEU A C 1
ATOM 2927 O O . LEU A 1 354 ? -26.549 0.867 39.884 1.00 82.50 354 LEU A O 1
ATOM 2931 N N . THR A 1 355 ? -26.126 3.062 40.022 1.00 89.06 355 THR A N 1
ATOM 2932 C CA . THR A 1 355 ? -27.528 3.472 39.849 1.00 89.06 355 THR A CA 1
ATOM 2933 C C . THR A 1 355 ? -28.047 3.220 38.429 1.00 89.06 355 THR A C 1
ATOM 2935 O O . THR A 1 355 ? -29.246 2.990 38.243 1.00 89.06 355 THR A O 1
ATOM 2938 N N . LEU A 1 356 ? -27.160 3.179 37.425 1.00 88.44 356 LEU A N 1
ATOM 2939 C CA . LEU A 1 356 ? -27.540 2.994 36.019 1.00 88.44 356 LEU A CA 1
ATOM 2940 C C . LEU A 1 356 ? -28.190 1.626 35.770 1.00 88.44 356 LEU A C 1
ATOM 2942 O O . LEU A 1 356 ? -29.082 1.504 34.926 1.00 88.44 356 LEU A O 1
ATOM 2946 N N . CYS A 1 357 ? -27.807 0.608 36.543 1.00 88.31 357 CYS A N 1
ATOM 2947 C CA . CYS A 1 357 ? -28.412 -0.719 36.479 1.00 88.31 357 CYS A CA 1
ATOM 2948 C C . CYS A 1 357 ? -29.856 -0.763 36.980 1.00 88.31 357 CYS A C 1
ATOM 2950 O O . CYS A 1 357 ? -30.691 -1.458 36.389 1.00 88.31 357 CYS A O 1
ATOM 2952 N N . ASN A 1 358 ? -30.164 0.026 38.010 1.00 86.88 358 ASN A N 1
ATOM 2953 C CA . ASN A 1 358 ? -31.523 0.180 38.523 1.00 86.88 358 ASN A CA 1
ATOM 2954 C C . ASN A 1 358 ? -32.397 0.962 37.545 1.00 86.88 358 ASN A C 1
ATOM 2956 O O . ASN A 1 358 ? -33.581 0.667 37.392 1.00 86.88 358 ASN A O 1
ATOM 2960 N N . PHE A 1 359 ? -31.799 1.932 36.856 1.00 87.00 359 PHE A N 1
ATOM 2961 C CA . PHE A 1 359 ? -32.516 2.794 35.936 1.00 87.00 359 PHE A CA 1
ATOM 2962 C C . PHE A 1 359 ? -32.788 2.133 34.578 1.00 87.00 359 PHE A C 1
ATOM 2964 O O . PHE A 1 359 ? -33.930 2.090 34.121 1.00 87.00 359 PHE A O 1
ATOM 2971 N N . ASN A 1 360 ? -31.755 1.612 33.903 1.00 89.00 360 ASN A N 1
ATOM 2972 C CA . ASN A 1 360 ? -31.903 1.067 32.556 1.00 89.00 360 ASN A CA 1
ATOM 2973 C C . ASN A 1 360 ? -30.847 0.002 32.204 1.00 89.00 360 ASN A C 1
ATOM 2975 O O . ASN A 1 360 ? -29.818 0.268 31.577 1.00 89.00 360 ASN A O 1
ATOM 2979 N N . LYS A 1 361 ? -31.172 -1.264 32.494 1.00 91.75 361 LYS A N 1
ATOM 2980 C CA . LYS A 1 361 ? -30.331 -2.441 32.182 1.00 91.75 361 LYS A CA 1
ATOM 2981 C C . LYS A 1 361 ? -29.946 -2.563 30.699 1.00 91.75 361 LYS A C 1
ATOM 2983 O O . LYS A 1 361 ? -28.903 -3.134 30.360 1.00 91.75 361 LYS A O 1
ATOM 2988 N N . LYS A 1 362 ? -30.788 -2.050 29.792 1.00 92.25 362 LYS A N 1
ATOM 2989 C CA . LYS A 1 362 ? -30.525 -2.080 28.348 1.00 92.25 362 LYS A CA 1
ATOM 2990 C C . LYS A 1 362 ? -29.421 -1.097 27.970 1.00 92.25 362 LYS A C 1
ATOM 2992 O O . LYS A 1 362 ? -28.567 -1.466 27.169 1.00 92.25 362 LYS A O 1
ATOM 2997 N N . ILE A 1 363 ? -29.406 0.097 28.565 1.00 93.88 363 ILE A N 1
ATOM 2998 C CA . ILE A 1 363 ? -28.332 1.080 28.364 1.00 93.88 363 ILE A CA 1
ATOM 2999 C C . ILE A 1 363 ? -27.002 0.504 28.831 1.00 93.88 363 ILE A C 1
ATOM 3001 O O . ILE A 1 363 ? -26.064 0.488 28.042 1.00 93.88 363 ILE A O 1
ATOM 3005 N N . VAL A 1 364 ? -26.949 -0.093 30.026 1.00 94.56 364 VAL A N 1
ATOM 3006 C CA . VAL A 1 364 ? -25.731 -0.751 30.533 1.00 94.56 364 VAL A CA 1
ATOM 3007 C C . VAL A 1 364 ? -25.226 -1.826 29.572 1.00 94.56 364 VAL A C 1
ATOM 3009 O O . VAL A 1 364 ? -24.039 -1.884 29.256 1.00 94.56 364 VAL A O 1
ATOM 3012 N N . SER A 1 365 ? -26.124 -2.653 29.033 1.00 93.94 365 SER A N 1
ATOM 3013 C CA . SER A 1 365 ? -25.741 -3.690 28.067 1.00 93.94 365 SER A CA 1
ATOM 3014 C C . SER A 1 365 ? -25.228 -3.118 26.736 1.00 93.94 365 SER A C 1
ATOM 3016 O O . SER A 1 365 ? -24.421 -3.749 26.064 1.00 93.94 365 SER A O 1
ATOM 3018 N N . ILE A 1 366 ? -25.685 -1.946 26.299 1.00 94.19 366 ILE A N 1
ATOM 3019 C CA . ILE A 1 366 ? -25.165 -1.331 25.069 1.00 94.19 366 ILE A CA 1
ATOM 3020 C C . ILE A 1 366 ? -23.832 -0.633 25.362 1.00 94.19 366 ILE A C 1
ATOM 3022 O O . ILE A 1 366 ? -22.862 -0.846 24.640 1.00 94.19 366 ILE A O 1
ATOM 3026 N N . PHE A 1 367 ? -23.772 0.131 26.449 1.00 95.81 367 PHE A N 1
ATOM 3027 C CA . PHE A 1 367 ? -22.597 0.859 26.913 1.00 95.81 367 PHE A CA 1
ATOM 3028 C C . PHE A 1 367 ? -21.392 -0.067 27.135 1.00 95.81 367 PHE A C 1
ATOM 3030 O O . PHE A 1 367 ? -20.374 0.075 26.461 1.00 95.81 367 PHE A O 1
ATOM 3037 N N . THR A 1 368 ? -21.537 -1.098 27.973 1.00 94.88 368 THR A N 1
ATOM 3038 C CA . THR A 1 368 ? -20.451 -2.049 28.290 1.00 94.88 368 THR A CA 1
ATOM 3039 C C . THR A 1 368 ? -19.978 -2.826 27.060 1.00 94.88 368 THR A C 1
ATOM 3041 O O . THR A 1 368 ? -18.780 -3.016 26.861 1.00 94.88 368 THR A O 1
ATOM 3044 N N . ARG A 1 369 ? -20.888 -3.188 26.144 1.00 92.62 369 ARG A N 1
ATOM 3045 C CA . ARG A 1 369 ? -20.531 -3.827 24.864 1.00 92.62 369 ARG A CA 1
ATOM 3046 C C . ARG A 1 369 ? -19.600 -2.964 24.007 1.00 92.62 369 ARG A C 1
ATOM 3048 O O . ARG A 1 369 ? -18.814 -3.492 23.213 1.00 92.62 369 ARG A O 1
ATOM 3055 N N . HIS A 1 370 ? -19.728 -1.647 24.102 1.00 94.12 370 HIS A N 1
ATOM 3056 C CA . HIS A 1 370 ? -18.914 -0.703 23.343 1.00 94.12 370 HIS A CA 1
ATOM 3057 C C . HIS A 1 370 ? -17.588 -0.348 24.026 1.00 94.12 370 HIS A C 1
ATOM 3059 O O . HIS A 1 370 ? -16.735 0.239 23.367 1.00 94.12 370 HIS A O 1
ATOM 3065 N N . LEU A 1 371 ? -17.375 -0.815 25.259 1.00 94.44 371 LEU A N 1
ATOM 3066 C CA . LEU A 1 371 ? -16.114 -0.705 25.999 1.00 94.44 371 LEU A CA 1
ATOM 3067 C C . LEU A 1 371 ? -15.317 -2.024 26.025 1.00 94.44 371 LEU A C 1
ATOM 3069 O O . LEU A 1 371 ? -14.096 -1.992 25.963 1.00 94.44 371 LEU A O 1
ATOM 3073 N N . LEU A 1 372 ? -15.987 -3.182 25.994 1.00 91.38 372 LEU A N 1
ATOM 3074 C CA . LEU A 1 372 ? -15.346 -4.510 26.007 1.00 91.38 372 LEU A CA 1
ATOM 3075 C C . LEU A 1 372 ? -14.964 -5.008 24.612 1.00 91.38 372 LEU A C 1
ATOM 3077 O O . LEU A 1 372 ? -15.817 -5.049 23.723 1.00 91.38 372 LEU A O 1
ATOM 3081 N N . GLU A 1 373 ? -13.727 -5.448 24.401 1.00 82.81 373 GLU A N 1
ATOM 3082 C CA . GLU A 1 373 ? -13.333 -6.174 23.185 1.00 82.81 373 GLU A CA 1
ATOM 3083 C C . GLU A 1 373 ? -13.728 -7.654 23.275 1.00 82.81 373 GLU A C 1
ATOM 3085 O O . GLU A 1 373 ? -13.667 -8.264 24.335 1.00 82.81 373 GLU A O 1
ATOM 3090 N N . PHE A 1 374 ? -14.179 -8.223 22.155 1.00 77.69 374 PHE A N 1
ATOM 3091 C CA . PHE A 1 374 ? -14.520 -9.642 22.048 1.00 77.69 374 PHE A CA 1
ATOM 3092 C C . PHE A 1 374 ? -13.813 -10.172 20.802 1.00 77.69 374 PHE A C 1
ATOM 3094 O O . PHE A 1 374 ? -14.247 -9.880 19.682 1.00 77.69 374 PHE A O 1
ATOM 3101 N N . ASN A 1 375 ? -12.695 -10.873 20.984 1.00 61.81 375 ASN A N 1
ATOM 3102 C CA . ASN A 1 375 ? -11.895 -11.379 19.871 1.00 61.81 375 ASN A CA 1
ATOM 3103 C C . ASN A 1 375 ? -12.615 -12.515 19.130 1.00 61.81 375 ASN A C 1
ATOM 3105 O O . ASN A 1 375 ? -13.385 -13.285 19.712 1.00 61.81 375 ASN A O 1
ATOM 3109 N N . ILE A 1 376 ? -12.350 -12.641 17.826 1.00 49.44 376 ILE A N 1
ATOM 3110 C CA . ILE A 1 376 ? -12.852 -13.752 17.008 1.00 49.44 376 ILE A CA 1
ATOM 3111 C C . ILE A 1 376 ? -12.139 -15.028 17.478 1.00 49.44 376 ILE A C 1
ATOM 3113 O O . ILE A 1 376 ? -10.974 -15.237 17.162 1.00 49.44 376 ILE A O 1
ATOM 3117 N N . GLY A 1 377 ? -12.834 -15.849 18.268 1.00 47.69 377 GLY A N 1
ATOM 3118 C CA . GLY A 1 377 ? -12.297 -17.072 18.881 1.00 47.69 377 GLY A CA 1
ATOM 3119 C C . GLY A 1 377 ? -12.631 -17.210 20.368 1.00 47.69 377 GLY A C 1
ATOM 3120 O O . GLY A 1 377 ? -12.693 -18.322 20.876 1.00 47.69 377 GLY A O 1
ATOM 3121 N N . GLU A 1 378 ? -12.963 -16.109 21.046 1.00 58.72 378 GLU A N 1
ATOM 3122 C CA . GLU A 1 378 ? -13.416 -16.116 22.441 1.00 58.72 378 GLU A CA 1
ATOM 3123 C C . GLU A 1 378 ? -14.955 -16.150 22.520 1.00 58.72 378 GLU A C 1
ATOM 3125 O O . GLU A 1 378 ? -15.604 -15.240 23.044 1.00 58.72 378 GLU A O 1
ATOM 3130 N N . SER A 1 379 ? -15.586 -17.197 21.972 1.00 61.53 379 SER A N 1
ATOM 3131 C CA . SER A 1 379 ? -17.051 -17.363 22.083 1.00 61.53 379 SER A CA 1
ATOM 3132 C C . SER A 1 379 ? -17.534 -17.327 23.533 1.00 61.53 379 SER A C 1
ATOM 3134 O O . SER A 1 379 ? -18.640 -16.850 23.810 1.00 61.53 379 SER A O 1
ATOM 3136 N N . ASP A 1 380 ? -16.678 -17.773 24.448 1.00 65.81 380 ASP A N 1
ATOM 3137 C CA . ASP A 1 380 ? -16.971 -17.883 25.867 1.00 65.81 380 ASP A CA 1
ATOM 3138 C C . ASP A 1 380 ? -17.010 -16.516 26.557 1.00 65.81 380 ASP A C 1
ATOM 3140 O O . ASP A 1 380 ? -17.907 -16.296 27.365 1.00 65.81 380 ASP A O 1
ATOM 3144 N N . SER A 1 381 ? -16.162 -15.542 26.195 1.00 75.88 381 SER A N 1
ATOM 3145 C CA . SER A 1 381 ? -16.172 -14.206 26.822 1.00 75.88 381 SER A CA 1
ATOM 3146 C C . SER A 1 381 ? -17.426 -13.406 26.443 1.00 75.88 381 SER A C 1
ATOM 3148 O O . SER A 1 381 ? -18.114 -12.856 27.309 1.00 75.88 381 SER A O 1
ATOM 3150 N N . LEU A 1 382 ? -17.822 -13.433 25.164 1.00 83.25 382 LEU A N 1
ATOM 3151 C CA . LEU A 1 382 ? -19.082 -12.833 24.709 1.00 83.25 382 LEU A CA 1
ATOM 3152 C C . LEU A 1 382 ? -20.309 -13.580 25.258 1.00 83.25 382 LEU A C 1
ATOM 3154 O O . LEU A 1 382 ? -21.330 -12.957 25.568 1.00 83.25 382 LEU A O 1
ATOM 3158 N N . GLY A 1 383 ? -20.238 -14.911 25.341 1.00 82.75 383 GLY A N 1
ATOM 3159 C CA . GLY A 1 383 ? -21.281 -15.754 25.922 1.00 82.75 383 GLY A CA 1
ATOM 3160 C C . GLY A 1 383 ? -21.492 -15.465 27.407 1.00 82.75 383 GLY A C 1
ATOM 3161 O O . GLY A 1 383 ? -22.634 -15.283 27.836 1.00 82.75 383 GLY A O 1
ATOM 3162 N N . ASN A 1 384 ? -20.399 -15.342 28.157 1.00 86.38 384 ASN A N 1
ATOM 3163 C CA . ASN A 1 384 ? -20.389 -14.994 29.572 1.00 86.38 384 ASN A CA 1
ATOM 3164 C C . ASN A 1 384 ? -20.975 -13.601 29.782 1.00 86.38 384 ASN A C 1
ATOM 3166 O O . ASN A 1 384 ? -21.982 -13.481 30.473 1.00 86.38 384 ASN A O 1
ATOM 3170 N N . TRP A 1 385 ? -20.471 -12.587 29.072 1.00 92.69 385 TRP A N 1
ATOM 3171 C CA . TRP A 1 385 ? -21.010 -11.226 29.141 1.00 92.69 385 TRP A CA 1
ATOM 3172 C C . TRP A 1 385 ? -22.519 -11.164 28.850 1.00 92.69 385 TRP A C 1
ATOM 3174 O O . TRP A 1 385 ? -23.261 -10.456 29.529 1.00 92.69 385 TRP A O 1
ATOM 3184 N N . LYS A 1 386 ? -23.023 -11.922 27.863 1.00 89.81 386 LYS A N 1
ATOM 3185 C CA . LYS A 1 386 ? -24.467 -11.960 27.555 1.00 89.81 386 LYS A CA 1
ATOM 3186 C C . LYS A 1 386 ? -25.309 -12.500 28.716 1.00 89.81 386 LYS A C 1
ATOM 3188 O O . LYS A 1 386 ? -26.426 -12.014 28.895 1.00 89.81 386 LYS A O 1
ATOM 3193 N N . ARG A 1 387 ? -24.800 -13.495 29.453 1.00 92.19 387 ARG A N 1
ATOM 3194 C CA . ARG A 1 387 ? -25.479 -14.150 30.587 1.00 92.19 387 ARG A CA 1
ATOM 3195 C C . ARG A 1 387 ? -25.303 -13.395 31.907 1.00 92.19 387 ARG A C 1
ATOM 3197 O O . ARG A 1 387 ? -26.091 -13.611 32.822 1.00 92.19 387 ARG A O 1
ATOM 3204 N N . SER A 1 388 ? -24.306 -12.519 31.999 1.00 92.81 388 SER A N 1
ATOM 3205 C CA . SER A 1 388 ? -24.034 -11.711 33.185 1.00 92.81 388 SER A CA 1
ATOM 3206 C C . SER A 1 388 ? -25.183 -10.766 33.543 1.00 92.81 388 SER A C 1
ATOM 3208 O O . SER A 1 388 ? -25.852 -10.190 32.672 1.00 92.81 388 SER A O 1
ATOM 3210 N N . SER A 1 389 ? -25.365 -10.578 34.852 1.00 93.94 389 SER A N 1
ATOM 3211 C CA . SER A 1 389 ? -26.220 -9.536 35.432 1.00 93.94 389 SER A CA 1
ATOM 3212 C C . SER A 1 389 ? -25.757 -8.134 35.023 1.00 93.94 389 SER A C 1
ATOM 3214 O O . SER A 1 389 ? -24.708 -7.954 34.401 1.00 93.94 389 SER A O 1
ATOM 3216 N N . CYS A 1 390 ? -26.564 -7.121 35.333 1.00 92.81 390 CYS A N 1
ATOM 3217 C CA . CYS A 1 390 ? -26.234 -5.751 34.959 1.00 92.81 390 CYS A CA 1
ATOM 3218 C C . CYS A 1 390 ? -24.948 -5.275 35.651 1.00 92.81 390 CYS A C 1
ATOM 3220 O O . CYS A 1 390 ? -24.057 -4.723 35.011 1.00 92.81 390 CYS A O 1
ATOM 3222 N N . GLU A 1 391 ? -24.843 -5.576 36.938 1.00 92.56 391 GLU A N 1
ATOM 3223 C CA . GLU A 1 391 ? -23.753 -5.213 37.829 1.00 92.56 391 GLU A CA 1
ATOM 3224 C C . GLU A 1 391 ? -22.463 -5.914 37.394 1.00 92.56 391 GLU A C 1
ATOM 3226 O O . GLU A 1 391 ? -21.437 -5.267 37.216 1.00 92.56 391 GLU A O 1
ATOM 3231 N N . GLN A 1 392 ? -22.541 -7.214 37.084 1.00 93.44 392 GLN A N 1
ATOM 3232 C CA . GLN A 1 392 ? -21.402 -7.974 36.556 1.00 93.44 392 GLN A CA 1
ATOM 3233 C C . GLN A 1 392 ? -20.882 -7.414 35.226 1.00 93.44 392 GLN A C 1
ATOM 3235 O O . GLN A 1 392 ? -19.678 -7.413 35.000 1.00 93.44 392 GLN A O 1
ATOM 3240 N N . LYS A 1 393 ? -21.754 -6.917 34.336 1.00 94.12 393 LYS A N 1
ATOM 3241 C CA . LYS A 1 393 ? -21.312 -6.298 33.072 1.00 94.12 393 LYS A CA 1
ATOM 3242 C C . LYS A 1 393 ? -20.546 -4.998 33.294 1.00 94.12 393 LYS A C 1
ATOM 3244 O O . LYS A 1 393 ? -19.646 -4.703 32.514 1.00 94.12 393 LYS A O 1
ATOM 3249 N N . MET A 1 394 ? -20.930 -4.215 34.303 1.00 93.25 394 MET A N 1
ATOM 3250 C CA . MET A 1 394 ? -20.197 -3.008 34.691 1.00 93.25 394 MET A CA 1
ATOM 3251 C C . MET A 1 394 ? -18.851 -3.373 35.308 1.00 93.25 394 MET A C 1
ATOM 3253 O O . MET A 1 394 ? -17.841 -2.785 34.935 1.00 93.25 394 MET A O 1
ATOM 3257 N N . GLU A 1 395 ? -18.827 -4.388 36.172 1.00 93.00 395 GLU A N 1
ATOM 3258 C CA . GLU A 1 395 ? -17.598 -4.849 36.816 1.00 93.00 395 GLU A CA 1
ATOM 3259 C C . GLU A 1 395 ? -16.569 -5.355 35.803 1.00 93.00 395 GLU A C 1
ATOM 3261 O O . GLU A 1 395 ? -15.428 -4.912 35.821 1.00 93.00 395 GLU A O 1
ATOM 3266 N N . MET A 1 396 ? -17.003 -6.141 34.811 1.00 92.62 396 MET A N 1
ATOM 3267 C CA . MET A 1 396 ? -16.142 -6.578 33.703 1.00 92.62 396 MET A CA 1
ATOM 3268 C C . MET A 1 396 ? -15.449 -5.419 32.974 1.00 92.62 396 MET A C 1
ATOM 3270 O O . MET A 1 396 ? -14.355 -5.593 32.448 1.00 92.62 396 MET A O 1
ATOM 3274 N N . VAL A 1 397 ? -16.092 -4.247 32.882 1.00 93.50 397 VAL A N 1
ATOM 3275 C CA . VAL A 1 397 ? -15.471 -3.058 32.281 1.00 93.50 397 VAL A CA 1
ATOM 3276 C C . VAL A 1 397 ? -14.481 -2.415 33.247 1.00 93.50 397 VAL A C 1
ATOM 3278 O O . VAL A 1 397 ? -13.414 -2.007 32.804 1.00 93.50 397 VAL A O 1
ATOM 3281 N N . ARG A 1 398 ? -14.808 -2.318 34.540 1.00 92.75 398 ARG A N 1
ATOM 3282 C CA . ARG A 1 398 ? -13.935 -1.713 35.564 1.00 92.75 398 ARG A CA 1
ATOM 3283 C C . ARG A 1 398 ? -12.642 -2.489 35.779 1.00 92.75 398 ARG A C 1
ATOM 3285 O O . ARG A 1 398 ? -11.610 -1.879 36.021 1.00 92.75 398 ARG A O 1
ATOM 3292 N N . GLU A 1 399 ? -12.695 -3.811 35.652 1.00 91.69 399 GLU A N 1
ATOM 3293 C CA . GLU A 1 399 ? -11.522 -4.682 35.768 1.00 91.69 399 GLU A CA 1
ATOM 3294 C C . GLU A 1 399 ? -10.528 -4.510 34.603 1.00 91.69 399 GLU A C 1
ATOM 3296 O O . GLU A 1 399 ? -9.397 -4.995 34.675 1.00 91.69 399 GLU A O 1
ATOM 3301 N N . LEU A 1 400 ? -10.908 -3.812 33.523 1.00 90.25 400 LEU A N 1
ATOM 3302 C CA . LEU A 1 400 ? -9.981 -3.507 32.439 1.00 90.25 400 LEU A CA 1
ATOM 3303 C C . LEU A 1 400 ? -8.922 -2.489 32.892 1.00 90.25 400 LEU A C 1
ATOM 3305 O O . LEU A 1 400 ? -9.280 -1.435 33.416 1.00 90.25 400 LEU A O 1
ATOM 3309 N N . PRO A 1 401 ? -7.634 -2.694 32.552 1.00 89.31 401 PRO A N 1
ATOM 3310 C CA . PRO A 1 401 ? -6.590 -1.696 32.796 1.00 89.31 401 PRO A CA 1
ATOM 3311 C C . PRO A 1 401 ? -6.868 -0.341 32.126 1.00 89.31 401 PRO A C 1
ATOM 3313 O O . PRO A 1 401 ? -6.495 0.706 32.649 1.00 89.31 401 PRO A O 1
ATOM 3316 N N . TYR A 1 402 ? -7.530 -0.364 30.963 1.00 91.50 402 TYR A N 1
ATOM 3317 C CA . TYR A 1 402 ? -7.875 0.819 30.172 1.00 91.50 402 TYR A CA 1
ATOM 3318 C C . TYR A 1 402 ? -9.323 0.718 29.660 1.00 91.50 402 TYR A C 1
ATOM 3320 O O . TYR A 1 402 ? -9.549 0.376 28.493 1.00 91.50 402 TYR A O 1
ATOM 3328 N N . PRO A 1 403 ? -10.329 1.007 30.507 1.00 91.94 403 PRO A N 1
ATOM 3329 C CA . PRO A 1 403 ? -11.735 0.715 30.212 1.00 91.94 403 PRO A CA 1
ATOM 3330 C C . PRO A 1 403 ? -12.290 1.478 29.002 1.00 91.94 403 PRO A C 1
ATOM 3332 O O . PRO A 1 403 ? -13.239 1.031 28.362 1.00 91.94 403 PRO A O 1
ATOM 3335 N N . THR A 1 404 ? -11.697 2.620 28.649 1.00 95.38 404 THR A N 1
ATOM 3336 C CA . THR A 1 404 ? -12.132 3.463 27.527 1.00 95.38 404 THR A CA 1
ATOM 3337 C C . THR A 1 404 ? -11.327 3.262 26.245 1.00 95.38 404 THR A C 1
ATOM 3339 O O . THR A 1 404 ? -11.660 3.871 25.226 1.00 95.38 404 THR A O 1
ATOM 3342 N N . GLN A 1 405 ? -10.315 2.386 26.227 1.00 94.12 405 GLN A N 1
ATOM 3343 C CA . GLN A 1 405 ? -9.424 2.243 25.068 1.00 94.12 405 GLN A CA 1
ATOM 3344 C C . GLN A 1 405 ? -10.179 1.837 23.797 1.00 94.12 405 GLN A C 1
ATOM 3346 O O . GLN A 1 405 ? -9.970 2.413 22.726 1.00 94.12 405 GLN A O 1
ATOM 3351 N N . LYS A 1 406 ? -11.128 0.900 23.910 1.00 92.88 406 LYS A N 1
ATOM 3352 C CA . LYS A 1 406 ? -11.978 0.496 22.782 1.00 92.88 406 LYS A CA 1
ATOM 3353 C C . LYS A 1 406 ? -12.818 1.656 22.247 1.00 92.88 406 LYS A C 1
ATOM 3355 O O . LYS A 1 406 ? -12.989 1.782 21.031 1.00 92.88 406 LYS A O 1
ATOM 3360 N N . PHE A 1 407 ? -13.346 2.501 23.134 1.00 94.00 407 PHE A N 1
ATOM 3361 C CA . PHE A 1 407 ? -14.095 3.697 22.748 1.00 94.00 407 PHE A CA 1
ATOM 3362 C C . PHE A 1 407 ? -13.200 4.686 21.994 1.00 94.00 407 PHE A C 1
ATOM 3364 O O . PHE A 1 407 ? -13.591 5.140 20.918 1.00 94.00 407 PHE A O 1
ATOM 3371 N N . ILE A 1 408 ? -11.989 4.952 22.495 1.00 93.19 408 ILE A N 1
ATOM 3372 C CA . ILE A 1 408 ? -11.003 5.823 21.838 1.00 93.19 408 ILE A CA 1
ATOM 3373 C C . ILE A 1 408 ? -10.681 5.296 20.433 1.00 93.19 408 ILE A C 1
ATOM 3375 O O . ILE A 1 408 ? -10.804 6.035 19.456 1.00 93.19 408 ILE A O 1
ATOM 3379 N N . ASN A 1 409 ? -10.370 4.001 20.307 1.00 90.31 409 ASN A N 1
ATOM 3380 C CA . ASN A 1 409 ? -10.076 3.357 19.023 1.00 90.31 409 ASN A CA 1
ATOM 3381 C C . ASN A 1 409 ? -11.266 3.448 18.052 1.00 90.31 409 ASN A C 1
ATOM 3383 O O . ASN A 1 409 ? -11.107 3.791 16.881 1.00 90.31 409 ASN A O 1
ATOM 3387 N N . SER A 1 410 ? -12.478 3.181 18.546 1.00 90.75 410 SER A N 1
ATOM 3388 C CA . SER A 1 410 ? -13.719 3.265 17.765 1.00 90.75 410 SER A CA 1
ATOM 3389 C C . SER A 1 410 ? -13.975 4.688 17.261 1.00 90.75 410 SER A C 1
ATOM 3391 O O . SER A 1 410 ? -14.333 4.901 16.101 1.00 90.75 410 SER A O 1
ATOM 3393 N N . ARG A 1 411 ? -13.759 5.682 18.122 1.00 91.12 411 ARG A N 1
ATOM 3394 C CA . ARG A 1 411 ? -13.930 7.091 17.780 1.00 91.12 411 ARG A CA 1
ATOM 3395 C C . ARG A 1 411 ? -12.877 7.568 16.783 1.00 91.12 411 ARG A C 1
ATOM 3397 O O . ARG A 1 411 ? -13.220 8.331 15.886 1.00 91.12 411 ARG A O 1
ATOM 3404 N N . MET A 1 412 ? -11.640 7.087 16.899 1.00 88.56 412 MET A N 1
ATOM 3405 C CA . MET A 1 412 ? -10.567 7.366 15.943 1.00 88.56 412 MET A CA 1
ATOM 3406 C C . MET A 1 412 ? -10.922 6.867 14.537 1.00 88.56 412 MET A C 1
ATOM 3408 O O . MET A 1 412 ? -10.813 7.641 13.593 1.00 88.56 412 MET A O 1
ATOM 3412 N N . ILE A 1 413 ? -11.436 5.636 14.401 1.00 87.19 413 ILE A N 1
ATOM 3413 C CA . ILE A 1 413 ? -11.882 5.092 13.103 1.00 87.19 413 ILE A CA 1
ATOM 3414 C C . ILE A 1 413 ? -12.977 5.973 12.488 1.00 87.19 413 ILE A C 1
ATOM 3416 O O . ILE A 1 413 ? -12.911 6.303 11.307 1.00 87.19 413 ILE A O 1
ATOM 3420 N N . LEU A 1 414 ? -13.977 6.384 13.279 1.00 88.75 414 LEU A N 1
ATOM 3421 C CA . LEU A 1 414 ? -15.017 7.298 12.789 1.00 88.75 414 LEU A CA 1
ATOM 3422 C C . LEU A 1 414 ? -14.438 8.645 12.364 1.00 88.75 414 LEU A C 1
ATOM 3424 O O . LEU A 1 414 ? -14.802 9.137 11.302 1.00 88.75 414 LEU A O 1
ATOM 3428 N N . SER A 1 415 ? -13.545 9.222 13.169 1.00 87.81 415 SER A N 1
ATOM 3429 C CA . SER A 1 415 ? -12.889 10.497 12.866 1.00 87.81 415 SER A CA 1
ATOM 3430 C C . SER A 1 415 ? -12.122 10.418 11.541 1.00 87.81 415 SER A C 1
ATOM 3432 O O . SER A 1 415 ? -12.328 11.245 10.658 1.00 87.81 415 SER A O 1
ATOM 3434 N N . GLN A 1 416 ? -11.340 9.357 11.331 1.00 87.12 416 GLN A N 1
ATOM 3435 C CA . GLN A 1 416 ? -10.604 9.142 10.082 1.00 87.12 416 GLN A CA 1
ATOM 3436 C C . GLN A 1 416 ? -11.534 8.922 8.880 1.00 87.12 416 GLN A C 1
ATOM 3438 O O . GLN A 1 416 ? -11.320 9.516 7.826 1.00 87.12 416 GLN A O 1
ATOM 3443 N N . ALA A 1 417 ? -12.619 8.159 9.043 1.00 88.31 417 ALA A N 1
ATOM 3444 C CA . ALA A 1 417 ? -13.604 7.967 7.978 1.00 88.31 417 ALA A CA 1
ATOM 3445 C C . ALA A 1 417 ? -14.315 9.281 7.605 1.00 88.31 417 ALA A C 1
ATOM 3447 O O . ALA A 1 417 ? -14.638 9.523 6.437 1.00 88.31 417 ALA A O 1
ATOM 3448 N N . MET A 1 418 ? -14.556 10.157 8.584 1.00 86.94 418 MET A N 1
ATOM 3449 C CA . MET A 1 418 ? -15.087 11.499 8.342 1.00 86.94 418 MET A CA 1
ATOM 3450 C C . MET A 1 418 ? -14.081 12.374 7.598 1.00 86.94 418 MET A C 1
ATOM 3452 O O . MET A 1 418 ? -14.471 13.032 6.634 1.00 86.94 418 MET A O 1
ATOM 3456 N N . ASP A 1 419 ? -12.808 12.325 7.979 1.00 87.88 419 ASP A N 1
ATOM 3457 C CA . ASP A 1 419 ? -11.725 13.058 7.319 1.00 87.88 419 ASP A CA 1
ATOM 3458 C C . ASP A 1 419 ? -11.561 12.618 5.865 1.00 87.88 419 ASP A C 1
ATOM 3460 O O . ASP A 1 419 ? -11.534 13.461 4.967 1.00 87.88 419 ASP A O 1
ATOM 3464 N N . GLY A 1 420 ? -11.586 11.309 5.606 1.00 88.44 420 GLY A N 1
ATOM 3465 C CA . GLY A 1 420 ? -11.611 10.769 4.249 1.00 88.44 420 GLY A CA 1
ATOM 3466 C C . GLY A 1 420 ? -12.856 11.208 3.466 1.00 88.44 420 GLY A C 1
ATOM 3467 O O . GLY A 1 420 ? -12.769 11.544 2.285 1.00 88.44 420 GLY A O 1
ATOM 3468 N N . SER A 1 421 ? -14.026 11.305 4.110 1.00 88.94 421 SER A N 1
ATOM 3469 C CA . SER A 1 421 ? -15.241 11.824 3.461 1.00 88.94 421 SER A CA 1
ATOM 3470 C C . SER A 1 421 ? -15.145 13.322 3.143 1.00 88.94 421 SER A C 1
ATOM 3472 O O . SER A 1 421 ? -15.708 13.759 2.132 1.00 88.94 421 SER A O 1
ATOM 3474 N N . ILE A 1 422 ? -14.482 14.118 3.988 1.00 87.94 422 ILE A N 1
ATOM 3475 C CA . ILE A 1 422 ? -14.207 15.539 3.738 1.00 87.94 422 ILE A CA 1
ATOM 3476 C C . ILE A 1 422 ? -13.253 15.660 2.548 1.00 87.94 422 ILE A C 1
ATOM 3478 O O . ILE A 1 422 ? -13.621 16.295 1.556 1.00 87.94 422 ILE A O 1
ATOM 3482 N N . ALA A 1 423 ? -12.104 14.978 2.591 1.00 88.56 423 ALA A N 1
ATOM 3483 C CA . ALA A 1 423 ? -11.121 14.955 1.509 1.00 88.56 423 ALA A CA 1
ATOM 3484 C C . ALA A 1 423 ? -11.768 14.568 0.171 1.00 88.56 423 ALA A C 1
ATOM 3486 O O . ALA A 1 423 ? -11.709 15.329 -0.795 1.00 88.56 423 ALA A O 1
ATOM 3487 N N . ASN A 1 424 ? -12.504 13.451 0.135 1.00 89.25 424 ASN A N 1
ATOM 3488 C CA . ASN A 1 424 ? -13.213 13.001 -1.062 1.00 89.25 424 ASN A CA 1
ATOM 3489 C C . ASN A 1 424 ? -14.203 14.050 -1.594 1.00 89.25 424 ASN A C 1
ATOM 3491 O O . ASN A 1 424 ? -14.360 14.220 -2.803 1.00 89.25 424 ASN A O 1
ATOM 3495 N N . SER A 1 425 ? -14.894 14.763 -0.698 1.00 89.12 425 SER A N 1
ATOM 3496 C CA . SER A 1 425 ? -15.856 15.789 -1.099 1.00 89.12 425 SER A CA 1
ATOM 3497 C C . SER A 1 425 ? -15.195 16.991 -1.773 1.00 89.12 425 SER A C 1
ATOM 3499 O O . SER A 1 425 ? -15.733 17.481 -2.769 1.00 89.12 425 SER A O 1
ATOM 3501 N N . LEU A 1 426 ? -14.020 17.396 -1.287 1.00 87.75 426 LEU A N 1
ATOM 3502 C CA . LEU A 1 426 ? -13.204 18.470 -1.853 1.00 87.75 426 LEU A CA 1
ATOM 3503 C C . LEU A 1 426 ? -12.555 18.027 -3.175 1.00 87.75 426 LEU A C 1
ATOM 3505 O O . LEU A 1 426 ? -12.463 18.804 -4.122 1.00 87.75 426 LEU A O 1
ATOM 3509 N N . MET A 1 427 ? -12.223 16.740 -3.295 1.00 85.12 427 MET A N 1
ATOM 3510 C CA . MET A 1 427 ? -11.597 16.133 -4.476 1.00 85.12 427 MET A CA 1
ATOM 3511 C C . MET A 1 427 ? -12.598 15.534 -5.482 1.00 85.12 427 MET A C 1
ATOM 3513 O O . MET A 1 427 ? -12.202 14.845 -6.421 1.00 85.12 427 MET A O 1
ATOM 3517 N N . LYS A 1 428 ? -13.904 15.815 -5.361 1.00 86.75 428 LYS A N 1
ATOM 3518 C CA . LYS A 1 428 ? -14.961 15.200 -6.196 1.00 86.75 428 LYS A CA 1
ATOM 3519 C C . LYS A 1 428 ? -14.721 15.336 -7.708 1.00 86.75 428 LYS A C 1
ATOM 3521 O O . LYS A 1 428 ? -15.095 14.456 -8.483 1.00 86.75 428 LYS A O 1
ATOM 3526 N N . LYS A 1 429 ? -14.128 16.450 -8.152 1.00 85.38 429 LYS A N 1
ATOM 3527 C CA . LYS A 1 429 ? -13.788 16.661 -9.571 1.00 85.38 429 LYS A CA 1
ATOM 3528 C C . LYS A 1 429 ? -12.695 15.696 -10.045 1.00 85.38 429 LYS A C 1
ATOM 3530 O O . LYS A 1 429 ? -12.783 15.206 -11.167 1.00 85.38 429 LYS A O 1
ATOM 3535 N N . LEU A 1 430 ? -11.709 15.415 -9.197 1.00 80.56 430 LEU A N 1
ATOM 3536 C CA . LEU A 1 430 ? -10.607 14.497 -9.480 1.00 80.56 430 LEU A CA 1
ATOM 3537 C C . LEU A 1 430 ? -11.081 13.039 -9.481 1.00 80.56 430 LEU A C 1
ATOM 3539 O O . LEU A 1 430 ? -10.750 12.301 -10.402 1.00 80.56 430 LEU A O 1
ATOM 3543 N N . ASP A 1 431 ? -11.962 12.658 -8.550 1.00 84.19 431 ASP A N 1
ATOM 3544 C CA . ASP A 1 431 ? -12.633 11.347 -8.570 1.00 84.19 431 ASP A CA 1
ATOM 3545 C C . ASP A 1 431 ? -13.369 11.105 -9.900 1.00 84.19 431 ASP A C 1
ATOM 3547 O O . ASP A 1 431 ? -13.217 10.062 -10.539 1.00 84.19 431 ASP A O 1
ATOM 3551 N N . LYS A 1 432 ? -14.109 12.115 -10.381 1.00 86.12 432 LYS A N 1
ATOM 3552 C CA . LYS A 1 432 ? -14.784 12.043 -11.682 1.00 86.12 432 LYS A CA 1
ATOM 3553 C C . LYS A 1 432 ? -13.789 11.837 -12.830 1.00 86.12 432 LYS A C 1
ATOM 3555 O O . LYS A 1 432 ? -14.072 11.031 -13.714 1.00 86.12 432 LYS A O 1
ATOM 3560 N N . LYS A 1 433 ? -12.649 12.540 -12.821 1.00 80.25 433 LYS A N 1
ATOM 3561 C CA . LYS A 1 433 ? -11.584 12.350 -13.821 1.00 80.25 433 LYS A CA 1
ATOM 3562 C C . LYS A 1 433 ? -11.038 10.920 -13.773 1.00 80.25 433 LYS A C 1
ATOM 3564 O O . LYS A 1 433 ? -11.011 10.262 -14.808 1.00 80.25 433 LYS A O 1
ATOM 3569 N N . LEU A 1 434 ? -10.697 10.402 -12.591 1.00 76.88 434 LEU A N 1
ATOM 3570 C CA . LEU A 1 434 ? -10.209 9.026 -12.420 1.00 76.88 434 LEU A CA 1
ATOM 3571 C C . LEU A 1 434 ? -11.173 7.988 -12.997 1.00 76.88 434 LEU A C 1
ATOM 3573 O O . LEU A 1 434 ? -10.766 7.112 -13.757 1.00 76.88 434 LEU A O 1
ATOM 3577 N N . ARG A 1 435 ? -12.469 8.120 -12.703 1.00 85.25 435 ARG A N 1
ATOM 3578 C CA . ARG A 1 435 ? -13.501 7.214 -13.230 1.00 85.25 435 ARG A CA 1
ATOM 3579 C C . ARG A 1 435 ? -13.633 7.270 -14.750 1.00 85.25 435 ARG A C 1
ATOM 3581 O O . ARG A 1 435 ? -13.987 6.268 -15.359 1.00 85.25 435 ARG A O 1
ATOM 3588 N N . GLN A 1 436 ? -13.365 8.421 -15.366 1.00 84.00 436 GLN A N 1
ATOM 3589 C CA . GLN A 1 436 ? -13.343 8.562 -16.825 1.00 84.00 436 GLN A CA 1
ATOM 3590 C C . GLN A 1 436 ? -12.070 7.977 -17.448 1.00 84.00 436 GLN A C 1
ATOM 3592 O O . GLN A 1 436 ? -12.111 7.491 -18.577 1.00 84.00 436 GLN A O 1
ATOM 3597 N N . LEU A 1 437 ? -10.950 8.019 -16.726 1.00 73.44 437 LEU A N 1
ATOM 3598 C CA . LEU A 1 437 ? -9.656 7.510 -17.179 1.00 73.44 437 LEU A CA 1
ATOM 3599 C C . LEU A 1 437 ? -9.558 5.995 -17.067 1.00 73.44 437 LEU A C 1
ATOM 3601 O O . LEU A 1 437 ? -8.991 5.357 -17.945 1.00 73.44 437 LEU A O 1
ATOM 3605 N N . PHE A 1 438 ? -10.138 5.402 -16.028 1.00 78.56 438 PHE A N 1
ATOM 3606 C CA . PHE A 1 438 ? -9.996 3.974 -15.770 1.00 78.56 438 PHE A CA 1
ATOM 3607 C C . PHE A 1 438 ? -10.460 3.069 -16.938 1.00 78.56 438 PHE A C 1
ATOM 3609 O O . PHE A 1 438 ? -9.721 2.156 -17.308 1.00 78.56 438 PHE A O 1
ATOM 3616 N N . PRO A 1 439 ? -11.600 3.328 -17.616 1.00 80.88 439 PRO A N 1
ATOM 3617 C CA . PRO A 1 439 ? -11.964 2.603 -18.835 1.00 80.88 439 PRO A CA 1
ATOM 3618 C C . PRO A 1 439 ? -10.970 2.798 -19.987 1.00 80.88 439 PRO A C 1
ATOM 3620 O O . PRO A 1 439 ? -10.709 1.855 -20.732 1.00 80.88 439 PRO A O 1
ATOM 3623 N N . LYS A 1 440 ? -10.396 4.001 -20.133 1.00 78.12 440 LYS A N 1
ATOM 3624 C CA . LYS A 1 440 ? -9.374 4.278 -21.154 1.00 78.12 440 LYS A CA 1
ATOM 3625 C C . LYS A 1 440 ? -8.089 3.513 -20.867 1.00 78.12 440 LYS A C 1
ATOM 3627 O O . LYS A 1 440 ? -7.527 2.931 -21.783 1.00 78.12 440 LYS A O 1
ATOM 3632 N N . LEU A 1 441 ? -7.683 3.439 -19.600 1.00 69.00 441 LEU A N 1
ATOM 3633 C CA . LEU A 1 441 ? -6.539 2.643 -19.166 1.00 69.00 441 LEU A CA 1
ATOM 3634 C C . LEU A 1 441 ? -6.752 1.160 -19.490 1.00 69.00 441 LEU A C 1
ATOM 3636 O O . LEU A 1 441 ? -5.889 0.547 -20.109 1.00 69.00 441 LEU A O 1
ATOM 3640 N N . LYS A 1 442 ? -7.930 0.603 -19.168 1.00 72.50 442 LYS A N 1
ATOM 3641 C CA . LYS A 1 442 ? -8.291 -0.769 -19.569 1.00 72.50 442 LYS A CA 1
ATOM 3642 C C . LYS A 1 442 ? -8.174 -0.972 -21.079 1.00 72.50 442 LYS A C 1
ATOM 3644 O O . LYS A 1 442 ? -7.646 -1.989 -21.514 1.00 72.50 442 LYS A O 1
ATOM 3649 N N . MET A 1 443 ? -8.647 -0.008 -21.869 1.00 74.75 443 MET A N 1
ATOM 3650 C CA . MET A 1 443 ? -8.566 -0.064 -23.330 1.00 74.75 443 MET A CA 1
ATOM 3651 C C . MET A 1 443 ? -7.122 0.030 -23.842 1.00 74.75 443 MET A C 1
ATOM 3653 O O . MET A 1 443 ? -6.764 -0.677 -24.779 1.00 74.75 443 MET A O 1
ATOM 3657 N N . GLY A 1 444 ? -6.291 0.869 -23.222 1.00 68.25 444 GLY A N 1
ATOM 3658 C CA . GLY A 1 444 ? -4.865 0.985 -23.524 1.00 68.25 444 GLY A CA 1
ATOM 3659 C C . GLY A 1 444 ? -4.128 -0.326 -23.263 1.00 68.25 444 GLY A C 1
ATOM 3660 O O . GLY A 1 444 ? -3.500 -0.860 -24.172 1.00 68.25 444 GLY A O 1
ATOM 3661 N N . VAL A 1 445 ? -4.303 -0.906 -22.069 1.00 67.38 445 VAL A N 1
ATOM 3662 C CA . VAL A 1 445 ? -3.745 -2.226 -21.722 1.00 67.38 445 VAL A CA 1
ATOM 3663 C C . VAL A 1 445 ? -4.224 -3.285 -22.711 1.00 67.38 445 VAL A C 1
ATOM 3665 O O . VAL A 1 445 ? -3.429 -4.072 -23.219 1.00 67.38 445 VAL A O 1
ATOM 3668 N N . LEU A 1 446 ? -5.514 -3.274 -23.047 1.00 69.88 446 LEU A N 1
ATOM 3669 C CA . LEU A 1 446 ? -6.073 -4.212 -24.006 1.00 69.88 446 LEU A CA 1
ATOM 3670 C C . LEU A 1 446 ? -5.448 -4.081 -25.405 1.00 69.88 446 LEU A C 1
ATOM 3672 O O . LEU A 1 446 ? -5.135 -5.080 -26.051 1.00 69.88 446 LEU A O 1
ATOM 3676 N N . LYS A 1 447 ? -5.252 -2.852 -25.886 1.00 73.75 447 LYS A N 1
ATOM 3677 C CA . LYS A 1 447 ? -4.618 -2.581 -27.181 1.00 73.75 447 LYS A CA 1
ATOM 3678 C C . LYS A 1 447 ? -3.194 -3.135 -27.232 1.00 73.75 447 LYS A C 1
ATOM 3680 O O . LYS A 1 447 ? -2.819 -3.719 -28.247 1.00 73.75 447 LYS A O 1
ATOM 3685 N N . GLU A 1 448 ? -2.439 -3.004 -26.147 1.00 69.25 448 GLU A N 1
ATOM 3686 C CA . GLU A 1 448 ? -1.078 -3.537 -26.051 1.00 69.25 448 GLU A CA 1
ATOM 3687 C C . GLU A 1 448 ? -1.053 -5.067 -25.928 1.00 69.25 448 GLU A C 1
ATOM 3689 O O . GLU A 1 448 ? -0.263 -5.726 -26.606 1.00 69.25 448 GLU A O 1
ATOM 3694 N N . LEU A 1 449 ? -1.991 -5.670 -25.190 1.00 61.53 449 LEU A N 1
ATOM 3695 C CA . LEU A 1 449 ? -2.158 -7.130 -25.156 1.00 61.53 449 LEU A CA 1
ATOM 3696 C C . LEU A 1 449 ? -2.463 -7.705 -26.545 1.00 61.53 449 LEU A C 1
ATOM 3698 O O . LEU A 1 449 ? -1.857 -8.695 -26.944 1.00 61.53 449 LEU A O 1
ATOM 3702 N N . ARG A 1 450 ? -3.333 -7.050 -27.325 1.00 74.38 450 ARG A N 1
ATOM 3703 C CA . ARG A 1 450 ? -3.649 -7.448 -28.713 1.00 74.38 450 ARG A CA 1
ATOM 3704 C C . ARG A 1 450 ? -2.457 -7.350 -29.662 1.00 74.38 450 ARG A C 1
ATOM 3706 O O . ARG A 1 450 ? -2.428 -8.042 -30.674 1.00 74.38 450 ARG A O 1
ATOM 3713 N N . ARG A 1 451 ? -1.498 -6.474 -29.363 1.00 67.19 451 ARG A N 1
ATOM 3714 C CA . ARG A 1 451 ? -0.260 -6.292 -30.134 1.00 67.19 451 ARG A CA 1
ATOM 3715 C C . ARG A 1 451 ? 0.860 -7.221 -29.685 1.00 67.19 451 ARG A C 1
ATOM 3717 O O . ARG A 1 451 ? 1.860 -7.323 -30.385 1.00 67.19 451 ARG A O 1
ATOM 3724 N N . THR A 1 452 ? 0.702 -7.882 -28.542 1.00 62.25 452 THR A N 1
ATOM 3725 C CA . THR A 1 452 ? 1.719 -8.753 -27.957 1.00 62.25 452 THR A CA 1
ATOM 3726 C C . THR A 1 452 ? 1.613 -10.151 -28.580 1.00 62.25 452 THR A C 1
ATOM 3728 O O . THR A 1 452 ? 0.652 -10.862 -28.275 1.00 62.25 452 THR A O 1
ATOM 3731 N N . PRO A 1 453 ? 2.585 -10.594 -29.409 1.00 60.44 453 PRO A N 1
ATOM 3732 C CA . PRO A 1 453 ? 2.482 -11.853 -30.159 1.00 60.44 453 PRO A CA 1
ATOM 3733 C C . PRO A 1 453 ? 2.225 -13.066 -29.262 1.00 60.44 453 PRO A C 1
ATOM 3735 O O . PRO A 1 453 ? 1.351 -13.877 -29.544 1.00 60.44 453 PRO A O 1
ATOM 3738 N N . TRP A 1 454 ? 2.891 -13.120 -28.105 1.00 63.28 454 TRP A N 1
ATOM 3739 C CA . TRP A 1 454 ? 2.698 -14.191 -27.129 1.00 63.28 454 TRP A CA 1
ATOM 3740 C C . TRP A 1 454 ? 1.242 -14.315 -26.645 1.00 63.28 454 TRP A C 1
ATOM 3742 O O . TRP A 1 454 ? 0.720 -15.428 -26.567 1.00 63.28 454 TRP A O 1
ATOM 3752 N N . ALA A 1 455 ? 0.573 -13.193 -26.349 1.00 55.25 455 ALA A N 1
ATOM 3753 C CA . ALA A 1 455 ? -0.798 -13.196 -25.833 1.00 55.25 455 ALA A CA 1
ATOM 3754 C C . ALA A 1 455 ? -1.812 -13.665 -26.890 1.00 55.25 455 ALA A C 1
ATOM 3756 O O . ALA A 1 455 ? -2.798 -14.326 -26.553 1.00 55.25 455 ALA A O 1
ATOM 3757 N N . VAL A 1 456 ? -1.543 -13.354 -28.162 1.00 61.06 456 VAL A N 1
ATOM 3758 C CA . VAL A 1 456 ? -2.357 -13.762 -29.315 1.00 61.06 456 VAL A CA 1
ATOM 3759 C C . VAL A 1 456 ? -2.146 -15.243 -29.636 1.00 61.06 456 VAL A C 1
ATOM 3761 O O . VAL A 1 456 ? -3.111 -15.991 -29.764 1.00 61.06 456 VAL A O 1
ATOM 3764 N N . GLU A 1 457 ? -0.894 -15.690 -29.714 1.00 60.06 457 GLU A N 1
ATOM 3765 C CA . GLU A 1 457 ? -0.534 -17.043 -30.159 1.00 60.06 457 GLU A CA 1
ATOM 3766 C C . GLU A 1 457 ? -0.864 -18.135 -29.131 1.00 60.06 457 GLU A C 1
ATOM 3768 O O . GLU A 1 457 ? -1.082 -19.285 -29.504 1.00 60.06 457 GLU A O 1
ATOM 3773 N N . ASN A 1 458 ? -0.947 -17.789 -27.842 1.00 64.88 458 ASN A N 1
ATOM 3774 C CA . ASN A 1 458 ? -1.214 -18.747 -26.762 1.00 64.88 458 ASN A CA 1
ATOM 3775 C C . ASN A 1 458 ? -2.673 -18.736 -26.269 1.00 64.88 458 ASN A C 1
ATOM 3777 O O . ASN A 1 458 ? -2.966 -19.300 -25.216 1.00 64.88 458 ASN A O 1
ATOM 3781 N N . GLY A 1 459 ? -3.593 -18.075 -26.986 1.00 62.38 459 GLY A N 1
ATOM 3782 C CA . GLY A 1 459 ? -5.010 -17.994 -26.599 1.00 62.38 459 GLY A CA 1
ATOM 3783 C C . GLY A 1 459 ? -5.260 -17.249 -25.280 1.00 62.38 459 GLY A C 1
ATOM 3784 O O . GLY A 1 459 ? -6.325 -17.384 -24.682 1.00 62.38 459 GLY A O 1
ATOM 3785 N N . ALA A 1 460 ? -4.286 -16.467 -24.803 1.00 68.38 460 ALA A N 1
ATOM 3786 C CA . ALA A 1 460 ? -4.372 -15.747 -23.535 1.00 68.38 460 ALA A CA 1
ATOM 3787 C C . ALA A 1 460 ? -5.171 -14.437 -23.654 1.00 68.38 460 ALA A C 1
ATOM 3789 O O . ALA A 1 460 ? -5.610 -13.890 -22.642 1.00 68.38 460 ALA A O 1
ATOM 3790 N N . LEU A 1 461 ? -5.382 -13.941 -24.878 1.00 69.88 461 LEU A N 1
ATOM 3791 C CA . LEU A 1 461 ? -6.081 -12.686 -25.139 1.00 69.88 461 LEU A CA 1
ATOM 3792 C C . LEU A 1 461 ? -7.508 -12.669 -24.570 1.00 69.88 461 LEU A C 1
ATOM 3794 O O . LEU A 1 461 ? -7.846 -11.733 -23.854 1.00 69.88 461 LEU A O 1
ATOM 3798 N N . GLU A 1 462 ? -8.311 -13.707 -24.821 1.00 73.56 462 GLU A N 1
ATOM 3799 C CA . GLU A 1 462 ? -9.690 -13.794 -24.308 1.00 73.56 462 GLU A CA 1
ATOM 3800 C C . GLU A 1 462 ? -9.725 -13.821 -22.775 1.00 73.56 462 GLU A C 1
ATOM 3802 O O . GLU A 1 462 ? -10.568 -13.178 -22.152 1.00 73.56 462 GLU A O 1
ATOM 3807 N N . MET A 1 463 ? -8.764 -14.511 -22.155 1.00 71.38 463 MET A N 1
ATOM 3808 C CA . MET A 1 463 ? -8.638 -14.589 -20.700 1.00 71.38 463 MET A CA 1
ATOM 3809 C C . MET A 1 463 ? -8.282 -13.229 -20.083 1.00 71.38 463 MET A C 1
ATOM 3811 O O . MET A 1 463 ? -8.867 -12.846 -19.070 1.00 71.38 463 MET A O 1
ATOM 3815 N N . TYR A 1 464 ? -7.341 -12.485 -20.673 1.00 69.50 464 TYR A N 1
ATOM 3816 C CA . TYR A 1 464 ? -6.988 -11.150 -20.183 1.00 69.50 464 TYR A CA 1
ATOM 3817 C C . TYR A 1 464 ? -8.066 -10.108 -20.490 1.00 69.50 464 TYR A C 1
ATOM 3819 O O . TYR A 1 464 ? -8.307 -9.229 -19.664 1.00 69.50 464 TYR A O 1
ATOM 3827 N N . GLU A 1 465 ? -8.740 -10.210 -21.637 1.00 75.19 465 GLU A N 1
ATOM 3828 C CA . GLU A 1 465 ? -9.914 -9.397 -21.965 1.00 75.19 465 GLU A CA 1
ATOM 3829 C C . GLU A 1 465 ? -11.019 -9.580 -20.921 1.00 75.19 465 GLU A C 1
ATOM 3831 O O . GLU A 1 465 ? -11.501 -8.598 -20.351 1.00 75.19 465 GLU A O 1
ATOM 3836 N N . ASP A 1 466 ? -11.365 -10.830 -20.616 1.00 76.06 466 ASP A N 1
ATOM 3837 C CA . ASP A 1 466 ? -12.343 -11.188 -19.590 1.00 76.06 466 ASP A CA 1
ATOM 3838 C C . ASP A 1 466 ? -11.915 -10.693 -18.197 1.00 76.06 466 ASP A C 1
ATOM 3840 O O . ASP A 1 466 ? -12.711 -10.078 -17.479 1.00 76.06 466 ASP A O 1
ATOM 3844 N N . ALA A 1 467 ? -10.640 -10.865 -17.831 1.00 72.62 467 ALA A N 1
ATOM 3845 C CA . ALA A 1 467 ? -10.102 -10.363 -16.570 1.00 72.62 467 ALA A CA 1
ATOM 3846 C C . ALA A 1 467 ? -10.213 -8.832 -16.470 1.00 72.62 467 ALA A C 1
ATOM 3848 O O . ALA A 1 467 ? -10.764 -8.324 -15.494 1.00 72.62 467 ALA A O 1
ATOM 3849 N N . LEU A 1 468 ? -9.771 -8.086 -17.491 1.00 71.62 468 LEU A N 1
ATOM 3850 C CA . LEU A 1 468 ? -9.854 -6.622 -17.531 1.00 71.62 468 LEU A CA 1
ATOM 3851 C C . LEU A 1 468 ? -11.300 -6.129 -17.426 1.00 71.62 468 LEU A C 1
ATOM 3853 O O . LEU A 1 468 ? -11.565 -5.136 -16.741 1.00 71.62 468 LEU A O 1
ATOM 3857 N N . GLN A 1 469 ? -12.252 -6.812 -18.062 1.00 77.81 469 GLN A N 1
ATOM 3858 C CA . GLN A 1 469 ? -13.672 -6.477 -17.940 1.00 77.81 469 GLN A CA 1
ATOM 3859 C C . GLN A 1 469 ? -14.186 -6.683 -16.512 1.00 77.81 469 GLN A C 1
ATOM 3861 O O . GLN A 1 469 ? -14.913 -5.828 -16.004 1.00 77.81 469 GLN A O 1
ATOM 3866 N N . LYS A 1 470 ? -13.750 -7.754 -15.842 1.00 77.81 470 LYS A N 1
ATOM 3867 C CA . LYS A 1 470 ? -14.169 -8.119 -14.480 1.00 77.81 470 LYS A CA 1
ATOM 3868 C C . LYS A 1 470 ? -13.542 -7.283 -13.365 1.00 77.81 470 LYS A C 1
ATOM 3870 O O . LYS A 1 470 ? -14.017 -7.370 -12.234 1.00 77.81 470 LYS A O 1
ATOM 3875 N N . ILE A 1 471 ? -12.514 -6.475 -13.643 1.00 76.00 471 ILE A N 1
ATOM 3876 C CA . ILE A 1 471 ? -11.931 -5.587 -12.628 1.00 76.00 471 ILE A CA 1
ATOM 3877 C C . ILE A 1 471 ? -12.947 -4.515 -12.215 1.00 76.00 471 ILE A C 1
ATOM 3879 O O . ILE A 1 471 ? -13.297 -3.630 -13.004 1.00 76.00 471 ILE A O 1
ATOM 3883 N N . ASN A 1 472 ? -13.336 -4.539 -10.948 1.00 75.69 472 ASN A N 1
ATOM 3884 C CA . ASN A 1 472 ? -14.123 -3.501 -10.306 1.00 75.69 472 ASN A CA 1
ATOM 3885 C C . ASN A 1 472 ? -13.224 -2.355 -9.837 1.00 75.69 472 ASN A C 1
ATOM 3887 O O . ASN A 1 472 ? -12.182 -2.578 -9.224 1.00 75.69 472 ASN A O 1
ATOM 3891 N N . PHE A 1 473 ? -13.650 -1.127 -10.129 1.00 81.81 473 PHE A N 1
ATOM 3892 C CA . PHE A 1 473 ? -12.979 0.100 -9.712 1.00 81.81 473 PHE A CA 1
ATOM 3893 C C . PHE A 1 473 ? -13.744 0.756 -8.585 1.00 81.81 473 PHE A C 1
ATOM 3895 O O . PHE A 1 473 ? -14.933 1.056 -8.730 1.00 81.81 473 PHE A O 1
ATOM 3902 N N . THR A 1 474 ? -13.058 1.008 -7.484 1.00 82.38 474 THR A N 1
ATOM 3903 C CA . THR A 1 474 ? -13.661 1.601 -6.301 1.00 82.38 474 THR A CA 1
ATOM 3904 C C . THR A 1 474 ? -12.801 2.745 -5.797 1.00 82.38 474 THR A C 1
ATOM 3906 O O . THR A 1 474 ? -11.574 2.696 -5.828 1.00 82.38 474 THR A O 1
ATOM 3909 N N . THR A 1 475 ? -13.453 3.806 -5.343 1.00 85.50 475 THR A N 1
ATOM 3910 C CA . THR A 1 475 ? -12.801 4.939 -4.689 1.00 85.50 475 THR A CA 1
ATOM 3911 C C . THR A 1 475 ? -13.484 5.238 -3.365 1.00 85.50 475 THR A C 1
ATOM 3913 O O . THR A 1 475 ? -14.543 4.689 -3.045 1.00 85.50 475 THR A O 1
ATOM 3916 N N . PHE A 1 476 ? -12.931 6.175 -2.595 1.00 87.38 476 PHE A N 1
ATOM 3917 C CA . PHE A 1 476 ? -13.564 6.626 -1.354 1.00 87.38 476 PHE A CA 1
ATOM 3918 C C . PHE A 1 476 ? -15.013 7.124 -1.569 1.00 87.38 476 PHE A C 1
ATOM 3920 O O . PHE A 1 476 ? -15.859 7.059 -0.675 1.00 87.38 476 PHE A O 1
ATOM 3927 N N . SER A 1 477 ? -15.356 7.588 -2.776 1.00 89.00 477 SER A N 1
ATOM 3928 C CA . SER A 1 477 ? -16.718 8.045 -3.071 1.00 89.00 477 SER A CA 1
ATOM 3929 C C . SER A 1 477 ? -17.771 6.930 -2.959 1.00 89.00 477 SER A C 1
ATOM 3931 O O . SER A 1 477 ? -18.903 7.221 -2.558 1.00 89.00 477 SER A O 1
ATOM 3933 N N . ASP A 1 478 ? -17.403 5.668 -3.210 1.00 87.06 478 ASP A N 1
ATOM 3934 C CA . ASP A 1 478 ? -18.309 4.513 -3.125 1.00 87.06 478 ASP A CA 1
ATOM 3935 C C . ASP A 1 478 ? -18.697 4.190 -1.672 1.00 87.06 478 ASP A C 1
ATOM 3937 O O . ASP A 1 478 ? -19.820 3.766 -1.392 1.00 87.06 478 ASP A O 1
ATOM 3941 N N . ILE A 1 479 ? -17.816 4.491 -0.713 1.00 85.75 479 ILE A N 1
ATOM 3942 C CA . ILE A 1 479 ? -18.072 4.288 0.723 1.00 85.75 479 ILE A CA 1
ATOM 3943 C C . ILE A 1 479 ? -18.629 5.527 1.435 1.00 85.75 479 ILE A C 1
ATOM 3945 O O . ILE A 1 479 ? -19.060 5.456 2.590 1.00 85.75 479 ILE A O 1
ATOM 3949 N N . ARG A 1 480 ? -18.710 6.671 0.746 1.00 85.88 480 ARG A N 1
ATOM 3950 C CA . ARG A 1 480 ? -19.200 7.929 1.325 1.00 85.88 480 ARG A CA 1
ATOM 3951 C C . ARG A 1 480 ? -20.644 7.834 1.819 1.00 85.88 480 ARG A C 1
ATOM 3953 O O . ARG A 1 480 ? -20.993 8.432 2.837 1.00 85.88 480 ARG A O 1
ATOM 3960 N N . LYS A 1 481 ? -21.509 7.104 1.106 1.00 86.19 481 LYS A N 1
ATOM 3961 C CA . LYS A 1 481 ? -22.917 6.917 1.500 1.00 86.19 481 LYS A CA 1
ATOM 3962 C C . LYS A 1 481 ? -23.033 6.110 2.807 1.00 86.19 481 LYS A C 1
ATOM 3964 O O . LYS A 1 481 ? -23.714 6.595 3.714 1.00 86.19 481 LYS A O 1
ATOM 3969 N N . PRO A 1 482 ? -22.355 4.955 2.959 1.00 86.88 482 PRO A N 1
ATOM 3970 C CA . PRO A 1 482 ? -22.209 4.278 4.247 1.00 86.88 482 PRO A CA 1
ATOM 3971 C C . PRO A 1 482 ? -21.730 5.191 5.386 1.00 86.88 482 PRO A C 1
ATOM 3973 O O . PRO A 1 482 ? -22.350 5.195 6.449 1.00 86.88 482 PRO A O 1
ATOM 3976 N N . ILE A 1 483 ? -20.707 6.021 5.156 1.00 88.12 483 ILE A N 1
ATOM 3977 C CA . ILE A 1 483 ? -20.177 6.943 6.178 1.00 88.12 483 ILE A CA 1
ATOM 3978 C C . ILE A 1 483 ? -21.215 7.996 6.584 1.00 88.12 483 ILE A C 1
ATOM 3980 O O . ILE A 1 483 ? -21.460 8.195 7.773 1.00 88.12 483 ILE A O 1
ATOM 3984 N N . LYS A 1 484 ? -21.891 8.633 5.619 1.00 86.69 484 LYS A N 1
ATOM 3985 C CA . LYS A 1 484 ? -22.974 9.589 5.912 1.00 86.69 484 LYS A CA 1
ATOM 3986 C C . LYS A 1 484 ? -24.099 8.957 6.724 1.00 86.69 484 LYS A C 1
ATOM 3988 O O . LYS A 1 484 ? -24.637 9.580 7.632 1.00 86.69 484 LYS A O 1
ATOM 3993 N N . HIS A 1 485 ? -24.452 7.712 6.420 1.00 88.75 485 HIS A N 1
ATOM 3994 C CA . HIS A 1 485 ? -25.469 7.020 7.198 1.00 88.75 485 HIS A CA 1
ATOM 3995 C C . HIS A 1 485 ? -24.985 6.709 8.619 1.00 88.75 485 HIS A C 1
ATOM 3997 O O . HIS A 1 485 ? -25.747 6.869 9.566 1.00 88.75 485 HIS A O 1
ATOM 4003 N N . ALA A 1 486 ? -23.715 6.339 8.798 1.00 89.69 486 ALA A N 1
ATOM 4004 C CA . ALA A 1 486 ? -23.138 6.151 10.126 1.00 89.69 486 ALA A CA 1
ATOM 4005 C C . ALA A 1 486 ? -23.169 7.430 10.974 1.00 89.69 486 ALA A C 1
ATOM 4007 O O . ALA A 1 486 ? -23.412 7.353 12.175 1.00 89.69 486 ALA A O 1
ATOM 4008 N N . GLN A 1 487 ? -23.003 8.603 10.355 1.00 88.38 487 GLN A N 1
ATOM 4009 C CA . GLN A 1 487 ? -23.187 9.895 11.026 1.00 88.38 487 GLN A CA 1
ATOM 4010 C C . GLN A 1 487 ? -24.633 10.077 11.501 1.00 88.38 487 GLN A C 1
ATOM 4012 O O . GLN A 1 487 ? -24.868 10.458 12.644 1.00 88.38 487 GLN A O 1
ATOM 4017 N N . SER A 1 488 ? -25.619 9.750 10.661 1.00 90.62 488 SER A N 1
ATOM 4018 C CA . SER A 1 488 ? -27.025 9.774 11.080 1.00 90.62 488 SER A CA 1
ATOM 4019 C C . SER A 1 488 ? -27.299 8.789 12.221 1.00 90.62 488 SER A C 1
ATOM 4021 O O . SER A 1 488 ? -27.993 9.144 13.169 1.00 90.62 488 SER A O 1
ATOM 4023 N N . VAL A 1 489 ? -26.716 7.585 12.173 1.00 92.81 489 VAL A N 1
ATOM 4024 C CA . VAL A 1 489 ? -26.809 6.586 13.251 1.00 92.81 489 VAL A CA 1
ATOM 4025 C C . VAL A 1 489 ? -26.202 7.119 14.547 1.00 92.81 489 VAL A C 1
ATOM 4027 O O . VAL A 1 489 ? -26.811 6.945 15.599 1.00 92.81 489 VAL A O 1
ATOM 4030 N N . PHE A 1 490 ? -25.049 7.790 14.482 1.00 93.50 490 PHE A N 1
ATOM 4031 C CA . PHE A 1 490 ? -24.420 8.433 15.635 1.00 93.50 490 PHE A CA 1
ATOM 4032 C C . PHE A 1 490 ? -25.369 9.447 16.287 1.00 93.50 490 PHE A C 1
ATOM 4034 O O . PHE A 1 490 ? -25.700 9.305 17.462 1.00 93.50 490 PHE A O 1
ATOM 4041 N N . ILE A 1 491 ? -25.878 10.413 15.514 1.00 92.19 491 ILE A N 1
ATOM 4042 C CA . ILE A 1 491 ? -26.760 11.478 16.023 1.00 92.19 491 ILE A CA 1
ATOM 4043 C C . ILE A 1 491 ? -28.037 10.884 16.629 1.00 92.19 491 ILE A C 1
ATOM 4045 O O . ILE A 1 491 ? -28.427 11.228 17.742 1.00 92.19 491 ILE A O 1
ATOM 4049 N N . GLN A 1 492 ? -28.677 9.950 15.920 1.00 94.62 492 GLN A N 1
ATOM 4050 C CA . GLN A 1 492 ? -29.908 9.311 16.387 1.00 94.62 492 GLN A CA 1
ATOM 4051 C C . GLN A 1 492 ? -29.685 8.492 17.660 1.00 94.62 492 GLN A C 1
ATOM 4053 O O . GLN A 1 492 ? -30.501 8.554 18.577 1.00 94.62 492 GLN A O 1
ATOM 4058 N N . ALA A 1 493 ? -28.596 7.722 17.727 1.00 94.88 493 ALA A N 1
ATOM 4059 C CA . ALA A 1 493 ? -28.266 6.923 18.901 1.00 94.88 493 ALA A CA 1
ATOM 4060 C C . ALA A 1 493 ? -27.945 7.806 20.111 1.00 94.88 493 ALA A C 1
ATOM 4062 O O . ALA A 1 493 ? -28.380 7.484 21.216 1.00 94.88 493 ALA A O 1
ATOM 4063 N N . LYS A 1 494 ? -27.243 8.924 19.891 1.00 95.12 494 LYS A N 1
ATOM 4064 C CA . LYS A 1 494 ? -26.928 9.897 20.934 1.00 95.12 494 LYS A CA 1
ATOM 4065 C C . LYS A 1 494 ? -28.192 10.537 21.497 1.00 95.12 494 LYS A C 1
ATOM 4067 O O . LYS A 1 494 ? -28.442 10.404 22.690 1.00 95.12 494 LYS A O 1
ATOM 4072 N N . ASN A 1 495 ? -29.017 11.144 20.643 1.00 94.88 495 ASN A N 1
ATOM 4073 C CA . ASN A 1 495 ? -30.242 11.827 21.070 1.00 94.88 495 ASN A CA 1
ATOM 4074 C C . ASN A 1 495 ? -31.193 10.863 21.781 1.00 94.88 495 ASN A C 1
ATOM 4076 O O . ASN A 1 495 ? -31.645 11.140 22.882 1.00 94.88 495 ASN A O 1
ATOM 4080 N N . LYS A 1 496 ? -31.389 9.667 21.216 1.00 96.25 496 LYS A N 1
ATOM 4081 C CA . LYS A 1 496 ? -32.219 8.634 21.841 1.00 96.25 496 LYS A CA 1
ATOM 4082 C C . LYS A 1 496 ? -31.689 8.188 23.203 1.00 96.25 496 LYS A C 1
ATOM 4084 O O . LYS A 1 496 ? -32.475 7.802 24.060 1.00 96.25 496 LYS A O 1
ATOM 4089 N N . CYS A 1 497 ? -30.372 8.150 23.386 1.00 96.50 497 CYS A N 1
ATOM 4090 C CA . CYS A 1 497 ? -29.789 7.842 24.683 1.00 96.50 497 CYS A CA 1
ATOM 4091 C C . CYS A 1 497 ? -30.032 8.982 25.676 1.00 96.50 497 CYS A C 1
ATOM 4093 O O . CYS A 1 497 ? -30.489 8.699 26.780 1.00 96.50 497 CYS A O 1
ATOM 4095 N N . ILE A 1 498 ? -29.804 10.235 25.265 1.00 95.38 498 ILE A N 1
ATOM 4096 C CA . ILE A 1 498 ? -30.045 11.419 26.097 1.00 95.38 498 ILE A CA 1
ATOM 4097 C C . ILE A 1 498 ? -31.504 11.434 26.548 1.00 95.38 498 ILE A C 1
ATOM 4099 O O . ILE A 1 498 ? -31.749 11.431 27.746 1.00 95.38 498 ILE A O 1
ATOM 4103 N N . ASP A 1 499 ? -32.464 11.296 25.630 1.00 94.62 499 ASP A N 1
ATOM 4104 C CA . ASP A 1 499 ? -33.901 11.257 25.944 1.00 94.62 499 ASP A CA 1
ATOM 4105 C C . ASP A 1 499 ? -34.264 10.197 26.999 1.00 94.62 499 ASP A C 1
ATOM 4107 O O . ASP A 1 499 ? -35.231 10.352 27.743 1.00 94.62 499 ASP A O 1
ATOM 4111 N N . LEU A 1 500 ? -33.503 9.097 27.068 1.00 94.12 500 LEU A N 1
ATOM 4112 C CA . LEU A 1 500 ? -33.737 8.030 28.035 1.00 94.12 500 LEU A CA 1
ATOM 4113 C C . LEU A 1 500 ? -33.174 8.339 29.421 1.00 94.12 500 LEU A C 1
ATOM 4115 O O . LEU A 1 500 ? -33.766 7.871 30.388 1.00 94.12 500 LEU A O 1
ATOM 4119 N N . ILE A 1 501 ? -32.042 9.039 29.529 1.00 93.38 501 ILE A N 1
ATOM 4120 C CA . ILE A 1 501 ? -31.338 9.266 30.806 1.00 93.38 501 ILE A CA 1
ATOM 4121 C C . ILE A 1 501 ? -31.379 10.719 31.281 1.00 93.38 501 ILE A C 1
ATOM 4123 O O . ILE A 1 501 ? -30.849 11.002 32.349 1.00 93.38 501 ILE A O 1
ATOM 4127 N N . HIS A 1 502 ? -32.008 11.616 30.521 1.00 92.69 502 HIS A N 1
ATOM 4128 C CA . HIS A 1 502 ? -32.000 13.045 30.795 1.00 92.69 502 HIS A CA 1
ATOM 4129 C C . HIS A 1 502 ? -32.540 13.390 32.189 1.00 92.69 502 HIS A C 1
ATOM 4131 O O . HIS A 1 502 ? -33.592 12.903 32.616 1.00 92.69 502 HIS A O 1
ATOM 4137 N N . GLY A 1 503 ? -31.811 14.252 32.896 1.00 90.00 503 GLY A N 1
ATOM 4138 C CA . GLY A 1 503 ? -32.109 14.683 34.256 1.00 90.00 503 GLY A CA 1
ATOM 4139 C C . GLY A 1 503 ? -31.829 13.618 35.320 1.00 90.00 503 GLY A C 1
ATOM 4140 O O . GLY A 1 503 ? -32.240 13.794 36.467 1.00 90.00 503 GLY A O 1
ATOM 4141 N N . LYS A 1 504 ? -31.181 12.498 34.966 1.00 91.12 504 LYS A N 1
ATOM 4142 C CA . LYS A 1 504 ? -30.775 11.456 35.931 1.00 91.12 504 LYS A CA 1
ATOM 4143 C C . LYS A 1 504 ? -29.333 11.594 36.377 1.00 91.12 504 LYS A C 1
ATOM 4145 O O . LYS A 1 504 ? -29.015 11.138 37.471 1.00 91.12 504 LYS A O 1
ATOM 4150 N N . TYR A 1 505 ? -28.495 12.220 35.560 1.00 92.62 505 TYR A N 1
ATOM 4151 C CA . TYR A 1 505 ? -27.087 12.440 35.857 1.00 92.62 505 TYR A CA 1
ATOM 4152 C C . TYR A 1 505 ? -26.711 13.894 35.563 1.00 92.62 505 TYR A C 1
ATOM 4154 O O . TYR A 1 505 ? -27.522 14.671 35.056 1.00 92.62 505 TYR A O 1
ATOM 4162 N N . SER A 1 506 ? -25.478 14.289 35.890 1.00 93.62 506 SER A N 1
ATOM 4163 C CA . SER A 1 506 ? -24.953 15.556 35.381 1.00 93.62 506 SER A CA 1
ATOM 4164 C C . SER A 1 506 ? -24.916 15.518 33.850 1.00 93.62 506 SER A C 1
ATOM 4166 O O . SER A 1 506 ? -24.714 14.459 33.252 1.00 93.62 506 SER A O 1
ATOM 4168 N N . MET A 1 507 ? -25.064 16.678 33.202 1.00 93.88 507 MET A N 1
ATOM 4169 C CA . MET A 1 507 ? -25.014 16.769 31.735 1.00 93.88 507 MET A CA 1
ATOM 4170 C C . MET A 1 507 ? -23.734 16.150 31.150 1.00 93.88 507 MET A C 1
ATOM 4172 O O . MET A 1 507 ? -23.757 15.598 30.056 1.00 93.88 507 MET A O 1
ATOM 4176 N N . GLU A 1 508 ? -22.624 16.223 31.885 1.00 94.31 508 GLU A N 1
ATOM 4177 C CA . GLU A 1 508 ? -21.334 15.652 31.492 1.00 94.31 508 GLU A CA 1
ATOM 4178 C C . GLU A 1 508 ? -21.387 14.121 31.465 1.00 94.31 508 GLU A C 1
ATOM 4180 O O . GLU A 1 508 ? -20.993 13.515 30.469 1.00 94.31 508 GLU A O 1
ATOM 4185 N N . ILE A 1 509 ? -21.925 13.491 32.516 1.00 95.00 509 ILE A N 1
ATOM 4186 C CA . ILE A 1 509 ? -22.093 12.032 32.587 1.00 95.00 509 ILE A CA 1
ATOM 4187 C C . ILE A 1 509 ? -23.085 11.555 31.519 1.00 95.00 509 ILE A C 1
ATOM 4189 O O . ILE A 1 509 ? -22.829 10.548 30.853 1.00 95.00 509 ILE A O 1
ATOM 4193 N N . GLU A 1 510 ? -24.190 12.284 31.319 1.00 95.06 510 GLU A N 1
ATOM 4194 C CA . GLU A 1 510 ? -25.163 11.977 30.266 1.00 95.06 510 GLU A CA 1
ATOM 4195 C C . GLU A 1 510 ? -24.502 11.988 28.882 1.00 95.06 510 GLU A C 1
ATOM 4197 O O . GLU A 1 510 ? -24.625 11.016 28.128 1.00 95.06 510 GLU A O 1
ATOM 4202 N N . ASP A 1 511 ? -23.746 13.047 28.569 1.00 93.31 511 ASP A N 1
ATOM 4203 C CA . ASP A 1 511 ? -23.003 13.156 27.313 1.00 93.31 511 ASP A CA 1
ATOM 4204 C C . ASP A 1 511 ? -21.995 12.009 27.182 1.00 93.31 511 ASP A C 1
ATOM 4206 O O . ASP A 1 511 ? -21.965 11.343 26.149 1.00 93.31 511 ASP A O 1
ATOM 4210 N N . GLY A 1 512 ? -21.240 11.695 28.240 1.00 95.75 512 GLY A N 1
ATOM 4211 C CA . GLY A 1 512 ? -20.235 10.633 28.234 1.00 95.75 512 GLY A CA 1
ATOM 4212 C C . GLY A 1 512 ? -20.800 9.243 27.925 1.00 95.75 512 GLY A C 1
ATOM 4213 O O . GLY A 1 512 ? -20.306 8.549 27.030 1.00 95.75 512 GLY A O 1
ATOM 4214 N N . ILE A 1 513 ? -21.869 8.837 28.618 1.00 96.38 513 ILE A N 1
ATOM 4215 C CA . ILE A 1 513 ? -22.527 7.537 28.400 1.00 96.38 513 ILE A CA 1
ATOM 4216 C C . ILE A 1 513 ? -23.094 7.462 26.980 1.00 96.38 513 ILE A C 1
ATOM 4218 O O . ILE A 1 513 ? -22.889 6.475 26.260 1.00 96.38 513 ILE A O 1
ATOM 4222 N N . CYS A 1 514 ? -23.809 8.507 26.564 1.00 96.88 514 CYS A N 1
ATOM 4223 C CA . CYS A 1 514 ? -24.490 8.520 25.279 1.00 96.88 514 CYS A CA 1
ATOM 4224 C C . CYS A 1 514 ? -23.532 8.636 24.096 1.00 96.88 514 CYS A C 1
ATOM 4226 O O . CYS A 1 514 ? -23.800 8.050 23.045 1.00 96.88 514 CYS A O 1
ATOM 4228 N N . GLU A 1 515 ? -22.383 9.282 24.272 1.00 95.94 515 GLU A N 1
ATOM 4229 C CA . GLU A 1 515 ? -21.328 9.333 23.267 1.00 95.94 515 GLU A CA 1
ATOM 4230 C C . GLU A 1 515 ? -20.714 7.945 23.020 1.00 95.94 515 GLU A C 1
ATOM 4232 O O . GLU A 1 515 ? -20.527 7.557 21.865 1.00 95.94 515 GLU A O 1
ATOM 4237 N N . VAL A 1 516 ? -20.452 7.156 24.074 1.00 96.62 516 VAL A N 1
ATOM 4238 C CA . VAL A 1 516 ? -19.947 5.773 23.942 1.00 96.62 516 VAL A CA 1
ATOM 4239 C C . VAL A 1 516 ? -20.926 4.910 23.147 1.00 96.62 516 VAL A C 1
ATOM 4241 O O . VAL A 1 516 ? -20.529 4.183 22.229 1.00 96.62 516 VAL A O 1
ATOM 4244 N N . ILE A 1 517 ? -22.220 5.019 23.456 1.00 96.50 517 ILE A N 1
ATOM 4245 C CA . ILE A 1 517 ? -23.281 4.294 22.749 1.00 96.50 517 ILE A CA 1
ATOM 4246 C C . ILE A 1 517 ? -23.370 4.738 21.285 1.00 96.50 517 ILE A C 1
ATOM 4248 O O . ILE A 1 517 ? -23.463 3.895 20.388 1.00 96.50 517 ILE A O 1
ATOM 4252 N N . ALA A 1 518 ? -23.316 6.043 21.031 1.00 95.62 518 ALA A N 1
ATOM 4253 C CA . ALA A 1 518 ? -23.423 6.609 19.695 1.00 95.62 518 ALA A CA 1
ATOM 4254 C C . ALA A 1 518 ? -22.239 6.221 18.799 1.00 95.62 518 ALA A C 1
ATOM 4256 O O . ALA A 1 518 ? -22.447 5.730 17.684 1.00 95.62 518 ALA A O 1
ATOM 4257 N N . VAL A 1 519 ? -21.004 6.362 19.299 1.00 94.56 519 VAL A N 1
ATOM 4258 C CA . VAL A 1 519 ? -19.777 5.922 18.610 1.00 94.56 519 VAL A CA 1
ATOM 4259 C C . VAL A 1 519 ? -19.857 4.434 18.303 1.00 94.56 519 VAL A C 1
ATOM 4261 O O . VAL A 1 519 ? -19.632 4.008 17.171 1.00 94.56 519 VAL A O 1
ATOM 4264 N N . GLY A 1 520 ? -20.233 3.634 19.297 1.00 92.94 520 GLY A N 1
ATOM 4265 C CA . GLY A 1 520 ? -20.364 2.197 19.149 1.00 92.94 520 GLY A CA 1
ATOM 4266 C C . GLY A 1 520 ? -21.388 1.774 18.092 1.00 92.94 520 GLY A C 1
ATOM 4267 O O . GLY A 1 520 ? -21.129 0.855 17.306 1.00 92.94 520 GLY A O 1
ATOM 4268 N N . GLY A 1 521 ? -22.540 2.444 18.050 1.00 92.44 521 GLY A N 1
ATOM 4269 C CA . GLY A 1 521 ? -23.574 2.230 17.039 1.00 92.44 521 GLY A CA 1
ATOM 4270 C C . GLY A 1 521 ? -23.086 2.561 15.629 1.00 92.44 521 GLY A C 1
ATOM 4271 O O . GLY A 1 521 ? -23.265 1.756 14.711 1.00 92.44 521 GLY A O 1
ATOM 4272 N N . ALA A 1 522 ? -22.413 3.700 15.470 1.00 92.62 522 ALA A N 1
ATOM 4273 C CA . ALA A 1 522 ? -21.880 4.146 14.188 1.00 92.62 522 ALA A CA 1
ATOM 4274 C C . ALA A 1 522 ? -20.727 3.260 13.683 1.00 92.62 522 ALA A C 1
ATOM 4276 O O . ALA A 1 522 ? -20.755 2.843 12.526 1.00 92.62 522 ALA A O 1
ATOM 4277 N N . VAL A 1 523 ? -19.775 2.870 14.543 1.00 90.38 523 VAL A N 1
ATOM 4278 C CA . VAL A 1 523 ? -18.683 1.949 14.164 1.00 90.38 523 VAL A CA 1
ATOM 4279 C C . VAL A 1 523 ? -19.218 0.583 13.748 1.00 90.38 523 VAL A C 1
ATOM 4281 O O . VAL A 1 523 ? -18.819 0.025 12.728 1.00 90.38 523 VAL A O 1
ATOM 4284 N N . ARG A 1 524 ? -20.178 0.030 14.499 1.00 88.12 524 ARG A N 1
ATOM 4285 C CA . ARG A 1 524 ? -20.810 -1.240 14.109 1.00 88.12 524 ARG A CA 1
ATOM 4286 C C . ARG A 1 524 ? -21.546 -1.144 12.779 1.00 88.12 524 ARG A C 1
ATOM 4288 O O . ARG A 1 524 ? -21.705 -2.171 12.126 1.00 88.12 524 ARG A O 1
ATOM 4295 N N . TYR A 1 525 ? -22.031 0.040 12.409 1.00 89.38 525 TYR A N 1
ATOM 4296 C CA . TYR A 1 525 ? -22.654 0.258 11.114 1.00 89.38 525 TYR A CA 1
ATOM 4297 C C . TYR A 1 525 ? -21.616 0.294 9.985 1.00 89.38 525 TYR A C 1
ATOM 4299 O O . TYR A 1 525 ? -21.781 -0.452 9.025 1.00 89.38 525 TYR A O 1
ATOM 4307 N N . ILE A 1 526 ? -20.550 1.099 10.103 1.00 86.75 526 ILE A N 1
ATOM 4308 C CA . ILE A 1 526 ? -19.516 1.200 9.050 1.00 86.75 526 ILE A CA 1
ATOM 4309 C C . ILE A 1 526 ? -18.735 -0.098 8.856 1.00 86.75 526 ILE A C 1
ATOM 4311 O O . ILE A 1 526 ? -18.287 -0.354 7.751 1.00 86.75 526 ILE A O 1
ATOM 4315 N N . ASN A 1 527 ? -18.620 -0.934 9.893 1.00 84.12 527 ASN A N 1
ATOM 4316 C CA . ASN A 1 527 ? -17.945 -2.233 9.814 1.00 84.12 527 ASN A CA 1
ATOM 4317 C C . ASN A 1 527 ? -18.799 -3.330 9.155 1.00 84.12 527 ASN A C 1
ATOM 4319 O O . ASN A 1 527 ? -18.366 -4.482 9.080 1.00 84.12 527 ASN A O 1
ATOM 4323 N N . LYS A 1 528 ? -20.031 -3.029 8.725 1.00 85.06 528 LYS A N 1
ATOM 4324 C CA . LYS A 1 528 ? -20.819 -3.979 7.931 1.00 85.06 528 LYS A CA 1
ATOM 4325 C C . LYS A 1 528 ? -20.183 -4.147 6.546 1.00 85.06 528 LYS A C 1
ATOM 4327 O O . LYS A 1 528 ? -19.646 -3.174 6.023 1.00 85.06 528 LYS A O 1
ATOM 4332 N N . PRO A 1 529 ? -20.290 -5.336 5.926 1.00 80.81 529 PRO A N 1
ATOM 4333 C CA . PRO A 1 529 ? -19.847 -5.530 4.551 1.00 80.81 529 PRO A CA 1
ATOM 4334 C C . PRO A 1 529 ? -20.480 -4.494 3.616 1.00 80.81 529 PRO A C 1
ATOM 4336 O O . PRO A 1 529 ? -21.695 -4.281 3.651 1.00 80.81 529 PRO A O 1
ATOM 4339 N N . ILE A 1 530 ? -19.650 -3.858 2.794 1.00 79.19 530 ILE A N 1
ATOM 4340 C CA . ILE A 1 530 ? -20.072 -2.947 1.730 1.00 79.19 530 ILE A CA 1
ATOM 4341 C C . ILE A 1 530 ? -19.860 -3.706 0.423 1.00 79.19 530 ILE A C 1
ATOM 4343 O O . ILE A 1 530 ? -18.773 -4.212 0.188 1.00 79.19 530 ILE A O 1
ATOM 4347 N N . GLU A 1 531 ? -20.889 -3.807 -0.417 1.00 73.88 531 GLU A N 1
ATOM 4348 C CA . GLU A 1 531 ? -20.859 -4.627 -1.643 1.00 73.88 531 GLU A CA 1
ATOM 4349 C C . GLU A 1 531 ? -19.689 -4.277 -2.575 1.00 73.88 531 GLU A C 1
ATOM 4351 O O . GLU A 1 531 ? -19.075 -5.155 -3.174 1.00 73.88 531 GLU A O 1
ATOM 4356 N N . SER A 1 532 ? -19.341 -2.992 -2.641 1.00 69.69 532 SER A N 1
ATOM 4357 C CA . SER A 1 532 ? -18.244 -2.476 -3.453 1.00 69.69 532 SER A CA 1
ATOM 4358 C C . SER A 1 532 ? -16.876 -2.554 -2.775 1.00 69.69 532 SER A C 1
ATOM 4360 O O . SER A 1 532 ? -15.952 -1.945 -3.287 1.00 69.69 532 SER A O 1
ATOM 4362 N N . VAL A 1 533 ? -16.727 -3.193 -1.612 1.00 74.44 533 VAL A N 1
ATOM 4363 C CA . VAL A 1 533 ? -15.458 -3.232 -0.871 1.00 74.44 533 VAL A CA 1
ATOM 4364 C C . VAL A 1 533 ? -15.222 -4.620 -0.304 1.00 74.44 533 VAL A C 1
ATOM 4366 O O . VAL A 1 533 ? -16.070 -5.195 0.380 1.00 74.44 533 VAL A O 1
ATOM 4369 N N . TYR A 1 534 ? -14.026 -5.155 -0.522 1.00 74.44 534 TYR A N 1
ATOM 4370 C CA . TYR A 1 534 ? -13.636 -6.384 0.143 1.00 74.44 534 TYR A CA 1
ATOM 4371 C C . TYR A 1 534 ? -13.502 -6.169 1.655 1.00 74.44 534 TYR A C 1
ATOM 4373 O O . TYR A 1 534 ? -12.842 -5.245 2.123 1.00 74.44 534 TYR A O 1
ATOM 4381 N N . GLN A 1 535 ? -14.112 -7.059 2.439 1.00 74.25 535 GLN A N 1
ATOM 4382 C CA . GLN A 1 535 ? -14.190 -6.909 3.893 1.00 74.25 535 GLN A CA 1
ATOM 4383 C C . GLN A 1 535 ? -12.812 -6.833 4.575 1.00 74.25 535 GLN A C 1
ATOM 4385 O O . GLN A 1 535 ? -12.697 -6.175 5.607 1.00 74.25 535 GLN A O 1
ATOM 4390 N N . GLY A 1 536 ? -11.785 -7.476 4.003 1.00 72.06 536 GLY A N 1
ATOM 4391 C CA . GLY A 1 536 ? -10.413 -7.423 4.516 1.00 72.06 536 GLY A CA 1
ATOM 4392 C C . GLY A 1 536 ? -9.797 -6.023 4.478 1.00 72.06 536 GLY A C 1
ATOM 4393 O O . GLY A 1 536 ? -9.033 -5.686 5.375 1.00 72.06 536 GLY A O 1
ATOM 4394 N N . ASP A 1 537 ? -10.209 -5.190 3.522 1.00 74.69 537 ASP A N 1
ATOM 4395 C CA . ASP A 1 537 ? -9.596 -3.877 3.277 1.00 74.69 537 ASP A CA 1
ATOM 4396 C C . ASP A 1 537 ? -10.418 -2.733 3.869 1.00 74.69 537 ASP A C 1
ATOM 4398 O O . ASP A 1 537 ? -9.966 -1.592 3.935 1.00 74.69 537 ASP A O 1
ATOM 4402 N N . LEU A 1 538 ? -11.644 -3.027 4.314 1.00 78.88 538 LEU A N 1
ATOM 4403 C CA . LEU A 1 538 ? -12.596 -2.033 4.802 1.00 78.88 538 LEU A CA 1
ATOM 4404 C C . LEU A 1 538 ? -12.000 -1.155 5.906 1.00 78.88 538 LEU A C 1
ATOM 4406 O O . LEU A 1 538 ? -12.234 0.050 5.917 1.00 78.88 538 LEU A O 1
ATOM 4410 N N . ARG A 1 539 ? -11.225 -1.739 6.827 1.00 78.31 539 ARG A N 1
ATOM 4411 C CA . ARG A 1 539 ? -10.590 -0.981 7.911 1.00 78.31 539 ARG A CA 1
ATOM 4412 C C . ARG A 1 539 ? -9.599 0.041 7.363 1.00 78.31 539 ARG A C 1
ATOM 4414 O O . ARG A 1 539 ? -9.690 1.204 7.735 1.00 78.31 539 ARG A O 1
ATOM 4421 N N . ASP A 1 540 ? -8.716 -0.380 6.470 1.00 75.81 540 ASP A N 1
ATOM 4422 C CA . ASP A 1 540 ? -7.652 0.464 5.922 1.00 75.81 540 ASP A CA 1
ATOM 4423 C C . ASP A 1 540 ? -8.201 1.546 4.983 1.00 75.81 540 ASP A C 1
ATOM 4425 O O . ASP A 1 540 ? -7.712 2.676 4.946 1.00 75.81 540 ASP A O 1
ATOM 4429 N N . ILE A 1 541 ? -9.279 1.217 4.270 1.00 79.69 541 ILE A N 1
ATOM 4430 C CA . ILE A 1 541 ? -10.056 2.159 3.468 1.00 79.69 541 ILE A CA 1
ATOM 4431 C C . ILE A 1 541 ? -10.710 3.219 4.369 1.00 79.69 541 ILE A C 1
ATOM 4433 O O . ILE A 1 541 ? -10.640 4.408 4.066 1.00 79.69 541 ILE A O 1
ATOM 4437 N N . LEU A 1 542 ? -11.335 2.815 5.484 1.00 80.88 542 LEU A N 1
ATOM 4438 C CA . LEU A 1 542 ? -11.979 3.737 6.429 1.00 80.88 542 LEU A CA 1
ATOM 4439 C C . LEU A 1 542 ? -10.973 4.655 7.126 1.00 80.88 542 LEU A C 1
ATOM 4441 O O . LEU A 1 542 ? -11.308 5.804 7.410 1.00 80.88 542 LEU A O 1
ATOM 4445 N N . THR A 1 543 ? -9.763 4.170 7.406 1.00 74.50 543 THR A N 1
ATOM 4446 C CA . THR A 1 543 ? -8.697 5.002 7.976 1.00 74.50 543 THR A CA 1
ATOM 4447 C C . THR A 1 543 ? -7.989 5.863 6.927 1.00 74.50 543 THR A C 1
ATOM 4449 O O . THR A 1 543 ? -7.211 6.740 7.302 1.00 74.50 543 THR A O 1
ATOM 4452 N N . ASP A 1 544 ? -8.288 5.649 5.636 1.00 70.38 544 ASP A N 1
ATOM 4453 C CA . ASP A 1 544 ? -7.680 6.324 4.484 1.00 70.38 544 ASP A CA 1
ATOM 4454 C C . ASP A 1 544 ? -6.140 6.305 4.578 1.00 70.38 544 ASP A C 1
ATOM 4456 O O . ASP A 1 544 ? -5.471 7.323 4.376 1.00 70.38 544 ASP A O 1
ATOM 4460 N N . GLN A 1 545 ? -5.601 5.147 4.993 1.00 60.72 545 GLN A N 1
ATOM 4461 C CA . GLN A 1 545 ? -4.176 4.902 5.260 1.00 60.72 545 GLN A CA 1
ATOM 4462 C C . GLN A 1 545 ? -3.452 4.181 4.113 1.00 60.72 545 GLN A C 1
ATOM 4464 O O . GLN A 1 545 ? -2.225 4.101 4.136 1.00 60.72 545 GLN A O 1
ATOM 4469 N N . THR A 1 546 ? -4.171 3.642 3.125 1.00 54.50 546 THR A N 1
ATOM 4470 C CA . THR A 1 546 ? -3.580 2.812 2.066 1.00 54.50 546 THR A CA 1
ATOM 4471 C C . THR A 1 546 ? -3.379 3.549 0.746 1.00 54.50 546 THR A C 1
ATOM 4473 O O . THR A 1 546 ? -4.280 4.182 0.191 1.00 54.50 546 THR A O 1
ATOM 4476 N N . ALA A 1 547 ? -2.161 3.395 0.218 1.00 53.78 547 ALA A N 1
ATOM 4477 C CA . ALA A 1 547 ? -1.836 3.612 -1.183 1.00 53.78 547 ALA A CA 1
ATOM 4478 C C . ALA A 1 547 ? -2.628 2.635 -2.069 1.00 53.78 547 ALA A C 1
ATOM 4480 O O . ALA A 1 547 ? -2.978 1.554 -1.599 1.00 53.78 547 ALA A O 1
ATOM 4481 N N . ALA A 1 548 ? -2.931 3.014 -3.317 1.00 51.41 548 ALA A N 1
ATOM 4482 C CA . ALA A 1 548 ? -3.748 2.225 -4.248 1.00 51.41 548 ALA A CA 1
ATOM 4483 C C . ALA A 1 548 ? -3.459 0.709 -4.158 1.00 51.41 548 ALA A C 1
ATOM 4485 O O . ALA A 1 548 ? -2.310 0.289 -4.296 1.00 51.41 548 ALA A O 1
ATOM 4486 N N . PHE A 1 549 ? -4.489 -0.105 -3.899 1.00 56.84 549 PHE A N 1
ATOM 4487 C CA . PHE A 1 549 ? -4.325 -1.530 -3.597 1.00 56.84 549 PHE A CA 1
ATOM 4488 C C . PHE A 1 549 ? -5.159 -2.406 -4.531 1.00 56.84 549 PHE A C 1
ATOM 4490 O O . PHE A 1 549 ? -6.312 -2.092 -4.851 1.00 56.84 549 PHE A O 1
ATOM 4497 N N . ASN A 1 550 ? -4.569 -3.533 -4.934 1.00 53.34 550 ASN A N 1
ATOM 4498 C CA . ASN A 1 550 ? -5.280 -4.621 -5.588 1.00 53.34 550 ASN A CA 1
ATOM 4499 C C . ASN A 1 550 ? -5.845 -5.537 -4.495 1.00 53.34 550 ASN A C 1
ATOM 4501 O O . ASN A 1 550 ? -5.199 -6.488 -4.062 1.00 53.34 550 ASN A O 1
ATOM 4505 N N . SER A 1 551 ? -7.033 -5.182 -4.012 1.00 49.97 551 SER A N 1
ATOM 4506 C CA . SER A 1 551 ? -7.789 -5.880 -2.964 1.00 49.97 551 SER A CA 1
ATOM 4507 C C . SER A 1 551 ? -7.897 -7.387 -3.223 1.00 49.97 551 SER A C 1
ATOM 4509 O O . SER A 1 551 ? -7.728 -8.212 -2.322 1.00 49.97 551 SER A O 1
ATOM 4511 N N . LYS A 1 552 ? -8.135 -7.730 -4.495 1.00 59.97 552 LYS A N 1
ATOM 4512 C CA . LYS A 1 552 ? -8.123 -9.065 -5.107 1.00 59.97 552 LYS A CA 1
ATOM 4513 C C . LYS A 1 552 ? -7.878 -8.911 -6.605 1.00 59.97 552 LYS A C 1
ATOM 4515 O O . LYS A 1 552 ? -8.054 -7.820 -7.127 1.00 59.97 552 LYS A O 1
ATOM 4520 N N . ASP A 1 553 ? -7.625 -10.011 -7.312 1.00 55.91 553 ASP A N 1
ATOM 4521 C CA . ASP A 1 553 ? -7.402 -10.042 -8.770 1.00 55.91 553 ASP A CA 1
ATOM 4522 C C . ASP A 1 553 ? -8.461 -9.294 -9.611 1.00 55.91 553 ASP A C 1
ATOM 4524 O O . ASP A 1 553 ? -8.184 -8.891 -10.738 1.00 55.91 553 ASP A O 1
ATOM 4528 N N . ASN A 1 554 ? -9.672 -9.089 -9.079 1.00 65.12 554 ASN A N 1
ATOM 4529 C CA . ASN A 1 554 ? -10.772 -8.393 -9.742 1.00 65.12 554 ASN A CA 1
ATOM 4530 C C . ASN A 1 554 ? -11.226 -7.095 -9.045 1.00 65.12 554 ASN A C 1
ATOM 4532 O O . ASN A 1 554 ? -12.319 -6.613 -9.346 1.00 65.12 554 ASN A O 1
ATOM 4536 N N . HIS A 1 555 ? -10.463 -6.532 -8.105 1.00 69.12 555 HIS A N 1
ATOM 4537 C CA . HIS A 1 555 ? -10.897 -5.350 -7.359 1.00 69.12 555 HIS A CA 1
ATOM 4538 C C . HIS A 1 555 ? -9.751 -4.376 -7.074 1.00 69.12 555 HIS A C 1
ATOM 4540 O O . HIS A 1 555 ? -8.818 -4.693 -6.339 1.00 69.12 555 HIS A O 1
ATOM 4546 N N . ILE A 1 556 ? -9.870 -3.162 -7.614 1.00 74.19 556 ILE A N 1
ATOM 4547 C CA . ILE A 1 556 ? -8.907 -2.074 -7.438 1.00 74.19 556 ILE A CA 1
ATOM 4548 C C . ILE A 1 556 ? -9.556 -0.960 -6.624 1.00 74.19 556 ILE A C 1
ATOM 4550 O O . ILE A 1 556 ? -10.593 -0.420 -7.019 1.00 74.19 556 ILE A O 1
ATOM 4554 N N . TYR A 1 557 ? -8.899 -0.578 -5.529 1.00 77.50 557 TYR A N 1
ATOM 4555 C CA . TYR A 1 557 ? -9.265 0.586 -4.729 1.00 77.50 557 TYR A CA 1
ATOM 4556 C C . TYR A 1 557 ? -8.251 1.724 -4.901 1.00 77.50 557 TYR A C 1
ATOM 4558 O O . TYR A 1 557 ? -7.043 1.512 -4.768 1.00 77.50 557 TYR A O 1
ATOM 4566 N N . ILE A 1 558 ? -8.746 2.943 -5.140 1.00 76.19 558 ILE A N 1
ATOM 4567 C CA . ILE A 1 558 ? -7.950 4.178 -5.134 1.00 76.19 558 ILE A CA 1
ATOM 4568 C C . ILE A 1 558 ? -8.407 5.096 -3.990 1.00 76.19 558 ILE A C 1
ATOM 4570 O O . ILE A 1 558 ? -9.545 5.573 -3.970 1.00 76.19 558 ILE A O 1
ATOM 4574 N N . GLY A 1 559 ? -7.490 5.362 -3.052 1.00 78.12 559 GLY A N 1
ATOM 4575 C CA . GLY A 1 559 ? -7.693 6.275 -1.924 1.00 78.12 559 GLY A CA 1
ATOM 4576 C C . GLY A 1 559 ? -7.658 7.758 -2.307 1.00 78.12 559 GLY A C 1
ATOM 4577 O O . GLY A 1 559 ? -7.318 8.132 -3.436 1.00 78.12 559 GLY A O 1
ATOM 4578 N N . ASN A 1 560 ? -7.994 8.632 -1.354 1.00 80.25 560 ASN A N 1
ATOM 4579 C CA . ASN A 1 560 ? -8.018 10.076 -1.618 1.00 80.25 560 ASN A CA 1
ATOM 4580 C C . ASN A 1 560 ? -6.621 10.640 -1.912 1.00 80.25 560 ASN A C 1
ATOM 4582 O O . ASN A 1 560 ? -6.494 11.507 -2.771 1.00 80.25 560 ASN A O 1
ATOM 4586 N N . ASP A 1 561 ? -5.577 10.109 -1.268 1.00 72.12 561 ASP A N 1
ATOM 4587 C CA . ASP A 1 561 ? -4.183 10.510 -1.514 1.00 72.12 561 ASP A CA 1
ATOM 4588 C C . ASP A 1 561 ? -3.816 10.351 -2.997 1.00 72.12 561 ASP A C 1
ATOM 4590 O O . ASP A 1 561 ? -3.353 11.280 -3.648 1.00 72.12 561 ASP A O 1
ATOM 4594 N N . PHE A 1 562 ? -4.144 9.202 -3.585 1.00 68.88 562 PHE A N 1
ATOM 4595 C CA . PHE A 1 562 ? -3.882 8.919 -4.998 1.00 68.88 562 PHE A CA 1
ATOM 4596 C C . PHE A 1 562 ? -4.792 9.686 -5.954 1.00 68.88 562 PHE A C 1
ATOM 4598 O O . PHE A 1 562 ? -4.449 9.891 -7.115 1.00 68.88 562 PHE A O 1
ATOM 4605 N N . THR A 1 563 ? -5.940 10.159 -5.473 1.00 71.31 563 THR A N 1
ATOM 4606 C CA . THR A 1 563 ? -6.827 11.008 -6.269 1.00 71.31 563 THR A CA 1
ATOM 4607 C C . THR A 1 563 ? -6.192 12.367 -6.573 1.00 71.31 563 THR A C 1
ATOM 4609 O O . THR A 1 563 ? -6.462 12.929 -7.634 1.00 71.31 563 THR A O 1
ATOM 4612 N N . LEU A 1 564 ? -5.286 12.860 -5.720 1.00 66.00 564 LEU A N 1
ATOM 4613 C CA . LEU A 1 564 ? -4.509 14.078 -5.984 1.00 66.00 564 LEU A CA 1
ATOM 4614 C C . LEU A 1 564 ? -3.618 13.954 -7.228 1.00 66.00 564 LEU A C 1
ATOM 4616 O O . LEU A 1 564 ? -3.409 14.946 -7.924 1.00 66.00 564 LEU A O 1
ATOM 4620 N N . LEU A 1 565 ? -3.178 12.739 -7.571 1.00 61.66 565 LEU A N 1
ATOM 4621 C CA . LEU A 1 565 ? -2.382 12.484 -8.775 1.00 61.66 565 LEU A CA 1
ATOM 4622 C C . LEU A 1 565 ? -3.182 12.690 -10.066 1.00 61.66 565 LEU A C 1
ATOM 4624 O O . LEU A 1 565 ? -2.604 12.984 -11.102 1.00 61.66 565 LEU A O 1
ATOM 4628 N N . ALA A 1 566 ? -4.516 12.626 -10.021 1.00 59.66 566 ALA A N 1
ATOM 4629 C CA . ALA A 1 566 ? -5.361 12.915 -11.184 1.00 59.66 566 ALA A CA 1
ATOM 4630 C C . ALA A 1 566 ? -5.436 14.414 -11.538 1.00 59.66 566 ALA A C 1
ATOM 4632 O O . ALA A 1 566 ? -6.147 14.804 -12.472 1.00 59.66 566 ALA A O 1
ATOM 4633 N N . ASN A 1 567 ? -4.770 15.266 -10.753 1.00 52.56 567 ASN A N 1
ATOM 4634 C CA . ASN A 1 567 ? -4.655 16.697 -11.000 1.00 52.56 567 ASN A CA 1
ATOM 4635 C C . ASN A 1 567 ? -3.405 17.073 -11.810 1.00 52.56 567 ASN A C 1
ATOM 4637 O O . ASN A 1 567 ? -3.189 18.256 -12.049 1.00 52.56 567 ASN A O 1
ATOM 4641 N N . THR A 1 568 ? -2.585 16.102 -12.213 1.00 47.47 568 THR A N 1
ATOM 4642 C CA . THR A 1 568 ? -1.404 16.357 -13.038 1.00 47.47 568 THR A CA 1
ATOM 4643 C C . THR A 1 568 ? -1.763 16.266 -14.523 1.00 47.47 568 THR A C 1
ATOM 4645 O O . THR A 1 568 ? -2.581 15.439 -14.936 1.00 47.47 568 THR A O 1
ATOM 4648 N N . ASP A 1 569 ? -1.177 17.146 -15.337 1.00 39.62 569 ASP A N 1
ATOM 4649 C CA . ASP A 1 569 ? -1.448 17.233 -16.782 1.00 39.62 569 ASP A CA 1
ATOM 4650 C C . ASP A 1 569 ? -0.888 16.040 -17.586 1.00 39.62 569 ASP A C 1
ATOM 4652 O O . ASP A 1 569 ? -1.173 15.908 -18.770 1.00 39.62 569 ASP A O 1
ATOM 4656 N N . TYR A 1 570 ? -0.185 15.107 -16.933 1.00 41.16 570 TYR A N 1
ATOM 4657 C CA . TYR A 1 570 ? 0.404 13.895 -17.527 1.00 41.16 570 TYR A CA 1
ATOM 4658 C C . TYR A 1 570 ? -0.608 12.886 -18.096 1.00 41.16 570 TYR A C 1
ATOM 4660 O O . TYR A 1 570 ? -0.241 11.900 -18.726 1.00 41.16 570 TYR A O 1
ATOM 4668 N N . LEU A 1 571 ? -1.906 13.104 -17.886 1.00 40.66 571 LEU A N 1
ATOM 4669 C CA . LEU A 1 571 ? -2.963 12.227 -18.396 1.00 40.66 571 LEU A CA 1
ATOM 4670 C C . LEU A 1 571 ? -3.359 12.538 -19.853 1.00 40.66 571 LEU A C 1
ATOM 4672 O O . LEU A 1 571 ? -4.260 11.883 -20.386 1.00 40.66 571 LEU A O 1
ATOM 4676 N N . SER A 1 572 ? -2.697 13.507 -20.500 1.00 35.34 572 SER A N 1
ATOM 4677 C CA . SER A 1 572 ? -2.807 13.780 -21.943 1.00 35.34 572 SER A CA 1
ATOM 4678 C C . SER A 1 572 ? -2.370 12.606 -22.817 1.00 35.34 572 SER A C 1
ATOM 4680 O O . SER A 1 572 ? -2.849 12.482 -23.941 1.00 35.34 572 SER A O 1
ATOM 4682 N N . ASP A 1 573 ? -1.530 11.719 -22.284 1.00 32.25 573 ASP A N 1
ATOM 4683 C CA . ASP A 1 573 ? -0.869 10.659 -23.055 1.00 32.25 573 ASP A CA 1
ATOM 4684 C C . ASP A 1 573 ? -1.720 9.377 -23.164 1.00 32.25 573 ASP A C 1
ATOM 4686 O O . ASP A 1 573 ? -1.340 8.410 -23.820 1.00 32.25 573 ASP A O 1
ATOM 4690 N N . LEU A 1 574 ? -2.907 9.371 -22.541 1.00 33.47 574 LEU A N 1
ATOM 4691 C CA . LEU A 1 574 ? -3.899 8.286 -22.601 1.00 33.47 574 LEU A CA 1
ATOM 4692 C C . LEU A 1 574 ? -5.003 8.526 -23.657 1.00 33.47 574 LEU A C 1
ATOM 4694 O O . LEU A 1 574 ? -6.074 7.909 -23.574 1.00 33.47 574 LEU A O 1
ATOM 4698 N N . VAL A 1 575 ? -4.788 9.449 -24.604 1.00 30.88 575 VAL A N 1
ATOM 4699 C CA . VAL A 1 575 ? -5.697 9.754 -25.732 1.00 30.88 575 VAL A CA 1
ATOM 4700 C C . VAL A 1 575 ? -5.268 9.030 -27.001 1.00 30.88 575 VAL A C 1
ATOM 4702 O O . VAL A 1 575 ? -4.078 9.114 -27.366 1.00 30.88 575 VAL A O 1
#

InterPro domains:
  IPR021942 Protein of unknown function DUF3557 [PF12078] (100-236)
  IPR021942 Protein of unknown function DUF3557 [PTHR31379] (3-251)

Organism: NCBI:txid1611254